Protein AF-A0A7J6RNB8-F1 (afdb_monomer)

Organism: Perkinsus olseni (NCBI:txid32597)

Nearest PDB structures (foldseek):
  8rsl-assembly2_B  TM=5.676E-01  e=7.728E-04  Staphylococcus aureus
  5cms-assembly3_B  TM=6.225E-01  e=6.157E-03  Escherichia coli
  6y4y-assembly1_A  TM=6.466E-01  e=8.033E-03  Escherichia coli K-12
  7ny6-assembly1_A  TM=5.425E-01  e=2.590E-02  Capsaspora owczarzaki ATCC 30864
  5ail-assembly1_A  TM=5.605E-01  e=7.119E-02  Homo sapiens

Radius of gyration: 29.39 Å; Cα contacts (8 Å, |Δi|>4): 1301; chains: 1; bounding box: 64×76×84 Å

Structure (mmCIF, N/CA/C/O backbone):
data_AF-A0A7J6RNB8-F1
#
_entry.id   AF-A0A7J6RNB8-F1
#
loop_
_atom_site.group_PDB
_atom_site.id
_atom_site.type_symbol
_atom_site.label_atom_id
_atom_site.label_alt_id
_atom_site.label_comp_id
_atom_site.label_asym_id
_atom_site.label_entity_id
_atom_site.label_seq_id
_atom_site.pdbx_PDB_ins_code
_atom_site.Cartn_x
_atom_site.Cartn_y
_atom_site.Cartn_z
_atom_site.occupancy
_atom_site.B_iso_or_equiv
_atom_site.auth_seq_id
_atom_site.auth_comp_id
_atom_site.auth_asym_id
_atom_site.auth_atom_id
_atom_site.pdbx_PDB_model_num
ATOM 1 N N . ASP A 1 1 ? -23.167 20.528 -35.112 1.00 52.47 1 ASP A N 1
ATOM 2 C CA . ASP A 1 1 ? -22.855 20.279 -33.685 1.00 52.47 1 ASP A CA 1
ATOM 3 C C . ASP A 1 1 ? -21.464 19.664 -33.482 1.00 52.47 1 ASP A C 1
ATOM 5 O O . ASP A 1 1 ? -20.987 19.680 -32.357 1.00 52.47 1 ASP A O 1
ATOM 9 N N . GLY A 1 2 ? -20.774 19.210 -34.540 1.00 62.97 2 GLY A N 1
ATOM 10 C CA . GLY A 1 2 ? -19.401 18.691 -34.427 1.00 62.97 2 GLY A CA 1
ATOM 11 C C . GLY A 1 2 ? -19.342 17.259 -33.890 1.00 62.97 2 GLY A C 1
ATOM 12 O O . GLY A 1 2 ? -18.297 16.827 -33.414 1.00 62.97 2 GLY A O 1
ATOM 13 N N . VAL A 1 3 ? -20.471 16.545 -33.931 1.00 71.12 3 VAL A N 1
ATOM 14 C CA . VAL A 1 3 ? -20.572 15.144 -33.524 1.00 71.12 3 VAL A CA 1
ATOM 15 C C . VAL A 1 3 ? -19.924 14.265 -34.588 1.00 71.12 3 VAL A C 1
ATOM 17 O O . VAL A 1 3 ? -20.307 14.317 -35.756 1.00 71.12 3 VAL A O 1
ATOM 20 N N . VAL A 1 4 ? -18.964 13.441 -34.170 1.00 85.50 4 VAL A N 1
ATOM 21 C CA . VAL A 1 4 ? -18.339 12.424 -35.019 1.00 85.50 4 VAL A CA 1
ATOM 22 C C . VAL A 1 4 ? -19.027 11.076 -34.784 1.00 85.50 4 VAL A C 1
ATOM 24 O O . VAL A 1 4 ? -19.326 10.702 -33.644 1.00 85.50 4 VAL A O 1
ATOM 27 N N . LEU A 1 5 ? -19.279 10.347 -35.872 1.00 89.75 5 LEU A N 1
ATOM 28 C CA . LEU A 1 5 ? -19.770 8.970 -35.864 1.00 89.75 5 LEU A CA 1
ATOM 29 C C . LEU A 1 5 ? -18.724 8.059 -36.506 1.00 89.75 5 LEU A C 1
ATOM 31 O O . LEU A 1 5 ? -18.064 8.450 -37.469 1.00 89.75 5 LEU A O 1
ATOM 35 N N 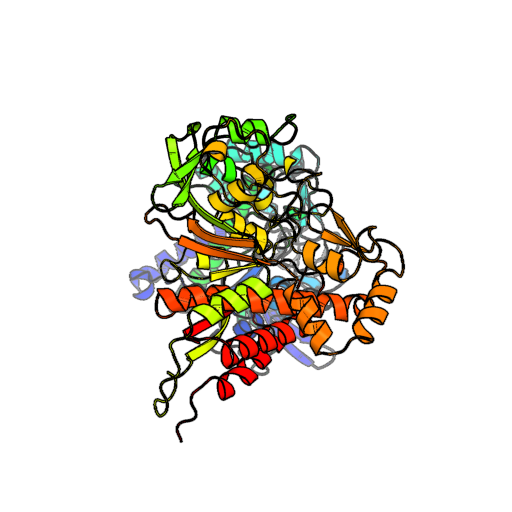. LEU A 1 6 ? -18.593 6.839 -35.993 1.00 90.56 6 LEU A N 1
ATOM 36 C CA . LEU A 1 6 ? -17.839 5.771 -36.644 1.00 90.56 6 LEU A CA 1
ATOM 37 C C . LEU A 1 6 ? -18.805 4.719 -37.162 1.00 90.56 6 LEU A C 1
ATOM 39 O O . LEU A 1 6 ? -19.579 4.168 -36.388 1.00 90.56 6 LEU A O 1
ATOM 43 N N . GLU A 1 7 ? -18.711 4.394 -38.446 1.00 92.50 7 GLU A N 1
ATOM 44 C CA . GLU A 1 7 ? -19.435 3.275 -39.043 1.00 92.50 7 GLU A CA 1
ATOM 45 C C . GLU A 1 7 ? -18.470 2.112 -39.295 1.00 92.50 7 GLU A C 1
ATOM 47 O O . GLU A 1 7 ? -17.457 2.240 -39.994 1.00 92.50 7 GLU A O 1
ATOM 52 N N . SER A 1 8 ? -18.786 0.942 -38.746 1.00 89.31 8 SER A N 1
ATOM 53 C CA . SER A 1 8 ? -18.063 -0.278 -39.082 1.00 89.31 8 SER A CA 1
ATOM 54 C C . SER A 1 8 ? -18.514 -0.797 -40.443 1.00 89.31 8 SER A C 1
ATOM 56 O O . SER A 1 8 ? -19.580 -1.390 -40.578 1.00 89.31 8 SER A O 1
ATOM 58 N N . LYS A 1 9 ? -17.644 -0.686 -41.449 1.00 93.69 9 LYS A N 1
ATOM 59 C CA . LYS A 1 9 ? -17.897 -1.199 -42.811 1.00 93.69 9 LYS A CA 1
ATOM 60 C C . LYS A 1 9 ? -18.159 -2.711 -42.880 1.00 93.69 9 LYS A C 1
ATOM 62 O O . LYS A 1 9 ? -18.635 -3.198 -43.898 1.00 93.69 9 LYS A O 1
ATOM 67 N N . VAL A 1 10 ? -17.809 -3.463 -41.832 1.00 93.44 10 VAL A N 1
ATOM 68 C CA . VAL A 1 10 ? -17.967 -4.927 -41.788 1.00 93.44 10 VAL A CA 1
ATOM 69 C C . VAL A 1 10 ? -19.387 -5.332 -41.393 1.00 93.44 10 VAL A C 1
ATOM 71 O O . VAL A 1 10 ? -19.900 -6.321 -41.909 1.00 93.44 10 VAL A O 1
ATOM 74 N N . ASN A 1 11 ? -20.020 -4.603 -40.472 1.00 90.56 11 ASN A N 1
ATOM 75 C CA . ASN A 1 11 ? -21.329 -4.974 -39.920 1.00 90.56 11 ASN A CA 1
ATOM 76 C C . ASN A 1 11 ? -22.369 -3.839 -39.942 1.00 90.56 11 ASN A C 1
ATOM 78 O O . ASN A 1 11 ? -23.477 -4.042 -39.455 1.00 90.56 11 ASN A O 1
ATOM 82 N N . GLY A 1 12 ? -22.024 -2.672 -40.491 1.00 89.88 12 GLY A N 1
ATOM 83 C CA . GLY A 1 12 ? -22.893 -1.500 -40.603 1.00 89.88 12 GLY A CA 1
ATOM 84 C C . GLY A 1 12 ? -23.256 -0.849 -39.268 1.00 89.88 12 GLY A C 1
ATOM 85 O O . GLY A 1 12 ? -24.155 -0.017 -39.232 1.00 89.88 12 GLY A O 1
ATOM 86 N N . ARG A 1 13 ? -22.624 -1.241 -38.151 1.00 88.94 13 ARG A N 1
ATOM 87 C CA . ARG A 1 13 ? -22.897 -0.620 -36.850 1.00 88.94 13 ARG A CA 1
ATOM 88 C C . ARG A 1 13 ? -22.292 0.774 -36.803 1.00 88.94 13 ARG A C 1
ATOM 90 O O . ARG A 1 13 ? -21.103 0.937 -37.083 1.00 88.94 13 ARG A O 1
ATOM 97 N N . GLU A 1 14 ? -23.105 1.729 -36.384 1.00 90.25 14 GLU A N 1
ATOM 98 C CA . GLU A 1 14 ? -22.695 3.097 -36.099 1.00 90.25 14 GLU A CA 1
ATOM 99 C C . GLU A 1 14 ? -22.419 3.266 -34.603 1.00 90.25 14 GLU A C 1
ATOM 101 O O . GLU A 1 14 ? -23.100 2.670 -33.767 1.00 90.25 14 GLU A O 1
ATOM 106 N N . PHE A 1 15 ? -21.418 4.080 -34.279 1.00 91.06 15 PHE A N 1
ATOM 107 C CA . PHE A 1 15 ? -21.005 4.381 -32.915 1.00 91.06 15 PHE A CA 1
ATOM 108 C C . PHE A 1 15 ? -20.824 5.885 -32.730 1.00 91.06 15 PHE A C 1
ATOM 110 O O . PHE A 1 15 ? -20.183 6.551 -33.553 1.00 91.06 15 PHE A O 1
ATOM 117 N N . HIS A 1 16 ? -21.322 6.421 -31.619 1.00 92.50 16 HIS A N 1
ATOM 118 C CA . HIS A 1 16 ? -21.134 7.824 -31.264 1.00 92.50 16 HIS A CA 1
ATOM 119 C C . HIS A 1 16 ? -19.749 8.054 -30.646 1.00 92.50 16 HIS A C 1
ATOM 121 O O . HIS A 1 16 ? -19.502 7.751 -29.479 1.00 92.50 16 HIS A O 1
ATOM 127 N N . VAL A 1 17 ? -18.846 8.657 -31.421 1.00 92.81 17 VAL A N 1
ATOM 128 C CA . VAL A 1 17 ? -17.523 9.090 -30.938 1.00 92.81 17 VAL A CA 1
ATOM 129 C C . VAL A 1 17 ? -17.650 10.304 -30.026 1.00 92.81 17 VAL A C 1
ATOM 131 O O . VAL A 1 17 ? -16.910 10.440 -29.052 1.00 92.81 17 VAL A O 1
ATOM 134 N N . GLY A 1 18 ? -18.580 11.202 -30.349 1.00 92.06 18 GLY A N 1
ATOM 135 C CA . GLY A 1 18 ? -18.647 12.518 -29.726 1.00 92.06 18 GLY A CA 1
ATOM 136 C C . GLY A 1 18 ? -17.626 13.485 -30.333 1.00 92.06 18 GLY A C 1
ATOM 137 O O . GLY A 1 18 ? -17.158 13.278 -31.452 1.00 92.06 18 GLY A O 1
ATOM 138 N N . ARG A 1 19 ? -17.299 14.563 -29.615 1.00 92.75 19 ARG A N 1
ATOM 139 C CA . ARG A 1 19 ? -16.305 15.565 -30.049 1.00 92.75 19 ARG A CA 1
ATOM 140 C C . ARG A 1 19 ? -15.002 15.365 -29.281 1.00 92.75 19 ARG A C 1
ATOM 142 O O . ARG A 1 19 ? -15.052 15.231 -28.064 1.00 92.75 19 ARG A O 1
ATOM 149 N N . PHE A 1 20 ? -13.851 15.413 -29.945 1.00 94.75 20 PHE A N 1
ATOM 150 C CA . PHE A 1 20 ? -12.540 15.408 -29.283 1.00 94.75 20 PHE A CA 1
ATOM 151 C C . PHE A 1 20 ? -11.869 16.781 -29.391 1.00 94.75 20 PHE A C 1
ATOM 153 O O . PHE A 1 20 ? -11.908 17.397 -30.452 1.00 94.75 20 PHE A O 1
ATOM 160 N N . THR A 1 21 ? -11.273 17.262 -28.301 1.00 95.69 21 THR A N 1
ATOM 161 C CA . THR A 1 21 ? -10.542 18.544 -28.231 1.00 95.69 21 THR A CA 1
ATOM 162 C C . THR A 1 21 ? -9.314 18.405 -27.331 1.00 95.69 21 THR A C 1
ATOM 164 O O . THR A 1 21 ? -9.344 17.583 -26.415 1.00 95.69 21 THR A O 1
ATOM 167 N N . THR A 1 22 ? -8.291 19.250 -27.499 1.00 97.19 22 THR A N 1
ATOM 168 C CA . THR A 1 22 ? -7.124 19.322 -26.590 1.00 97.19 22 THR A CA 1
ATOM 169 C C . THR A 1 22 ? -6.959 20.717 -25.966 1.00 97.19 22 THR A C 1
ATOM 171 O O . THR A 1 22 ? -5.980 21.411 -26.261 1.00 97.19 22 THR A O 1
ATOM 174 N N . PRO A 1 23 ? -7.923 21.194 -25.155 1.00 97.94 23 PRO A N 1
ATOM 175 C CA . PRO A 1 23 ? -7.873 22.542 -24.603 1.00 97.94 23 PRO A CA 1
ATOM 176 C C . PRO A 1 23 ? -6.724 22.704 -23.601 1.00 97.94 23 PRO A C 1
ATOM 178 O O . PRO A 1 23 ? -6.428 21.795 -22.821 1.00 97.94 23 PRO A O 1
ATOM 181 N N . THR A 1 24 ? -6.119 23.893 -23.575 1.00 98.56 24 THR A N 1
ATOM 182 C CA . THR A 1 24 ? -5.220 24.298 -22.486 1.00 98.56 24 THR A CA 1
ATOM 183 C C . THR A 1 24 ? -6.021 24.669 -21.242 1.00 98.56 24 THR A C 1
ATOM 185 O O . THR A 1 24 ? -7.165 25.129 -21.348 1.00 98.56 24 THR A O 1
ATOM 188 N N . LEU A 1 25 ? -5.422 24.542 -20.058 1.00 98.62 25 LEU A N 1
ATOM 189 C CA . LEU A 1 25 ? -6.047 24.974 -18.808 1.00 98.62 25 LEU A CA 1
ATOM 190 C C . LEU A 1 25 ? -6.495 26.443 -18.876 1.00 98.62 25 LEU A C 1
ATOM 192 O O . LEU A 1 25 ? -7.599 26.772 -18.445 1.00 98.62 25 LEU A O 1
ATOM 196 N N . GLU A 1 26 ? -5.682 27.321 -19.464 1.00 98.50 26 GLU A N 1
ATOM 197 C CA . GLU A 1 26 ? -6.030 28.733 -19.626 1.00 98.50 26 GLU A CA 1
ATOM 198 C C . GLU A 1 26 ? -7.245 28.924 -20.544 1.00 98.50 26 GLU A C 1
ATOM 200 O O . GLU A 1 26 ? -8.139 29.714 -20.236 1.00 98.50 26 GLU A O 1
ATOM 205 N N . SER A 1 27 ? -7.351 28.148 -21.628 1.00 98.25 27 SER A N 1
ATOM 206 C CA . SER A 1 27 ? -8.535 28.192 -22.496 1.00 98.25 27 SER A CA 1
ATOM 207 C C . SER A 1 27 ? -9.808 27.749 -21.760 1.00 98.25 27 SER A C 1
ATOM 209 O O . SER A 1 27 ? -10.844 28.406 -21.883 1.00 98.25 27 SER A O 1
ATOM 211 N N . LEU A 1 28 ? -9.720 26.717 -20.909 1.00 98.50 28 LEU A N 1
ATOM 212 C CA . LEU A 1 28 ? -10.832 26.259 -20.068 1.00 98.50 28 LEU A CA 1
ATOM 213 C C . LEU A 1 28 ? -11.228 27.312 -19.027 1.00 98.50 28 LEU A C 1
ATOM 215 O O . LEU A 1 28 ? -12.420 27.564 -18.829 1.00 98.50 28 LEU A O 1
ATOM 219 N N . ARG A 1 29 ? -10.250 27.961 -18.380 1.00 98.44 29 ARG A N 1
ATOM 220 C CA . ARG A 1 29 ? -10.484 29.066 -17.434 1.00 98.44 29 ARG A CA 1
ATOM 221 C C . ARG A 1 29 ? -11.203 30.227 -18.116 1.00 98.44 29 ARG A C 1
ATOM 223 O O . ARG A 1 29 ? -12.196 30.732 -17.582 1.00 98.44 29 ARG A O 1
ATOM 230 N N . ALA A 1 30 ? -10.740 30.625 -19.300 1.00 98.06 30 ALA A N 1
ATOM 231 C CA . ALA A 1 30 ? -11.329 31.707 -20.079 1.00 98.06 30 ALA A CA 1
ATOM 232 C C . ALA A 1 30 ? -12.766 31.383 -20.520 1.00 98.06 30 ALA A C 1
ATOM 234 O O . ALA A 1 30 ? -13.668 32.207 -20.324 1.00 98.06 30 ALA A O 1
ATOM 235 N N . GLU A 1 31 ? -13.006 30.178 -21.048 1.00 97.19 31 GLU A N 1
ATOM 236 C CA . GLU A 1 31 ? -14.344 29.730 -21.449 1.00 97.19 31 GLU A CA 1
ATOM 237 C C . GLU A 1 31 ? -15.292 29.691 -20.246 1.00 97.19 31 GLU A C 1
ATOM 239 O O . GLU A 1 31 ? -16.396 30.246 -20.297 1.00 97.19 31 GLU A O 1
ATOM 244 N N . TYR A 1 32 ? -14.851 29.106 -19.130 1.00 95.31 32 TYR A N 1
ATOM 245 C CA . TYR A 1 32 ? -15.639 29.038 -17.904 1.00 95.31 32 TYR A CA 1
ATOM 246 C C . TYR A 1 32 ? -15.990 30.435 -17.387 1.00 95.31 32 TYR A C 1
ATOM 248 O O . TYR A 1 32 ? -17.158 30.711 -17.105 1.00 95.31 32 TYR A O 1
ATOM 256 N N . ALA A 1 33 ? -15.023 31.353 -17.324 1.00 94.50 33 ALA A N 1
ATOM 257 C CA . ALA A 1 33 ? -15.260 32.727 -16.891 1.00 94.50 33 ALA A CA 1
ATOM 258 C C . ALA A 1 33 ? -16.273 33.450 -17.794 1.00 94.50 33 ALA A C 1
ATOM 260 O O . ALA A 1 33 ? -17.153 34.161 -17.292 1.00 94.50 33 ALA A O 1
ATOM 261 N N . ALA A 1 34 ? -16.189 33.259 -19.113 1.00 95.25 34 ALA A N 1
ATOM 262 C CA . ALA A 1 34 ? -17.132 33.829 -20.070 1.00 95.25 34 ALA A CA 1
ATOM 263 C C . ALA A 1 34 ? -18.550 33.264 -19.877 1.00 95.25 34 ALA A C 1
ATOM 265 O O . ALA A 1 34 ? -19.503 34.036 -19.708 1.00 95.25 34 ALA A O 1
ATOM 266 N N . LYS A 1 35 ? -18.701 31.934 -19.818 1.00 92.00 35 LYS A N 1
ATOM 267 C CA . LYS A 1 35 ? -20.007 31.280 -19.625 1.00 92.00 35 LYS A CA 1
ATOM 268 C C . LYS A 1 35 ? -20.614 31.586 -18.263 1.00 92.00 35 LYS A C 1
ATOM 270 O O . LYS A 1 35 ? -21.822 31.818 -18.173 1.00 92.00 35 LYS A O 1
ATOM 275 N N . LEU A 1 36 ? -19.800 31.652 -17.213 1.00 88.88 36 LEU A N 1
ATOM 276 C CA . LEU A 1 36 ? -20.253 32.022 -15.878 1.00 88.88 36 LEU A CA 1
ATOM 277 C C . LEU A 1 36 ? -20.809 33.448 -15.878 1.00 88.88 36 LEU A C 1
ATOM 279 O O . LEU A 1 36 ? -21.922 33.663 -15.408 1.00 88.88 36 LEU A O 1
ATOM 283 N N . ARG A 1 37 ? -20.096 34.427 -16.453 1.00 89.44 37 ARG A N 1
ATOM 284 C CA . ARG A 1 37 ? -20.582 35.819 -16.548 1.00 89.44 37 ARG A CA 1
ATOM 285 C C . ARG A 1 37 ? -21.907 35.919 -17.305 1.00 89.44 37 ARG A C 1
ATOM 287 O O . ARG A 1 37 ? -22.791 36.650 -16.859 1.00 89.44 37 ARG A O 1
ATOM 294 N N . ALA A 1 38 ? -22.055 35.172 -18.399 1.00 88.50 38 ALA A N 1
ATOM 295 C CA . ALA A 1 38 ? -23.270 35.172 -19.210 1.00 88.50 38 ALA A CA 1
ATOM 296 C C . ALA A 1 38 ? -24.484 34.564 -18.480 1.00 88.50 38 ALA A C 1
ATOM 298 O O . ALA A 1 38 ? -25.594 35.079 -18.601 1.00 88.50 38 ALA A O 1
ATOM 299 N N . ASN A 1 39 ? -24.284 33.507 -17.684 1.00 85.62 39 ASN A N 1
ATOM 300 C CA . ASN A 1 39 ? -25.385 32.708 -17.131 1.00 85.62 39 ASN A CA 1
ATOM 301 C C . ASN A 1 39 ? -25.664 32.945 -15.636 1.00 85.62 39 ASN A C 1
ATOM 303 O O . ASN A 1 39 ? -26.763 32.651 -15.161 1.00 85.62 39 ASN A O 1
ATOM 307 N N . LYS A 1 40 ? -24.719 33.515 -14.874 1.00 80.50 40 LYS A N 1
ATOM 308 C CA . LYS A 1 40 ? -24.810 33.632 -13.403 1.00 80.50 40 LYS A CA 1
ATOM 309 C C . LYS A 1 40 ? -26.037 34.401 -12.917 1.00 80.50 40 LYS A C 1
ATOM 311 O O . LYS A 1 40 ? -26.596 34.058 -11.884 1.00 80.50 40 LYS A O 1
ATOM 316 N N . LYS A 1 41 ? -26.496 35.426 -13.641 1.00 77.56 41 LYS A N 1
ATOM 317 C CA . LYS A 1 41 ? -27.702 36.179 -13.241 1.00 77.56 41 LYS A CA 1
ATOM 318 C C . LYS A 1 41 ? -28.980 35.338 -13.352 1.00 77.56 41 LYS A C 1
ATOM 320 O O . LYS A 1 41 ? -29.881 35.497 -12.533 1.00 77.56 41 LYS A O 1
ATOM 325 N N . ASN A 1 42 ? -29.017 34.406 -14.301 1.00 77.94 42 ASN A N 1
ATOM 326 C CA . ASN A 1 42 ? -30.221 33.665 -14.674 1.00 77.94 42 ASN A CA 1
ATOM 327 C C . ASN A 1 42 ? -30.282 32.254 -14.070 1.00 77.94 42 ASN A C 1
ATOM 329 O O . ASN A 1 42 ? -31.333 31.628 -14.114 1.00 77.94 42 ASN A O 1
ATOM 333 N N . SER A 1 43 ? -29.197 31.767 -13.460 1.00 77.94 43 SER A N 1
ATOM 334 C CA . SER A 1 43 ? -29.145 30.449 -12.821 1.00 77.94 43 SER A CA 1
ATOM 335 C C . SER A 1 43 ? -28.974 30.568 -11.310 1.00 77.94 43 SER A C 1
ATOM 337 O O . SER A 1 43 ? -27.979 31.100 -10.821 1.00 77.94 43 SER A O 1
ATOM 339 N N . GLU A 1 44 ? -29.952 30.071 -10.555 1.00 74.12 44 GLU A N 1
ATOM 340 C CA . GLU A 1 44 ? -29.858 29.969 -9.095 1.00 74.12 44 GLU A CA 1
ATOM 341 C C . GLU A 1 44 ? -28.759 28.993 -8.664 1.00 74.12 44 GLU A C 1
ATOM 343 O O . GLU A 1 44 ? -28.031 29.277 -7.717 1.00 74.12 44 GLU A O 1
ATOM 348 N N . LEU A 1 45 ? -28.563 27.909 -9.420 1.00 73.31 45 LEU A N 1
ATOM 349 C CA . LEU A 1 45 ? -27.496 26.934 -9.195 1.00 73.31 45 LEU A CA 1
ATOM 350 C C . LEU A 1 45 ? -26.101 27.581 -9.270 1.00 73.31 45 LEU A C 1
ATOM 352 O O . LEU A 1 45 ? -25.259 27.361 -8.403 1.00 73.31 45 LEU A O 1
ATOM 356 N N . LEU A 1 46 ? -25.868 28.436 -10.274 1.00 76.69 46 LEU A N 1
ATOM 357 C CA . LEU A 1 46 ? -24.598 29.165 -10.419 1.00 76.69 46 LEU A CA 1
ATOM 358 C C . LEU A 1 46 ? -24.433 30.291 -9.386 1.00 76.69 46 LEU A C 1
ATOM 360 O O . LEU A 1 46 ? -23.312 30.737 -9.137 1.00 76.69 46 LEU A O 1
ATOM 364 N N . ARG A 1 47 ? -25.533 30.775 -8.792 1.00 75.12 47 ARG A N 1
ATOM 365 C CA . ARG A 1 47 ? -25.500 31.742 -7.682 1.00 75.12 47 ARG A CA 1
ATOM 366 C C . ARG A 1 47 ? -25.197 31.072 -6.346 1.00 75.12 47 ARG A C 1
ATOM 368 O O . ARG A 1 47 ? -24.487 31.673 -5.547 1.00 75.12 47 ARG A O 1
ATOM 375 N N . SER A 1 48 ? -25.723 29.870 -6.115 1.00 73.19 48 SER A N 1
ATOM 376 C CA . SER A 1 48 ? -25.546 29.125 -4.865 1.00 73.19 48 SER A CA 1
ATOM 377 C C . SER A 1 48 ? -24.208 28.384 -4.782 1.00 73.19 48 SER A C 1
ATOM 379 O O . SER A 1 48 ? -23.707 28.194 -3.679 1.00 73.19 48 SER A O 1
ATOM 381 N N . GLY A 1 49 ? -23.596 28.018 -5.917 1.00 67.62 49 GLY A N 1
ATOM 382 C CA . GLY A 1 49 ? -22.196 27.571 -5.980 1.00 67.62 49 GLY A CA 1
ATOM 383 C C . GLY A 1 49 ? -21.892 26.258 -5.245 1.00 67.62 49 GLY A C 1
ATOM 384 O O . GLY A 1 49 ? -20.788 26.084 -4.739 1.00 67.62 49 GLY A O 1
ATOM 385 N N . GLY A 1 50 ? -22.860 25.343 -5.151 1.00 74.56 50 GLY A N 1
ATOM 386 C CA . GLY A 1 50 ? -22.714 24.110 -4.372 1.00 74.56 50 GLY A CA 1
ATOM 387 C C . GLY A 1 50 ? -21.697 23.117 -4.953 1.00 74.56 50 GLY A C 1
ATOM 388 O O . GLY A 1 50 ? -21.868 22.633 -6.072 1.00 74.56 50 GLY A O 1
ATOM 389 N N . PHE A 1 51 ? -20.698 22.744 -4.152 1.00 83.38 51 PHE A N 1
ATOM 390 C CA . PHE A 1 51 ? -19.731 21.677 -4.425 1.00 83.38 51 PHE A CA 1
ATOM 391 C C . PHE A 1 51 ? -19.849 20.593 -3.347 1.00 83.38 51 PHE A C 1
ATOM 393 O O . PHE A 1 51 ? -20.077 20.899 -2.178 1.00 83.38 51 PHE A O 1
ATOM 400 N N . SER A 1 52 ? -19.717 19.323 -3.724 1.00 86.50 52 SER A N 1
ATOM 401 C CA . SER A 1 52 ? -19.637 18.214 -2.769 1.00 86.50 52 SER A CA 1
ATOM 402 C C . SER A 1 52 ? -18.558 17.248 -3.215 1.00 86.50 52 SER A C 1
ATOM 404 O O . SER A 1 52 ? -18.517 16.890 -4.390 1.00 86.50 52 SER A O 1
ATOM 406 N N . LEU A 1 53 ? -17.745 16.803 -2.266 1.00 88.25 53 LEU A N 1
ATOM 407 C CA . LEU A 1 53 ? -16.682 15.833 -2.473 1.00 88.25 53 LEU A CA 1
ATOM 408 C C . LEU A 1 53 ? -16.919 14.641 -1.549 1.00 88.25 53 LEU A C 1
ATOM 410 O O . LEU A 1 53 ? -17.281 14.824 -0.388 1.00 88.25 53 LEU A O 1
ATOM 414 N N . ALA A 1 54 ? -16.722 13.437 -2.071 1.00 85.00 54 ALA A N 1
ATOM 415 C CA . ALA A 1 54 ? -16.755 12.200 -1.308 1.00 85.00 54 ALA A CA 1
ATOM 416 C C . ALA A 1 54 ? -15.738 11.223 -1.901 1.00 85.00 54 ALA A C 1
ATOM 418 O O . ALA A 1 54 ? -15.542 11.201 -3.117 1.00 85.00 54 ALA A O 1
ATOM 419 N N . ASN A 1 55 ? -15.124 10.409 -1.045 1.00 82.62 55 ASN A N 1
ATOM 420 C CA . ASN A 1 55 ? -14.268 9.314 -1.485 1.00 82.62 55 ASN A CA 1
ATOM 421 C C . ASN A 1 55 ? -15.130 8.123 -1.923 1.00 82.62 55 ASN A C 1
ATOM 423 O O . ASN A 1 55 ? -16.184 7.860 -1.340 1.00 82.62 55 ASN A O 1
ATOM 427 N N . MET A 1 56 ? -14.676 7.400 -2.944 1.00 84.44 56 MET A N 1
ATOM 428 C CA . MET A 1 56 ? -15.364 6.236 -3.497 1.00 84.44 56 MET A CA 1
ATOM 429 C C . MET A 1 56 ? -14.351 5.156 -3.866 1.00 84.44 56 MET A C 1
ATOM 431 O O . MET A 1 56 ? -13.287 5.451 -4.402 1.00 84.44 56 MET A O 1
ATOM 435 N N . VAL A 1 57 ? -14.730 3.902 -3.628 1.00 80.94 57 VAL A N 1
ATOM 436 C CA . VAL A 1 57 ? -14.059 2.719 -4.170 1.00 80.94 57 VAL A CA 1
ATOM 437 C C . VAL A 1 57 ? -15.065 2.012 -5.071 1.00 80.94 57 VAL A C 1
ATOM 439 O O . VAL A 1 57 ? -16.146 1.651 -4.611 1.00 80.94 57 VAL A O 1
ATOM 442 N N . ALA A 1 58 ? -14.740 1.867 -6.353 1.00 81.06 58 ALA A N 1
ATOM 443 C CA . ALA A 1 58 ? -15.607 1.241 -7.348 1.00 81.06 58 ALA A CA 1
ATOM 444 C C . ALA A 1 58 ? -14.800 0.786 -8.573 1.00 81.06 58 ALA A C 1
ATOM 446 O O . ALA A 1 58 ? -13.716 1.312 -8.836 1.00 81.06 58 ALA A O 1
ATOM 447 N N . ASP A 1 59 ? -15.350 -0.159 -9.340 1.00 83.62 59 ASP A N 1
ATOM 448 C CA . ASP A 1 59 ? -14.842 -0.493 -10.671 1.00 83.62 59 ASP A CA 1
ATOM 449 C C . ASP A 1 59 ? -15.278 0.593 -11.664 1.00 83.62 59 ASP A C 1
ATOM 451 O O . ASP A 1 59 ? -16.466 0.876 -11.839 1.00 83.62 59 ASP A O 1
ATOM 455 N N . VAL A 1 60 ? -14.307 1.219 -12.329 1.00 89.25 60 VAL A N 1
ATOM 456 C CA . VAL A 1 60 ? -14.571 2.304 -13.277 1.00 89.25 60 VAL A CA 1
ATOM 457 C C . VAL A 1 60 ? -15.432 1.852 -14.459 1.00 89.25 60 VAL A C 1
ATOM 459 O O . VAL A 1 60 ? -16.180 2.664 -15.004 1.00 89.25 60 VAL A O 1
ATOM 462 N N . ARG A 1 61 ? -15.381 0.570 -14.835 1.00 87.44 61 ARG A N 1
ATOM 463 C CA . ARG A 1 61 ? -16.199 0.003 -15.912 1.00 87.44 61 ARG A CA 1
ATOM 464 C C . ARG A 1 61 ? -17.666 -0.032 -15.525 1.00 87.44 61 ARG A C 1
ATOM 466 O O . ARG A 1 61 ? -18.517 0.390 -16.304 1.00 87.44 61 ARG A O 1
ATOM 473 N N . ASP A 1 62 ? -17.953 -0.443 -14.296 1.00 91.75 62 ASP A N 1
ATOM 474 C CA . ASP A 1 62 ? -19.316 -0.444 -13.767 1.00 91.75 62 ASP A CA 1
ATOM 475 C C . ASP A 1 62 ? -19.866 0.983 -13.671 1.00 91.75 62 ASP A C 1
ATOM 477 O O . ASP A 1 62 ? -21.010 1.234 -14.053 1.00 91.75 62 ASP A O 1
ATOM 481 N N . LEU A 1 63 ? -19.030 1.950 -13.273 1.00 94.62 63 LEU A N 1
ATOM 482 C CA . LEU A 1 63 ? -19.424 3.361 -13.238 1.00 94.62 63 LEU A CA 1
ATOM 483 C C . LEU A 1 63 ? -19.768 3.922 -14.626 1.00 94.62 63 LEU A C 1
ATOM 485 O O . LEU A 1 63 ? -20.710 4.709 -14.729 1.00 94.62 63 LEU A O 1
ATOM 489 N N . HIS A 1 64 ? -19.038 3.534 -15.679 1.00 95.38 64 HIS A N 1
ATOM 490 C CA . HIS A 1 64 ? -19.342 3.937 -17.059 1.00 95.38 64 HIS A CA 1
ATOM 491 C C . HIS A 1 64 ? -20.661 3.328 -17.551 1.00 95.38 64 HIS A C 1
ATOM 493 O O . HIS A 1 64 ? -21.428 3.992 -18.250 1.00 95.38 64 HIS A O 1
ATOM 499 N N . ARG A 1 65 ? -20.940 2.076 -17.180 1.00 92.19 65 ARG A N 1
ATOM 500 C CA . ARG A 1 65 ? -22.139 1.337 -17.605 1.00 92.19 65 ARG A CA 1
ATOM 501 C C . ARG A 1 65 ? -23.405 1.775 -16.883 1.00 92.19 65 ARG A C 1
ATOM 503 O O . ARG A 1 65 ? -24.489 1.645 -17.446 1.00 92.19 65 ARG A O 1
ATOM 510 N N . ASP A 1 66 ? -23.281 2.289 -15.662 1.00 93.81 66 ASP A N 1
ATOM 511 C CA . ASP A 1 66 ? -24.417 2.718 -14.850 1.00 93.81 66 ASP A CA 1
ATOM 512 C C . ASP A 1 66 ? -25.207 3.858 -15.537 1.00 93.81 66 ASP A C 1
ATOM 514 O O . ASP A 1 66 ? -24.689 4.973 -15.706 1.00 93.81 66 ASP A O 1
ATOM 518 N N . PRO A 1 67 ? -26.492 3.639 -15.887 1.00 92.12 67 PRO A N 1
ATOM 519 C CA . PRO A 1 67 ? -27.343 4.669 -16.481 1.00 92.12 67 PRO A CA 1
ATOM 520 C C . PRO A 1 67 ? -27.498 5.925 -15.612 1.00 92.12 67 PRO A C 1
ATOM 522 O O . PRO A 1 67 ? -27.776 7.007 -16.135 1.00 92.12 67 PRO A O 1
ATOM 525 N N . ALA A 1 68 ? -27.308 5.821 -14.292 1.00 93.31 68 ALA A N 1
ATOM 526 C CA . ALA A 1 68 ? -27.335 6.964 -13.383 1.00 93.31 68 ALA A CA 1
ATOM 527 C C . ALA A 1 68 ? -26.139 7.911 -13.576 1.00 93.31 68 ALA A C 1
ATOM 529 O O . ALA A 1 68 ? -26.159 9.029 -13.051 1.00 93.31 68 ALA A O 1
ATOM 530 N N . ASN A 1 69 ? -25.102 7.479 -14.295 1.00 94.75 69 ASN A N 1
ATOM 531 C CA . ASN A 1 69 ? -23.914 8.266 -14.623 1.00 94.75 69 ASN A CA 1
ATOM 532 C C . ASN A 1 69 ? -23.921 8.754 -16.077 1.00 94.75 69 ASN A C 1
ATOM 534 O O . ASN A 1 69 ? -22.898 9.231 -16.568 1.00 94.75 69 ASN A O 1
ATOM 538 N N . ARG A 1 70 ? -25.073 8.695 -16.762 1.00 93.81 70 ARG A N 1
ATOM 539 C CA . ARG A 1 70 ? -25.225 9.289 -18.092 1.00 93.81 70 ARG A CA 1
ATOM 540 C C . ARG A 1 70 ? -24.791 10.752 -18.066 1.00 93.81 70 ARG A C 1
ATOM 542 O O . ARG A 1 70 ? -25.294 11.562 -17.292 1.00 93.81 70 ARG A O 1
ATOM 549 N N . GLY A 1 71 ? -23.868 11.082 -18.955 1.00 93.62 71 GLY A N 1
ATOM 550 C CA . GLY A 1 71 ? -23.332 12.416 -19.140 1.00 93.62 71 GLY A CA 1
ATOM 551 C C . GLY A 1 71 ? -22.297 12.846 -18.105 1.00 93.62 71 GLY A C 1
ATOM 552 O O . GLY A 1 71 ? -21.856 13.990 -18.212 1.00 93.62 71 GLY A O 1
ATOM 553 N N . ALA A 1 72 ? -21.926 11.984 -17.151 1.00 97.44 72 ALA A N 1
ATOM 554 C CA . ALA A 1 72 ? -20.923 12.273 -16.131 1.00 97.44 72 ALA A CA 1
ATOM 555 C C . ALA A 1 72 ? -19.527 12.489 -16.736 1.00 97.44 72 ALA A C 1
ATOM 557 O O . ALA A 1 72 ? -19.247 12.079 -17.867 1.00 97.44 72 ALA A O 1
ATOM 558 N N . VAL A 1 73 ? -18.653 13.133 -15.963 1.00 98.62 73 VAL A N 1
ATOM 559 C CA . VAL A 1 73 ? -17.255 13.390 -16.326 1.00 98.62 73 VAL A CA 1
ATOM 560 C C . VAL A 1 73 ? -16.343 12.400 -15.613 1.00 98.62 73 VAL A C 1
ATOM 562 O O . VAL A 1 73 ? -16.398 12.279 -14.392 1.00 98.62 73 VAL A O 1
ATOM 565 N N . PHE A 1 74 ? -15.481 11.728 -16.367 1.00 98.44 74 PHE A N 1
ATOM 566 C CA . PHE A 1 74 ? -14.479 10.795 -15.867 1.00 98.44 74 PHE A CA 1
ATOM 567 C C . PHE A 1 74 ? -13.084 11.337 -16.148 1.00 98.44 74 PHE A C 1
ATOM 569 O O . PHE A 1 74 ? -12.729 11.590 -17.299 1.00 98.44 74 PHE A O 1
ATOM 576 N N . GLN A 1 75 ? -12.281 11.487 -15.100 1.00 98.06 75 GLN A N 1
ATOM 577 C CA . GLN A 1 75 ? -10.846 11.671 -15.249 1.00 98.06 75 GLN A CA 1
ATOM 578 C C . GLN A 1 75 ? -10.213 10.331 -15.625 1.00 98.06 75 GLN A C 1
ATOM 580 O O . GLN A 1 75 ? -10.389 9.330 -14.926 1.00 98.06 75 GLN A O 1
ATOM 585 N N . VAL A 1 76 ? -9.478 10.305 -16.728 1.00 97.25 76 VAL A N 1
ATOM 586 C CA . VAL A 1 76 ? -8.806 9.114 -17.248 1.00 97.25 76 VAL A CA 1
ATOM 587 C C . VAL A 1 76 ? -7.307 9.286 -17.057 1.00 97.25 76 VAL A C 1
ATOM 589 O O . VAL A 1 76 ? -6.739 10.280 -17.511 1.00 97.25 76 VAL A O 1
ATOM 592 N N . ALA A 1 77 ? -6.670 8.329 -16.381 1.00 92.12 77 ALA A N 1
ATOM 593 C CA . ALA A 1 77 ? -5.219 8.248 -16.306 1.00 92.12 77 ALA A CA 1
ATOM 594 C C . ALA A 1 77 ? -4.688 7.835 -17.683 1.00 92.12 77 ALA A C 1
ATOM 596 O O . ALA A 1 77 ? -4.870 6.699 -18.111 1.00 92.12 77 ALA A O 1
ATOM 597 N N . SER A 1 78 ? -4.074 8.784 -18.379 1.00 95.00 78 SER A N 1
ATOM 598 C CA . SER A 1 78 ? -3.664 8.669 -19.778 1.00 95.00 78 SER A CA 1
ATOM 599 C C . SER A 1 78 ? -2.185 9.015 -19.938 1.00 95.00 78 SER A C 1
ATOM 601 O O . SER A 1 78 ? -1.534 9.509 -19.018 1.00 95.00 78 SER A O 1
ATOM 603 N N . GLN A 1 79 ? -1.640 8.785 -21.125 1.00 95.25 79 GLN A N 1
ATOM 604 C CA . GLN A 1 79 ? -0.359 9.337 -21.562 1.00 95.25 79 GLN A CA 1
ATOM 605 C C . GLN A 1 79 ? -0.557 10.724 -22.191 1.00 95.25 79 GLN A C 1
ATOM 607 O O . GLN A 1 79 ? -1.684 11.119 -22.511 1.00 95.25 79 GLN A O 1
ATOM 612 N N . PHE A 1 80 ? 0.533 11.477 -22.385 1.00 97.31 80 PHE A N 1
ATOM 613 C CA . PHE A 1 80 ? 0.482 12.843 -22.934 1.00 97.31 80 PHE A CA 1
ATOM 614 C C . PHE A 1 80 ? 0.034 12.910 -24.402 1.00 97.31 80 PHE A C 1
ATOM 616 O O . PHE A 1 80 ? -0.234 13.996 -24.902 1.00 97.31 80 PHE A O 1
ATOM 623 N N . ASN A 1 81 ? -0.098 11.767 -25.073 1.00 97.19 81 ASN A N 1
ATOM 624 C CA . ASN A 1 81 ? -0.663 11.634 -26.416 1.00 97.19 81 ASN A CA 1
ATOM 625 C C . ASN A 1 81 ? -2.153 11.224 -26.416 1.00 97.19 81 ASN A C 1
ATOM 627 O O . ASN A 1 81 ? -2.710 10.903 -27.465 1.00 97.19 81 ASN A O 1
ATOM 631 N N . CYS A 1 82 ? -2.816 11.232 -25.253 1.00 97.56 82 CYS A N 1
ATOM 632 C CA . CYS A 1 82 ? -4.213 10.806 -25.084 1.00 97.56 82 CYS A CA 1
ATOM 633 C C . CYS A 1 82 ? -4.482 9.327 -25.446 1.00 97.56 82 CYS A C 1
ATOM 635 O O . CYS A 1 82 ? -5.604 8.988 -25.842 1.00 97.56 82 CYS A O 1
ATOM 637 N N . LEU A 1 83 ? -3.451 8.479 -25.342 1.00 96.00 83 LEU A N 1
ATOM 638 C CA . LEU A 1 83 ? -3.524 7.020 -25.438 1.00 96.00 83 LEU A CA 1
ATOM 639 C C . LEU A 1 83 ? -3.111 6.369 -24.104 1.00 96.00 83 LEU A C 1
ATOM 641 O O . LEU A 1 83 ? -2.612 7.014 -23.182 1.00 96.00 83 LEU A O 1
ATOM 645 N N . GLU A 1 84 ? -3.349 5.067 -23.995 1.00 92.81 84 GLU A N 1
ATOM 646 C CA . GLU A 1 84 ? -3.205 4.255 -22.786 1.00 92.81 84 GLU A CA 1
ATOM 647 C C . GLU A 1 84 ? -2.423 2.970 -23.106 1.00 92.81 84 GLU A C 1
ATOM 649 O O . GLU A 1 84 ? -2.813 1.864 -22.732 1.00 92.81 84 GLU A O 1
ATOM 654 N N . MET A 1 85 ? -1.326 3.111 -23.858 1.00 85.94 85 MET A N 1
ATOM 655 C CA . MET A 1 85 ? -0.498 1.977 -24.274 1.00 85.94 85 MET A CA 1
ATOM 656 C C . MET A 1 85 ? 0.136 1.274 -23.057 1.00 85.94 85 MET A C 1
ATOM 658 O O . MET A 1 85 ? 0.756 1.952 -22.241 1.00 85.94 85 MET A O 1
ATOM 662 N N . PRO A 1 86 ? 0.070 -0.065 -22.941 1.00 75.62 86 PRO A N 1
ATOM 663 C CA . PRO A 1 86 ? 0.615 -0.786 -21.782 1.00 75.62 86 PRO A CA 1
ATOM 664 C C . PRO A 1 86 ? 2.138 -0.673 -21.589 1.00 75.62 86 PRO A C 1
ATOM 666 O O . PRO A 1 86 ? 2.650 -0.898 -20.493 1.00 75.62 86 PRO A O 1
ATOM 669 N N . ASP A 1 87 ? 2.882 -0.379 -22.658 1.00 80.75 87 ASP A N 1
ATOM 670 C CA . ASP A 1 87 ? 4.346 -0.356 -22.664 1.00 80.75 87 ASP A CA 1
ATOM 671 C C . ASP A 1 87 ? 4.866 0.834 -23.480 1.00 80.75 87 ASP A C 1
ATOM 673 O O . ASP A 1 87 ? 4.347 1.161 -24.547 1.00 80.75 87 ASP A O 1
ATOM 677 N N . ILE A 1 88 ? 5.940 1.453 -22.988 1.00 82.75 88 ILE A N 1
ATOM 678 C CA . ILE A 1 88 ? 6.602 2.618 -23.593 1.00 82.75 88 ILE A CA 1
ATOM 679 C C . ILE A 1 88 ? 7.159 2.367 -25.001 1.00 82.75 88 ILE A C 1
ATOM 681 O O . ILE A 1 88 ? 7.466 3.307 -25.735 1.00 82.75 88 ILE A O 1
ATOM 685 N N . ASN A 1 89 ? 7.351 1.113 -25.390 1.00 86.62 89 ASN A N 1
ATOM 686 C CA . ASN A 1 89 ? 7.841 0.730 -26.709 1.00 86.62 89 ASN A CA 1
ATOM 687 C C . ASN A 1 89 ? 6.714 0.469 -27.709 1.00 86.62 89 ASN A C 1
ATOM 689 O O . ASN A 1 89 ? 7.018 0.297 -28.886 1.00 86.62 89 ASN A O 1
ATOM 693 N N . LEU A 1 90 ? 5.454 0.465 -27.266 1.00 87.38 90 LEU A N 1
ATOM 694 C CA . LEU A 1 90 ? 4.305 0.320 -28.150 1.00 87.38 90 LEU A CA 1
ATOM 695 C C . LEU A 1 90 ? 3.947 1.662 -28.779 1.00 87.38 90 LEU A C 1
ATOM 697 O O . LEU A 1 90 ? 3.975 2.712 -28.137 1.00 87.38 90 LEU A O 1
ATOM 701 N N . THR A 1 91 ? 3.622 1.600 -30.056 1.00 94.44 91 THR A N 1
ATOM 702 C CA . THR A 1 91 ? 3.284 2.718 -30.930 1.00 94.44 91 THR A CA 1
ATOM 703 C C . THR A 1 91 ? 1.790 2.687 -31.265 1.00 94.44 91 THR A C 1
ATOM 705 O O . THR A 1 91 ? 1.150 1.643 -31.105 1.00 94.44 91 THR A O 1
ATOM 708 N N . PRO A 1 92 ? 1.198 3.796 -31.745 1.00 94.69 92 PRO A N 1
ATOM 709 C CA . PRO A 1 92 ? -0.187 3.806 -32.229 1.00 94.69 92 PRO A CA 1
ATOM 710 C C . PRO A 1 92 ? -0.515 2.684 -33.233 1.00 94.69 92 PRO A C 1
ATOM 712 O O . PRO A 1 92 ? -1.636 2.168 -33.261 1.00 94.69 92 PRO A O 1
ATOM 715 N N . GLU A 1 93 ? 0.465 2.272 -34.037 1.00 94.81 93 GLU A N 1
ATOM 716 C CA . GLU A 1 93 ? 0.359 1.219 -35.047 1.00 94.81 93 GLU A CA 1
ATOM 717 C C . GLU A 1 93 ? 0.254 -0.197 -34.467 1.00 94.81 93 GLU A C 1
ATOM 719 O O . GLU A 1 93 ? -0.314 -1.073 -35.121 1.00 94.81 93 GLU A O 1
ATOM 724 N N . ASP A 1 94 ? 0.727 -0.426 -33.239 1.00 91.94 94 ASP A N 1
ATOM 725 C CA . ASP A 1 94 ? 0.532 -1.699 -32.525 1.00 91.94 94 ASP A CA 1
ATOM 726 C C . ASP A 1 94 ? -0.940 -1.914 -32.121 1.00 91.94 94 ASP A C 1
ATOM 728 O O . ASP A 1 94 ? -1.359 -3.019 -31.761 1.00 91.94 94 ASP A O 1
ATOM 732 N N . GLY A 1 95 ? -1.743 -0.856 -32.243 1.00 91.69 95 GLY A N 1
ATOM 733 C CA . GLY A 1 95 ? -3.183 -0.867 -32.089 1.00 91.69 95 GLY A CA 1
ATOM 734 C C . GLY A 1 95 ? -3.649 -0.888 -30.638 1.00 91.69 95 GLY A C 1
ATOM 735 O O . GLY A 1 95 ? -2.873 -0.956 -29.693 1.00 91.69 95 GLY A O 1
ATOM 736 N N . ILE A 1 96 ? -4.970 -0.825 -30.474 1.00 92.25 96 ILE A N 1
ATOM 737 C CA . ILE A 1 96 ? -5.638 -0.607 -29.178 1.00 92.25 96 ILE A CA 1
ATOM 738 C C . ILE A 1 96 ? -6.158 -1.899 -28.524 1.00 92.25 96 ILE A C 1
ATOM 740 O O . ILE A 1 96 ? -6.765 -1.868 -27.458 1.00 92.25 96 ILE A O 1
ATOM 744 N N . THR A 1 97 ? -5.974 -3.062 -29.160 1.00 87.00 97 THR A N 1
ATOM 745 C CA . THR A 1 97 ? -6.433 -4.355 -28.611 1.00 87.00 97 THR A CA 1
ATOM 746 C C . THR A 1 97 ? -5.598 -4.798 -27.410 1.00 87.00 97 THR A C 1
ATOM 748 O O . THR A 1 97 ? -6.098 -5.486 -26.524 1.00 87.00 97 THR A O 1
ATOM 751 N N . ASN A 1 98 ? -4.333 -4.387 -27.362 1.00 79.31 98 ASN A N 1
ATOM 752 C CA . ASN A 1 98 ? -3.399 -4.667 -26.270 1.00 79.31 98 ASN A CA 1
ATOM 753 C C . ASN A 1 98 ? -3.845 -4.075 -24.917 1.00 79.31 98 ASN A C 1
ATOM 755 O O . ASN A 1 98 ? -3.431 -4.598 -23.884 1.00 79.31 98 ASN A O 1
ATOM 759 N N . TYR A 1 99 ? -4.741 -3.082 -24.890 1.00 83.62 99 TYR A N 1
ATOM 760 C CA . TYR A 1 99 ? -5.283 -2.488 -23.658 1.00 83.62 99 TYR A CA 1
ATOM 761 C C . TYR A 1 99 ? -5.926 -3.526 -22.729 1.00 83.62 99 TYR A C 1
ATOM 763 O O . TYR A 1 99 ? -5.925 -3.355 -21.516 1.00 83.62 99 TYR A O 1
ATOM 771 N N . ILE A 1 100 ? -6.426 -4.645 -23.269 1.00 77.81 100 ILE A N 1
ATOM 772 C CA . ILE A 1 100 ? -6.989 -5.743 -22.467 1.00 77.81 100 ILE A CA 1
ATOM 773 C C . ILE A 1 100 ? -5.962 -6.397 -21.532 1.00 77.81 100 ILE A C 1
ATOM 775 O O . ILE A 1 100 ? -6.337 -7.033 -20.547 1.00 77.81 100 ILE A O 1
ATOM 779 N N . THR A 1 101 ? -4.674 -6.276 -21.857 1.00 74.50 101 THR A N 1
ATOM 780 C CA . THR A 1 101 ? -3.578 -6.876 -21.086 1.00 74.50 101 THR A CA 1
ATOM 781 C C . THR A 1 101 ? -3.155 -6.018 -19.900 1.00 74.50 101 THR A C 1
ATOM 783 O O . THR A 1 101 ? -2.464 -6.516 -19.012 1.00 74.50 101 THR A O 1
ATOM 786 N N . ASP A 1 102 ? -3.605 -4.763 -19.854 1.00 73.31 102 ASP A N 1
ATOM 787 C CA . ASP A 1 102 ? -3.294 -3.819 -18.795 1.00 73.31 102 ASP A CA 1
ATOM 788 C C . ASP A 1 102 ? -4.515 -3.632 -17.869 1.00 73.31 102 ASP A C 1
ATOM 790 O O . ASP A 1 102 ? -5.561 -3.127 -18.290 1.00 73.31 102 ASP A O 1
ATOM 794 N N . PRO A 1 103 ? -4.424 -4.056 -16.594 1.00 74.75 103 PRO A N 1
ATOM 795 C CA . PRO A 1 103 ? -5.518 -3.939 -15.638 1.00 74.75 103 PRO A CA 1
ATOM 796 C C . PRO A 1 103 ? -5.654 -2.531 -15.025 1.00 74.75 103 PRO A C 1
ATOM 798 O O . PRO A 1 103 ? -6.422 -2.362 -14.076 1.00 74.75 103 PRO A O 1
ATOM 801 N N . THR A 1 104 ? -4.903 -1.529 -15.491 1.00 79.19 104 THR A N 1
ATOM 802 C CA . THR A 1 104 ? -4.960 -0.161 -14.960 1.00 79.19 104 THR A CA 1
ATOM 803 C C . THR A 1 104 ? -6.214 0.603 -15.409 1.00 79.19 104 THR A C 1
ATOM 805 O O . THR A 1 104 ? -6.978 0.194 -16.289 1.00 79.19 104 THR A O 1
ATOM 808 N N . GLN A 1 105 ? -6.469 1.735 -14.746 1.00 86.62 105 GLN A N 1
ATOM 809 C CA . GLN A 1 105 ? -7.697 2.514 -14.918 1.00 86.62 105 GLN A CA 1
ATOM 810 C C . GLN A 1 105 ? -7.830 3.145 -16.313 1.00 86.62 105 GLN A C 1
ATOM 812 O O . GLN A 1 105 ? -8.944 3.184 -16.838 1.00 86.62 105 GLN A O 1
ATOM 817 N N . GLY A 1 106 ? -6.729 3.599 -16.918 1.00 90.38 106 GLY A N 1
ATOM 818 C CA . GLY A 1 106 ? -6.725 4.199 -18.255 1.00 90.38 106 GLY A CA 1
ATOM 819 C C . GLY A 1 106 ? -7.269 3.248 -19.326 1.00 90.38 106 GLY A C 1
ATOM 820 O O . GLY A 1 106 ? -8.330 3.522 -19.892 1.00 90.38 106 GLY A O 1
ATOM 821 N N . PRO A 1 107 ? -6.625 2.085 -19.536 1.00 89.38 107 PRO A N 1
ATOM 822 C CA . PRO A 1 107 ? -7.085 1.043 -20.453 1.00 89.38 107 PRO A CA 1
ATOM 823 C C . PRO A 1 107 ? -8.523 0.591 -20.181 1.00 89.38 107 PRO A C 1
ATOM 825 O O . PRO A 1 107 ? -9.294 0.381 -21.118 1.00 89.38 107 PRO A O 1
ATOM 828 N N . ALA A 1 108 ? -8.932 0.491 -18.909 1.00 90.19 108 ALA A N 1
ATOM 829 C CA . ALA A 1 108 ? -10.317 0.190 -18.554 1.00 90.19 108 ALA A CA 1
ATOM 830 C C . ALA A 1 108 ? -11.300 1.257 -19.071 1.00 90.19 108 ALA A C 1
ATOM 832 O O . ALA A 1 108 ? -12.285 0.903 -19.716 1.00 90.19 108 ALA A O 1
ATOM 833 N N . CYS A 1 109 ? -11.026 2.546 -18.851 1.00 94.81 109 CYS A N 1
ATOM 834 C CA . CYS A 1 109 ? -11.853 3.644 -19.368 1.00 94.81 109 CYS A CA 1
ATOM 835 C C . CYS A 1 109 ? -11.879 3.675 -20.898 1.00 94.81 109 CYS A C 1
ATOM 837 O O . CYS A 1 109 ? -12.932 3.891 -21.505 1.00 94.81 109 CYS A O 1
ATOM 839 N N . ALA A 1 110 ? -10.728 3.444 -21.523 1.00 94.00 110 ALA A N 1
ATOM 840 C CA . ALA A 1 110 ? -10.589 3.459 -22.967 1.00 94.00 110 ALA A CA 1
ATOM 841 C C . ALA A 1 110 ? -11.352 2.310 -23.645 1.00 94.00 110 ALA A C 1
ATOM 843 O O . ALA A 1 110 ? -11.943 2.517 -24.706 1.00 94.00 110 ALA A O 1
ATOM 844 N N . MET A 1 111 ? -11.400 1.125 -23.026 1.00 92.81 111 MET A N 1
ATOM 845 C CA . MET A 1 111 ? -12.196 -0.006 -23.517 1.00 92.81 111 MET A CA 1
ATOM 846 C C . MET A 1 111 ? -13.703 0.221 -23.362 1.00 92.81 111 MET A C 1
ATOM 848 O O . MET A 1 111 ? -14.468 -0.174 -24.241 1.00 92.81 111 MET A O 1
ATOM 852 N N . GLU A 1 112 ? -14.150 0.879 -22.288 1.00 94.69 112 GLU A N 1
ATOM 853 C CA . GLU A 1 112 ? -15.572 1.217 -22.144 1.00 94.69 112 GLU A CA 1
ATOM 854 C C . GLU A 1 112 ? -16.016 2.236 -23.198 1.00 94.69 112 GLU A C 1
ATOM 856 O O . GLU A 1 112 ? -17.105 2.102 -23.749 1.00 94.69 112 GLU A O 1
ATOM 861 N N . CYS A 1 113 ? -15.158 3.190 -23.562 1.00 95.25 113 CYS A N 1
ATOM 862 C CA . CYS A 1 113 ? -15.421 4.185 -24.608 1.00 95.25 113 CYS A CA 1
ATOM 863 C C . CYS A 1 113 ? -14.623 3.904 -25.894 1.00 95.25 113 CYS A C 1
ATOM 865 O O . CYS A 1 113 ? -13.944 4.785 -26.430 1.00 95.25 113 CYS A O 1
ATOM 867 N N . ALA A 1 114 ? -14.704 2.669 -26.398 1.00 93.62 114 ALA A N 1
ATOM 868 C CA . ALA A 1 114 ? -13.958 2.207 -27.566 1.00 93.62 114 ALA A CA 1
ATOM 869 C C . ALA A 1 114 ? -14.111 3.087 -28.826 1.00 93.62 114 ALA A C 1
ATOM 871 O O . ALA A 1 114 ? -13.098 3.276 -29.497 1.00 93.62 114 ALA A O 1
ATOM 872 N N . PRO A 1 115 ? -15.281 3.679 -29.162 1.00 93.19 115 PRO A N 1
ATOM 873 C CA . PRO A 1 115 ? -15.397 4.602 -30.295 1.00 93.19 115 PRO A CA 1
ATOM 874 C C . PRO A 1 115 ? -14.476 5.819 -30.172 1.00 93.19 115 PRO A C 1
ATOM 876 O O . PRO A 1 115 ? -13.764 6.151 -31.120 1.00 93.19 115 PRO A O 1
ATOM 879 N N . GLY A 1 116 ? -14.436 6.447 -28.992 1.00 94.62 116 GLY A N 1
ATOM 880 C CA . GLY A 1 116 ? -13.515 7.545 -28.702 1.00 94.62 116 GLY A CA 1
ATOM 881 C C . GLY A 1 116 ? -12.057 7.105 -28.813 1.00 94.62 116 GLY A C 1
ATOM 882 O O . GLY A 1 116 ? -11.254 7.777 -29.455 1.00 94.62 116 GLY A O 1
ATOM 883 N N . THR A 1 117 ? -11.717 5.952 -28.237 1.00 95.69 117 THR A N 1
ATOM 884 C CA . THR A 1 117 ? -10.353 5.396 -28.266 1.00 95.69 117 THR A CA 1
ATOM 885 C C . THR A 1 117 ? -9.888 5.082 -29.687 1.00 95.69 117 THR A C 1
ATOM 887 O O . THR A 1 117 ? -8.779 5.443 -30.076 1.00 95.69 117 THR A O 1
ATOM 890 N N . LEU A 1 118 ? -10.755 4.475 -30.499 1.00 95.38 118 LEU A N 1
ATOM 891 C CA . LEU A 1 118 ? -10.487 4.185 -31.904 1.00 95.38 118 LEU A CA 1
ATOM 892 C C . LEU A 1 118 ? -10.271 5.483 -32.687 1.00 95.38 118 LEU A C 1
ATOM 894 O O . LEU A 1 118 ? -9.299 5.591 -33.432 1.00 95.38 118 LEU A O 1
ATOM 898 N N . TYR A 1 119 ? -11.121 6.488 -32.472 1.00 95.12 119 TYR A N 1
ATOM 899 C CA . TYR A 1 119 ? -10.957 7.798 -33.096 1.00 95.12 119 TYR A CA 1
ATOM 900 C C . TYR A 1 119 ? -9.606 8.442 -32.746 1.00 95.12 119 TYR A C 1
ATOM 902 O O . TYR A 1 119 ? -8.857 8.813 -33.650 1.00 95.12 119 TYR A O 1
ATOM 910 N N . ARG A 1 120 ? -9.251 8.516 -31.455 1.00 95.06 120 ARG A N 1
ATOM 911 C CA . ARG A 1 120 ? -7.983 9.120 -31.003 1.00 95.06 120 ARG A CA 1
ATOM 912 C C . ARG A 1 120 ? -6.744 8.394 -31.513 1.00 95.06 120 ARG A C 1
ATOM 914 O O . ARG A 1 120 ? -5.703 9.029 -31.631 1.00 95.06 120 ARG A O 1
ATOM 921 N N . ASN A 1 121 ? -6.825 7.097 -31.800 1.00 96.56 121 ASN A N 1
ATOM 922 C CA . ASN A 1 121 ? -5.695 6.362 -32.364 1.00 96.56 121 ASN A CA 1
ATOM 923 C C . ASN A 1 121 ? -5.614 6.516 -33.890 1.00 96.56 121 ASN A C 1
ATOM 925 O O . ASN A 1 121 ? -4.559 6.846 -34.416 1.00 96.56 121 ASN A O 1
ATOM 929 N N . TYR A 1 122 ? -6.723 6.308 -34.608 1.00 95.06 122 TYR A N 1
ATOM 930 C CA . TYR A 1 122 ? -6.700 6.093 -36.064 1.00 95.06 122 TYR A CA 1
ATOM 931 C C . TYR A 1 122 ? -7.253 7.243 -36.913 1.00 95.06 122 TYR A C 1
ATOM 933 O O . TYR A 1 122 ? -7.037 7.244 -38.121 1.00 95.06 122 TYR A O 1
ATOM 941 N N . PHE A 1 123 ? -7.985 8.191 -36.323 1.00 92.69 123 PHE A N 1
ATOM 942 C CA . PHE A 1 123 ? -8.711 9.225 -37.074 1.00 92.69 123 PHE A CA 1
ATOM 943 C C . PHE A 1 123 ? -8.416 10.658 -36.635 1.00 92.69 123 PHE A C 1
ATOM 945 O O . PHE A 1 123 ? -8.832 11.583 -37.321 1.00 92.69 123 PHE A O 1
ATOM 952 N N . VAL A 1 124 ? -7.735 10.861 -35.507 1.00 91.81 124 VAL A N 1
ATOM 953 C CA . VAL A 1 124 ? -7.399 12.210 -35.047 1.00 91.81 124 VAL A CA 1
ATOM 954 C C . VAL A 1 124 ? -6.368 12.865 -35.965 1.00 91.81 124 VAL A C 1
ATOM 956 O O . VAL A 1 124 ? -5.374 12.240 -36.335 1.00 91.81 124 VAL A O 1
ATOM 959 N N . ASP A 1 125 ? -6.582 14.135 -36.293 1.00 90.06 125 ASP A N 1
ATOM 960 C CA . ASP A 1 125 ? -5.634 14.913 -37.083 1.00 90.06 125 ASP A CA 1
ATOM 961 C C . ASP A 1 125 ? -4.616 15.599 -36.167 1.00 90.06 125 ASP A C 1
ATOM 963 O O . ASP A 1 125 ? -4.965 16.381 -35.279 1.00 90.06 125 ASP A O 1
ATOM 967 N N . VAL A 1 126 ? -3.337 15.294 -36.385 1.00 91.81 126 VAL A N 1
ATOM 968 C CA . VAL A 1 126 ? -2.223 15.765 -35.554 1.00 91.81 126 VAL A CA 1
ATOM 969 C C . VAL A 1 126 ? -1.326 16.671 -36.385 1.00 91.81 126 VAL A C 1
ATOM 971 O O . VAL A 1 126 ? -0.831 16.261 -37.436 1.00 91.81 126 VAL A O 1
ATOM 974 N N . ASN A 1 127 ? -1.094 17.894 -35.911 1.00 91.00 127 ASN A N 1
ATOM 975 C CA . ASN A 1 127 ? -0.146 18.821 -36.523 1.00 91.00 127 ASN A CA 1
ATOM 976 C C . ASN A 1 127 ? 1.298 18.323 -36.361 1.00 91.00 127 ASN A C 1
ATOM 978 O O . ASN A 1 127 ? 1.614 17.521 -35.483 1.00 91.00 127 ASN A O 1
ATOM 982 N N . ALA A 1 128 ? 2.215 18.861 -37.167 1.00 88.75 128 ALA A N 1
ATOM 983 C CA . ALA A 1 128 ? 3.637 18.517 -37.085 1.00 88.75 128 ALA A CA 1
ATOM 984 C C . ALA A 1 128 ? 4.282 18.832 -35.717 1.00 88.75 128 ALA A C 1
ATOM 986 O O . ALA A 1 128 ? 5.299 18.239 -35.372 1.00 88.75 128 ALA A O 1
ATOM 987 N N . ASP A 1 129 ? 3.707 19.755 -34.941 1.00 89.81 129 ASP A N 1
ATOM 988 C CA . ASP A 1 129 ? 4.168 20.119 -33.596 1.00 89.81 129 ASP A CA 1
ATOM 989 C C . ASP A 1 129 ? 3.496 19.312 -32.468 1.00 89.81 129 ASP A C 1
ATOM 991 O O . ASP A 1 129 ? 3.699 19.618 -31.295 1.00 89.81 129 ASP A O 1
ATOM 995 N N . GLY A 1 130 ? 2.693 18.299 -32.812 1.00 92.69 130 GLY A N 1
ATOM 996 C CA . GLY A 1 130 ? 1.976 17.451 -31.859 1.00 92.69 130 GLY A CA 1
ATOM 997 C C . GLY A 1 130 ? 0.676 18.054 -31.320 1.00 92.69 130 GLY A C 1
ATOM 998 O O . GLY A 1 130 ? 0.007 17.429 -30.499 1.00 92.69 130 GLY A O 1
ATOM 999 N N . THR A 1 131 ? 0.264 19.244 -31.763 1.00 94.50 131 THR A N 1
ATOM 1000 C CA . THR A 1 131 ? -1.040 19.812 -31.380 1.00 94.50 131 THR A CA 1
ATOM 1001 C C . THR A 1 131 ? -2.187 19.221 -32.209 1.00 94.50 131 THR A C 1
ATOM 1003 O O . THR A 1 131 ? -1.985 18.728 -33.321 1.00 94.50 131 THR A O 1
ATOM 1006 N N . LEU A 1 132 ? -3.413 19.264 -31.679 1.00 92.50 132 LEU A N 1
ATOM 1007 C CA . LEU A 1 132 ? -4.609 18.845 -32.413 1.00 92.50 132 LEU A CA 1
ATOM 1008 C C . LEU A 1 132 ? -4.891 19.797 -33.587 1.00 92.50 132 LEU A C 1
ATOM 1010 O O . LEU A 1 132 ? -4.921 21.017 -33.414 1.00 92.50 132 LEU A O 1
ATOM 1014 N N . ASN A 1 133 ? -5.167 19.246 -34.768 1.00 86.81 133 ASN A N 1
ATOM 1015 C CA . ASN A 1 133 ? -5.620 20.023 -35.917 1.00 86.81 133 ASN A CA 1
ATOM 1016 C C . ASN A 1 133 ? -7.153 20.160 -35.911 1.00 86.81 133 ASN A C 1
ATOM 1018 O O . ASN A 1 133 ? -7.870 19.365 -36.509 1.00 86.81 133 ASN A O 1
ATOM 1022 N N . GLU A 1 134 ? -7.673 21.188 -35.237 1.00 71.75 134 GLU A N 1
ATOM 1023 C CA . GLU A 1 134 ? -9.124 21.443 -35.158 1.00 71.75 134 GLU A CA 1
ATOM 1024 C C . GLU A 1 134 ? -9.741 21.945 -36.481 1.00 71.75 134 GLU A C 1
ATOM 1026 O O . GLU A 1 134 ? -10.964 21.996 -36.617 1.00 71.75 134 GLU A O 1
ATOM 1031 N N . GLY A 1 135 ? -8.909 22.345 -37.450 1.00 63.09 135 GLY A N 1
ATOM 1032 C CA . GLY A 1 135 ? -9.330 23.021 -38.677 1.00 63.09 135 GLY A CA 1
ATOM 1033 C C . GLY A 1 135 ? -9.612 22.113 -39.871 1.00 63.09 135 GLY A C 1
ATOM 1034 O O . GLY A 1 135 ? -10.110 22.637 -40.864 1.00 63.09 135 GLY A O 1
ATOM 1035 N N . GLY A 1 136 ? -9.296 20.811 -39.788 1.00 56.62 136 GLY A N 1
ATOM 1036 C CA . GLY A 1 136 ? -9.523 19.816 -40.846 1.00 56.62 136 GLY A CA 1
ATOM 1037 C C . GLY A 1 136 ? -9.154 20.337 -42.238 1.00 56.62 136 GLY A C 1
ATOM 1038 O O . GLY A 1 136 ? -10.039 20.691 -43.014 1.00 56.62 136 GLY A O 1
ATOM 1039 N N . GLY A 1 137 ? -7.860 20.473 -42.541 1.00 48.38 137 GLY A N 1
ATOM 1040 C CA . GLY A 1 137 ? -7.465 21.119 -43.799 1.00 48.38 137 GLY A CA 1
ATOM 1041 C C . GLY A 1 137 ? -5.993 21.084 -44.191 1.00 48.38 137 GLY A C 1
ATOM 1042 O O . GLY A 1 137 ? -5.616 21.815 -45.104 1.00 48.38 137 GLY A O 1
ATOM 1043 N N . ASP A 1 138 ? -5.161 20.269 -43.542 1.00 53.03 138 ASP A N 1
ATOM 1044 C CA . ASP A 1 138 ? -3.841 19.953 -44.091 1.00 53.03 138 ASP A CA 1
ATOM 1045 C C . ASP A 1 138 ? -3.832 18.494 -44.556 1.00 53.03 138 ASP A C 1
ATOM 1047 O O . ASP A 1 138 ? -3.433 17.592 -43.824 1.00 53.03 138 ASP A O 1
ATOM 1051 N N . ASP A 1 139 ? -4.297 18.272 -45.790 1.00 56.38 139 ASP A N 1
ATOM 1052 C CA . ASP A 1 139 ? -4.317 16.959 -46.456 1.00 56.38 139 ASP A CA 1
ATOM 1053 C C . ASP A 1 139 ? -2.901 16.373 -46.670 1.00 56.38 139 ASP A C 1
ATOM 1055 O O . ASP A 1 139 ? -2.751 15.305 -47.269 1.00 56.38 139 ASP A O 1
ATOM 1059 N N . SER A 1 140 ? -1.833 17.055 -46.230 1.00 61.03 140 SER A N 1
ATOM 1060 C CA . SER A 1 140 ? -0.460 16.549 -46.333 1.00 61.03 140 SER A CA 1
ATOM 1061 C C . SER A 1 140 ? -0.166 15.369 -45.403 1.00 61.03 140 SER A C 1
ATOM 1063 O O . SER A 1 140 ? 0.851 14.691 -45.579 1.00 61.03 140 SER A O 1
ATOM 1065 N N . PHE A 1 141 ? -1.054 15.080 -44.450 1.00 62.16 141 PHE A N 1
ATOM 1066 C CA . PHE A 1 141 ? -0.852 14.070 -43.422 1.00 62.16 141 PHE A CA 1
ATOM 1067 C C . PHE A 1 141 ? -1.979 13.030 -43.404 1.00 62.16 141 PHE A C 1
ATOM 1069 O O . PHE A 1 141 ? -3.155 13.368 -43.358 1.00 62.16 141 PHE A O 1
ATOM 1076 N N . GLU A 1 142 ? -1.621 11.739 -43.408 1.00 77.31 142 GLU A N 1
ATOM 1077 C CA . GLU A 1 142 ? -2.605 10.661 -43.216 1.00 77.31 142 GLU A CA 1
ATOM 1078 C C . GLU A 1 142 ? -3.249 10.764 -41.822 1.00 77.31 142 GLU A C 1
ATOM 1080 O O . GLU A 1 142 ? -2.508 11.003 -40.874 1.00 77.31 142 GLU A O 1
ATOM 1085 N N . PRO A 1 143 ? -4.560 10.535 -41.643 1.00 84.81 143 PRO A N 1
ATOM 1086 C CA . PRO A 1 143 ? -5.216 10.659 -40.340 1.00 84.81 143 PRO A CA 1
ATOM 1087 C C . PRO A 1 143 ? -4.676 9.657 -39.307 1.00 84.81 143 PRO A C 1
ATOM 1089 O O . PRO A 1 143 ? -4.121 8.607 -39.657 1.00 84.81 143 PRO A O 1
ATOM 1092 N N . GLY A 1 144 ? -4.862 9.990 -38.028 1.00 91.69 144 GLY A N 1
ATOM 1093 C CA . GLY A 1 144 ? -4.443 9.187 -36.883 1.00 91.69 144 GLY A CA 1
ATOM 1094 C C . GLY A 1 144 ? -3.069 9.551 -36.319 1.00 91.69 144 GLY A C 1
ATOM 1095 O O . GLY A 1 144 ? -2.256 10.260 -36.930 1.00 91.69 144 GLY A O 1
ATOM 1096 N N . GLN A 1 145 ? -2.817 9.022 -35.122 1.00 95.25 145 GLN A N 1
ATOM 1097 C CA . GLN A 1 145 ? -1.505 9.051 -34.485 1.00 95.25 145 GLN A CA 1
ATOM 1098 C C . GLN A 1 145 ? -0.617 7.955 -35.075 1.00 95.25 145 GLN A C 1
ATOM 1100 O O . GLN A 1 145 ? -1.095 6.886 -35.452 1.00 95.25 145 GLN A O 1
ATOM 1105 N N . ARG A 1 146 ? 0.682 8.234 -35.152 1.00 93.50 146 ARG A N 1
ATOM 1106 C CA . ARG A 1 146 ? 1.716 7.361 -35.722 1.00 93.50 146 ARG A CA 1
ATOM 1107 C C . ARG A 1 146 ? 2.973 7.390 -34.872 1.00 93.50 146 ARG A C 1
ATOM 1109 O O . ARG A 1 146 ? 3.166 8.315 -34.085 1.00 93.50 146 ARG A O 1
ATOM 1116 N N . ALA A 1 147 ? 3.859 6.420 -35.042 1.00 92.44 147 ALA A N 1
ATOM 1117 C CA . ALA A 1 147 ? 5.130 6.345 -34.326 1.00 92.44 147 ALA A CA 1
ATOM 1118 C C . ALA A 1 147 ? 5.965 7.633 -34.464 1.00 92.44 147 ALA A C 1
ATOM 1120 O O . ALA A 1 147 ? 6.657 8.020 -33.525 1.00 92.44 147 ALA A O 1
ATOM 1121 N N . ASP A 1 148 ? 5.869 8.316 -35.606 1.00 91.25 148 ASP A N 1
ATOM 1122 C CA . ASP A 1 148 ? 6.579 9.557 -35.927 1.00 91.25 148 ASP A CA 1
ATOM 1123 C C . ASP A 1 148 ? 5.747 10.839 -35.736 1.00 91.25 148 ASP A C 1
ATOM 1125 O O . ASP A 1 148 ? 6.291 11.938 -35.866 1.00 91.25 148 ASP A O 1
ATOM 1129 N N . ARG A 1 149 ? 4.453 10.730 -35.405 1.00 93.31 149 ARG A N 1
ATOM 1130 C CA . ARG A 1 149 ? 3.556 11.880 -35.223 1.00 93.31 149 ARG A CA 1
ATOM 1131 C C . ARG A 1 149 ? 2.425 11.566 -34.243 1.00 93.31 149 ARG A C 1
ATOM 1133 O O . ARG A 1 149 ? 1.453 10.895 -34.586 1.00 93.31 149 ARG A O 1
ATOM 1140 N N . GLN A 1 150 ? 2.534 12.089 -33.026 1.00 95.56 150 GLN A N 1
ATOM 1141 C CA . GLN A 1 150 ? 1.586 11.847 -31.933 1.00 95.56 150 GLN A CA 1
ATOM 1142 C C . GLN A 1 150 ? 1.131 13.159 -31.315 1.00 95.56 150 GLN A C 1
ATOM 1144 O O . GLN A 1 150 ? 1.816 14.175 -31.438 1.00 95.56 150 GLN A O 1
ATOM 1149 N N . LEU A 1 151 ? -0.015 13.123 -30.638 1.00 97.44 151 LEU A N 1
ATOM 1150 C CA . LEU A 1 151 ? -0.445 14.249 -29.823 1.00 97.44 151 LEU A CA 1
ATOM 1151 C C . LEU A 1 151 ? 0.565 14.503 -28.692 1.00 97.44 151 LEU A C 1
ATOM 1153 O O . LEU A 1 151 ? 1.140 13.571 -28.128 1.00 97.44 151 LEU A O 1
ATOM 1157 N N . ASP A 1 152 ? 0.747 15.771 -28.344 1.00 97.44 152 ASP A N 1
ATOM 1158 C CA . ASP A 1 152 ? 1.587 16.217 -27.238 1.00 97.44 152 ASP A CA 1
ATOM 1159 C C . ASP A 1 152 ? 0.836 17.250 -26.384 1.00 97.44 152 ASP A C 1
ATOM 1161 O O . ASP A 1 152 ? 0.823 18.453 -26.655 1.00 97.44 152 ASP A O 1
ATOM 1165 N N . CYS A 1 153 ? 0.234 16.782 -25.292 1.00 98.1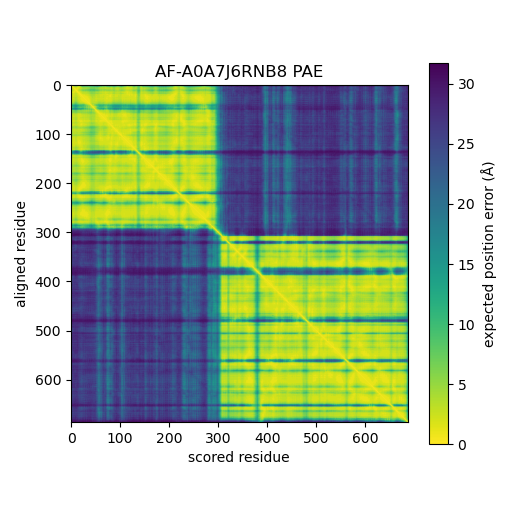2 153 CYS A N 1
ATOM 1166 C CA . CYS A 1 153 ? -0.433 17.627 -24.302 1.00 98.12 153 CYS A CA 1
ATOM 1167 C C . CYS A 1 153 ? 0.520 18.561 -23.520 1.00 98.12 153 CYS A C 1
ATOM 1169 O O . CYS A 1 153 ? 0.058 19.444 -22.791 1.00 98.12 153 CYS A O 1
ATOM 1171 N N . LEU A 1 154 ? 1.838 18.413 -23.672 1.00 98.12 154 LEU A N 1
ATOM 1172 C CA . LEU A 1 154 ? 2.856 19.332 -23.161 1.00 98.12 154 LEU A CA 1
ATOM 1173 C C . LEU A 1 154 ? 3.394 20.291 -24.221 1.00 98.12 154 LEU A C 1
ATOM 1175 O O . LEU A 1 154 ? 4.215 21.127 -23.851 1.00 98.12 154 LEU A O 1
ATOM 1179 N N . ALA A 1 155 ? 2.944 20.256 -25.479 1.00 97.19 155 ALA A N 1
ATOM 1180 C CA . ALA A 1 155 ? 3.512 21.081 -26.552 1.00 97.19 155 ALA A CA 1
ATOM 1181 C C . ALA A 1 155 ? 3.608 22.573 -26.167 1.00 97.19 155 ALA A C 1
ATOM 1183 O O . ALA A 1 155 ? 4.659 23.209 -26.300 1.00 97.19 155 ALA A O 1
ATOM 1184 N N . TYR A 1 156 ? 2.539 23.132 -25.589 1.00 98.00 156 TYR A N 1
ATOM 1185 C CA . TYR A 1 156 ? 2.507 24.529 -25.141 1.00 98.00 156 TYR A CA 1
ATOM 1186 C C . TYR A 1 156 ? 3.383 24.789 -23.903 1.00 98.00 156 TYR A C 1
ATOM 1188 O O . TYR A 1 156 ? 4.061 25.817 -23.840 1.00 98.00 156 TYR A O 1
ATOM 1196 N N . VAL A 1 157 ? 3.442 23.850 -22.950 1.00 98.06 157 VAL A N 1
ATOM 1197 C CA . VAL A 1 157 ? 4.347 23.920 -21.783 1.00 98.06 157 VAL A CA 1
ATOM 1198 C C . VAL A 1 157 ? 5.809 23.867 -22.237 1.00 98.06 157 VAL A C 1
ATOM 1200 O O . VAL A 1 157 ? 6.632 24.666 -21.791 1.00 98.06 157 VAL A O 1
ATOM 1203 N N . GLY A 1 158 ? 6.130 22.976 -23.175 1.00 97.56 158 GLY A N 1
ATOM 1204 C CA . GLY A 1 158 ? 7.440 22.846 -23.802 1.00 97.56 158 GLY A CA 1
ATOM 1205 C C . GLY A 1 158 ? 7.856 24.127 -24.509 1.00 97.56 158 GLY A C 1
ATOM 1206 O O . GLY A 1 158 ? 8.971 24.602 -24.301 1.00 97.56 158 GLY A O 1
ATOM 1207 N N . LYS A 1 159 ? 6.947 24.752 -25.264 1.00 97.56 159 LYS A N 1
ATOM 1208 C CA . LYS A 1 159 ? 7.187 26.055 -25.899 1.00 97.56 159 LYS A CA 1
ATOM 1209 C C . LYS A 1 159 ? 7.457 27.159 -24.874 1.00 97.56 159 LYS A C 1
ATOM 1211 O O . LYS A 1 159 ? 8.413 27.916 -25.046 1.00 97.56 159 LYS A O 1
ATOM 1216 N N . ALA A 1 160 ? 6.660 27.234 -23.808 1.00 97.56 160 ALA A N 1
ATOM 1217 C CA . ALA A 1 160 ? 6.823 28.229 -22.745 1.00 97.56 160 ALA A CA 1
ATOM 1218 C C . ALA A 1 160 ? 8.129 28.038 -21.949 1.00 97.56 160 ALA A C 1
ATOM 1220 O O . ALA A 1 160 ? 8.757 29.006 -21.521 1.00 97.56 160 ALA A O 1
ATOM 1221 N N . LEU A 1 161 ? 8.586 26.793 -21.807 1.00 97.31 161 LEU A N 1
ATOM 1222 C CA . LEU A 1 161 ? 9.864 26.456 -21.185 1.00 97.31 161 LEU A CA 1
ATOM 1223 C C . LEU A 1 161 ? 11.042 26.430 -22.168 1.00 97.31 161 LEU A C 1
ATOM 1225 O O . LEU A 1 161 ? 12.170 26.205 -21.735 1.00 97.31 161 LEU A O 1
ATOM 1229 N N . HIS A 1 162 ? 10.836 26.711 -23.456 1.00 97.00 162 HIS A N 1
ATOM 1230 C CA . HIS A 1 162 ? 11.867 26.594 -24.497 1.00 97.00 162 HIS A CA 1
ATOM 1231 C C . HIS A 1 162 ? 12.549 25.214 -24.512 1.00 97.00 162 HIS A C 1
ATOM 1233 O O . HIS A 1 162 ? 13.771 25.110 -24.630 1.00 97.00 162 HIS A O 1
ATOM 1239 N N . ASN A 1 163 ? 11.766 24.145 -24.341 1.00 96.94 163 ASN A N 1
ATOM 1240 C CA . ASN A 1 163 ? 12.268 22.772 -24.271 1.00 96.94 163 ASN A CA 1
ATOM 1241 C C . ASN A 1 163 ? 12.981 22.331 -25.564 1.00 96.94 163 ASN A C 1
ATOM 1243 O O . ASN A 1 163 ? 13.892 21.514 -25.504 1.00 96.94 163 ASN A O 1
ATOM 1247 N N . ASP A 1 164 ? 12.636 22.923 -26.710 1.00 93.31 164 ASP A N 1
ATOM 1248 C CA . ASP A 1 164 ? 13.327 22.745 -27.995 1.00 93.31 164 ASP A CA 1
ATOM 1249 C C . ASP A 1 164 ? 14.819 23.120 -27.934 1.00 93.31 164 ASP A C 1
ATOM 1251 O O . ASP A 1 164 ? 15.649 22.504 -28.601 1.00 93.31 164 ASP A O 1
ATOM 1255 N N . LYS A 1 165 ? 15.169 24.114 -27.111 1.00 95.31 165 LYS A N 1
ATOM 1256 C CA . LYS A 1 165 ? 16.549 24.585 -26.912 1.00 95.31 165 LYS A CA 1
ATOM 1257 C C . LYS A 1 165 ? 17.177 24.009 -25.655 1.00 95.31 165 LYS A C 1
ATOM 1259 O O . LYS A 1 165 ? 18.342 23.621 -25.653 1.00 95.31 165 LYS A O 1
ATOM 1264 N N . GLU A 1 166 ? 16.406 23.985 -24.577 1.00 96.56 166 GLU A N 1
ATOM 1265 C CA . GLU A 1 166 ? 16.873 23.589 -23.253 1.00 96.56 166 GLU A CA 1
ATOM 1266 C C . GLU A 1 166 ? 16.983 22.074 -23.089 1.00 96.56 166 GLU A C 1
ATOM 1268 O O . GLU A 1 166 ? 17.738 21.607 -22.229 1.00 96.56 166 GLU A O 1
ATOM 1273 N N . ASN A 1 167 ? 16.246 21.317 -23.906 1.00 95.88 167 ASN A N 1
ATOM 1274 C CA . ASN A 1 167 ? 16.239 19.863 -23.951 1.00 95.88 167 ASN A CA 1
ATOM 1275 C C . ASN A 1 167 ? 16.109 19.251 -22.545 1.00 95.88 167 ASN A C 1
ATOM 1277 O O . ASN A 1 167 ? 17.003 18.548 -22.060 1.00 95.88 167 ASN A O 1
ATOM 1281 N N . TYR A 1 168 ? 15.039 19.616 -21.836 1.00 97.19 168 TYR A N 1
ATOM 1282 C CA . TYR A 1 168 ? 14.729 19.070 -20.516 1.00 97.19 168 TYR A CA 1
ATOM 1283 C C . TYR A 1 168 ? 14.139 17.662 -20.640 1.00 97.19 168 TYR A C 1
ATOM 1285 O O . TYR A 1 168 ? 14.562 16.748 -19.935 1.00 97.19 168 TYR A O 1
ATOM 1293 N N . TRP A 1 169 ? 13.195 17.472 -21.559 1.00 96.94 169 TRP A N 1
ATOM 1294 C CA . TRP A 1 169 ? 12.575 16.173 -21.810 1.00 96.94 169 TRP A CA 1
ATOM 1295 C C . TRP A 1 169 ? 12.315 15.939 -23.296 1.00 96.94 169 TRP A C 1
ATOM 1297 O O . TRP A 1 169 ? 12.281 16.875 -24.097 1.00 96.94 169 TRP A O 1
ATOM 1307 N N . HIS A 1 170 ? 12.068 14.683 -23.641 1.00 94.44 170 HIS A N 1
ATOM 1308 C CA . HIS A 1 170 ? 11.487 14.266 -24.911 1.00 94.44 170 HIS A CA 1
ATOM 1309 C C . HIS A 1 170 ? 10.306 13.332 -24.642 1.00 94.44 170 HIS A C 1
ATOM 1311 O O . HIS A 1 170 ? 10.213 12.720 -23.576 1.00 94.44 170 HIS A O 1
ATOM 1317 N N . LEU A 1 171 ? 9.393 13.235 -25.603 1.00 93.44 171 LEU A N 1
ATOM 1318 C CA . LEU A 1 171 ? 8.306 12.266 -25.561 1.00 93.44 171 LEU A CA 1
ATOM 1319 C C . LEU A 1 171 ? 8.702 11.001 -26.309 1.00 93.44 171 LEU A C 1
ATOM 1321 O O . LEU A 1 171 ? 9.265 11.059 -27.401 1.00 93.44 171 LEU A O 1
ATOM 1325 N N . LYS A 1 172 ? 8.368 9.855 -25.727 1.00 92.94 172 LYS A N 1
ATOM 1326 C CA . LYS A 1 172 ? 8.416 8.553 -26.385 1.00 92.94 172 LYS A CA 1
ATOM 1327 C C . LYS A 1 172 ? 7.076 7.871 -26.164 1.00 92.94 172 LYS A C 1
ATOM 1329 O O . LYS A 1 172 ? 6.776 7.492 -25.038 1.00 92.94 172 LYS A O 1
ATOM 1334 N N . ASN A 1 173 ? 6.275 7.745 -27.221 1.00 92.38 173 ASN A N 1
ATOM 1335 C CA . ASN A 1 173 ? 4.957 7.102 -27.173 1.00 92.38 173 ASN A CA 1
ATOM 1336 C C . ASN A 1 173 ? 4.054 7.638 -26.045 1.00 92.38 173 ASN A C 1
ATOM 1338 O O . ASN A 1 173 ? 3.469 6.877 -25.284 1.00 92.38 173 ASN A O 1
ATOM 1342 N N . GLY A 1 174 ? 4.016 8.965 -25.878 1.00 92.38 174 GLY A N 1
ATOM 1343 C CA . GLY A 1 174 ? 3.234 9.626 -24.828 1.00 92.38 174 GLY A CA 1
ATOM 1344 C C . GLY A 1 174 ? 3.868 9.640 -23.427 1.00 92.38 174 GLY A C 1
ATOM 1345 O O . GLY A 1 174 ? 3.322 10.285 -22.529 1.00 92.38 174 GLY A O 1
ATOM 1346 N N . TYR A 1 175 ? 5.029 9.002 -23.227 1.00 93.00 175 TYR A N 1
ATOM 1347 C CA . TYR A 1 175 ? 5.807 9.066 -21.985 1.00 93.00 175 TYR A CA 1
ATOM 1348 C C . TYR A 1 175 ? 6.836 10.190 -22.036 1.00 93.00 175 TYR A C 1
ATOM 1350 O O . TYR A 1 175 ? 7.621 10.287 -22.979 1.00 93.00 175 TYR A O 1
ATOM 1358 N N . VAL A 1 176 ? 6.875 11.007 -20.987 1.00 94.56 176 VAL A N 1
ATOM 1359 C CA . VAL A 1 176 ? 7.858 12.085 -20.836 1.00 94.56 176 VAL A CA 1
ATOM 1360 C C . VAL A 1 176 ? 9.129 11.539 -20.209 1.00 94.56 176 VAL A C 1
ATOM 1362 O O . VAL A 1 176 ? 9.123 11.132 -19.049 1.00 94.56 176 VAL A O 1
ATOM 1365 N N . LEU A 1 177 ? 10.224 11.551 -20.961 1.00 93.75 177 LEU A N 1
ATOM 1366 C CA . LEU A 1 177 ? 11.514 11.033 -20.524 1.00 93.75 177 LEU A CA 1
ATOM 1367 C C . LEU A 1 177 ? 12.562 12.149 -20.429 1.00 93.75 177 LEU A C 1
ATOM 1369 O O . LEU A 1 177 ? 12.629 13.007 -21.314 1.00 93.75 177 LEU A O 1
ATOM 1373 N N . PRO A 1 178 ? 13.433 12.131 -19.405 1.00 94.12 178 PRO A N 1
ATOM 1374 C CA . PRO A 1 178 ? 14.547 13.067 -19.310 1.00 94.12 178 PRO A CA 1
ATOM 1375 C C . PRO A 1 178 ? 15.478 12.941 -20.513 1.00 94.12 178 PRO A C 1
ATOM 1377 O O . PRO A 1 178 ? 15.882 11.838 -20.884 1.00 94.12 178 PRO A O 1
ATOM 1380 N N . SER A 1 179 ? 15.879 14.065 -21.103 1.00 94.06 179 SER A N 1
ATOM 1381 C CA . SER A 1 179 ? 16.788 14.049 -22.260 1.00 94.06 179 SER A CA 1
ATOM 1382 C C . SER A 1 179 ? 18.254 13.803 -21.889 1.00 94.06 179 SER A C 1
ATOM 1384 O O . SER A 1 179 ? 19.090 13.576 -22.760 1.00 94.06 179 SER A O 1
ATOM 1386 N N . GLY A 1 180 ? 18.596 13.850 -20.600 1.00 89.56 180 GLY A N 1
ATOM 1387 C CA . GLY A 1 180 ? 19.937 13.528 -20.115 1.00 89.56 180 GLY A CA 1
ATOM 1388 C C . GLY A 1 180 ? 20.075 13.586 -18.589 1.00 89.56 180 GLY A C 1
ATOM 1389 O O . GLY A 1 180 ? 19.148 14.033 -17.911 1.00 89.56 180 GLY A O 1
ATOM 1390 N N . PRO A 1 181 ? 21.241 13.208 -18.031 1.00 85.81 181 PRO A N 1
ATOM 1391 C CA . PRO A 1 181 ? 21.420 13.001 -16.586 1.00 85.81 181 PRO A CA 1
ATOM 1392 C C . PRO A 1 181 ? 21.182 14.236 -15.703 1.00 85.81 181 PRO A C 1
ATOM 1394 O O . PRO A 1 181 ? 20.880 14.109 -14.525 1.00 85.81 181 PRO A O 1
ATOM 1397 N N . THR A 1 182 ? 21.338 15.443 -16.253 1.00 89.50 182 THR A N 1
ATOM 1398 C CA . THR A 1 182 ? 21.153 16.710 -15.519 1.00 89.50 182 THR A CA 1
ATOM 1399 C C . THR A 1 182 ? 19.900 17.470 -15.943 1.00 89.50 182 THR A C 1
ATOM 1401 O O . THR A 1 182 ? 19.638 18.563 -15.443 1.00 89.50 182 THR A O 1
ATOM 1404 N N . SER A 1 183 ? 19.137 16.931 -16.895 1.00 93.38 183 SER A N 1
ATOM 1405 C CA . SER A 1 183 ? 18.022 17.634 -17.533 1.00 93.38 183 SER A CA 1
ATOM 1406 C C . SER A 1 183 ? 16.905 17.981 -16.544 1.00 93.38 183 SER A C 1
ATOM 1408 O O . SER A 1 183 ? 16.506 19.144 -16.475 1.00 93.38 183 SER A O 1
ATOM 1410 N N . LEU A 1 184 ? 16.501 17.035 -15.692 1.00 93.50 184 LEU A N 1
ATOM 1411 C CA . LEU A 1 184 ? 15.509 17.285 -14.646 1.00 93.50 184 LEU A CA 1
ATOM 1412 C C . LEU A 1 184 ? 16.019 18.192 -13.532 1.00 93.50 184 LEU A C 1
ATOM 1414 O O . LEU A 1 184 ? 15.268 19.044 -13.081 1.00 93.50 184 LEU A O 1
ATOM 1418 N N . SER A 1 185 ? 17.288 18.085 -13.119 1.00 91.38 185 SER A N 1
ATOM 1419 C CA . SER A 1 185 ? 17.850 19.026 -12.136 1.00 91.38 185 SER A CA 1
ATOM 1420 C C . SER A 1 185 ? 17.752 20.469 -12.627 1.00 91.38 185 SER A C 1
ATOM 1422 O O . SER A 1 185 ? 17.369 21.353 -11.866 1.00 91.38 185 SER A O 1
ATOM 1424 N N . ARG A 1 186 ? 18.067 20.711 -13.909 1.00 95.88 186 ARG A N 1
ATOM 1425 C CA . ARG A 1 186 ? 17.949 22.045 -14.517 1.00 95.88 186 ARG A CA 1
ATOM 1426 C C . ARG A 1 186 ? 16.495 22.504 -14.595 1.00 95.88 186 ARG A C 1
ATOM 1428 O O . ARG A 1 186 ? 16.218 23.656 -14.275 1.00 95.88 186 ARG A O 1
ATOM 1435 N N . LEU A 1 187 ? 15.580 21.618 -14.995 1.00 96.62 187 LEU A N 1
ATOM 1436 C CA . LEU A 1 187 ? 14.148 21.921 -15.037 1.00 96.62 187 LEU A CA 1
ATOM 1437 C C . LEU A 1 187 ? 13.614 22.262 -13.640 1.00 96.62 187 LEU A C 1
ATOM 1439 O O . LEU A 1 187 ? 12.976 23.295 -13.467 1.00 96.62 187 LEU A O 1
ATOM 1443 N N . SER A 1 188 ? 13.928 21.434 -12.646 1.00 95.19 188 SER A N 1
ATOM 1444 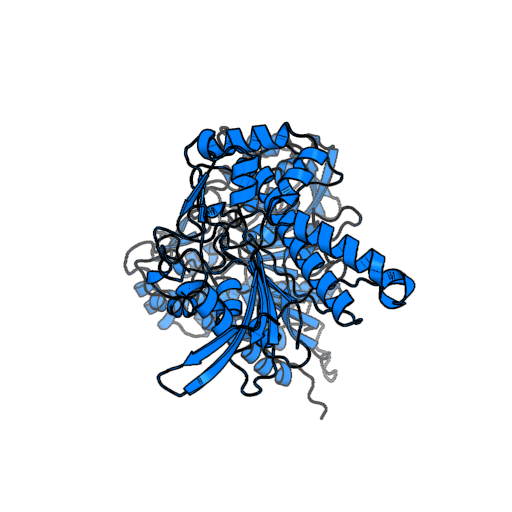C CA . SER A 1 188 ? 13.544 21.616 -11.245 1.00 95.19 188 SER A CA 1
ATOM 1445 C C . SER A 1 188 ? 14.056 22.950 -10.701 1.00 95.19 188 SER A C 1
ATOM 1447 O O . SER A 1 188 ? 13.259 23.766 -10.239 1.00 95.19 188 SER A O 1
ATOM 1449 N N . GLN A 1 189 ? 15.349 23.247 -10.881 1.00 93.88 189 GLN A N 1
ATOM 1450 C CA . GLN A 1 189 ? 15.941 24.523 -10.473 1.00 93.88 189 GLN A CA 1
ATOM 1451 C C . GLN A 1 189 ? 15.262 25.717 -11.154 1.00 93.88 189 GLN A C 1
ATOM 1453 O O . GLN A 1 189 ? 15.001 26.734 -10.510 1.00 93.88 189 GLN A O 1
ATOM 1458 N N . ARG A 1 190 ? 14.957 25.606 -12.453 1.00 96.50 190 ARG A N 1
ATOM 1459 C CA . ARG A 1 190 ? 14.255 26.660 -13.187 1.00 96.50 190 ARG A CA 1
ATOM 1460 C C . ARG A 1 190 ? 12.858 26.881 -12.623 1.00 96.50 190 ARG A C 1
ATOM 1462 O O . ARG A 1 190 ? 12.536 28.021 -12.313 1.00 96.50 190 ARG A O 1
ATOM 1469 N N . LEU A 1 191 ? 12.061 25.829 -12.451 1.00 95.12 191 LEU A N 1
ATOM 1470 C CA . LEU A 1 191 ? 10.705 25.937 -11.905 1.00 95.12 191 LEU A CA 1
ATOM 1471 C C . LEU A 1 191 ? 10.714 26.517 -10.484 1.00 95.12 191 LEU A C 1
ATOM 1473 O O . LEU A 1 191 ? 9.935 27.413 -10.190 1.00 95.12 191 LEU A O 1
ATOM 1477 N N . GLN A 1 192 ? 11.649 26.097 -9.632 1.00 92.56 192 GLN A N 1
ATOM 1478 C CA . GLN A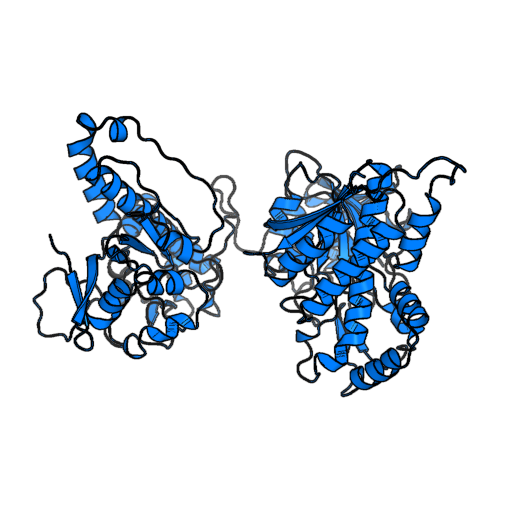 1 192 ? 11.795 26.626 -8.271 1.00 92.56 192 GLN A CA 1
ATOM 1479 C C . GLN A 1 192 ? 12.229 28.100 -8.223 1.00 92.56 192 GLN A C 1
ATOM 1481 O O . GLN A 1 192 ? 12.005 28.770 -7.219 1.00 92.56 192 GLN A O 1
ATOM 1486 N N . SER A 1 193 ? 12.861 28.612 -9.283 1.00 93.31 193 SER A N 1
ATOM 1487 C CA . SER A 1 193 ? 13.264 30.023 -9.372 1.00 93.31 193 SER A CA 1
ATOM 1488 C C . SER A 1 193 ? 12.142 30.965 -9.823 1.00 93.31 193 SER A C 1
ATOM 1490 O O . SER A 1 193 ? 12.296 32.183 -9.729 1.00 93.31 193 SER A O 1
ATOM 1492 N N . LEU A 1 194 ? 11.032 30.420 -10.331 1.00 92.81 194 LEU A N 1
ATOM 1493 C CA . LEU A 1 194 ? 9.888 31.199 -10.798 1.00 92.81 194 LEU A CA 1
ATOM 1494 C C . LEU A 1 194 ? 8.983 31.611 -9.633 1.00 92.81 194 LEU A C 1
ATOM 1496 O O . LEU A 1 194 ? 8.911 30.941 -8.605 1.00 92.81 194 LEU A O 1
ATOM 1500 N N . SER A 1 195 ? 8.267 32.722 -9.805 1.00 94.12 195 SER A N 1
ATOM 1501 C CA . SER A 1 195 ? 7.206 33.116 -8.878 1.00 94.12 195 SER A CA 1
ATOM 1502 C C . SER A 1 195 ? 5.992 32.189 -9.012 1.00 94.12 195 SER A C 1
ATOM 1504 O O . SER A 1 195 ? 5.783 31.567 -10.053 1.00 94.12 195 SER A O 1
ATOM 1506 N N . GLU A 1 196 ? 5.140 32.146 -7.984 1.00 91.00 196 GLU A N 1
ATOM 1507 C CA . GLU A 1 196 ? 3.869 31.404 -8.039 1.00 91.00 196 GLU A CA 1
ATOM 1508 C C . GLU A 1 196 ? 2.963 31.866 -9.193 1.00 91.00 196 GLU A C 1
ATOM 1510 O O . GLU A 1 196 ? 2.287 31.045 -9.803 1.00 91.00 196 GLU A O 1
ATOM 1515 N N . GLU A 1 197 ? 2.984 33.159 -9.537 1.00 93.12 197 GLU A N 1
ATOM 1516 C CA . GLU A 1 197 ? 2.249 33.701 -10.689 1.00 93.12 197 GLU A CA 1
ATOM 1517 C C . GLU A 1 197 ? 2.774 33.119 -12.007 1.00 93.12 197 GLU A C 1
ATOM 1519 O O . GLU A 1 197 ? 1.998 32.573 -12.785 1.00 93.12 197 GLU A O 1
ATOM 1524 N N . SER A 1 198 ? 4.093 33.116 -12.221 1.00 94.88 198 SER A N 1
ATOM 1525 C CA . SER A 1 198 ? 4.686 32.503 -13.416 1.00 94.88 198 SER A CA 1
ATOM 1526 C C . SER A 1 198 ? 4.494 30.983 -13.461 1.00 94.88 198 SER A C 1
ATOM 1528 O O . SER A 1 198 ? 4.361 30.407 -14.540 1.00 94.88 198 SER A O 1
ATOM 1530 N N . ILE A 1 199 ? 4.457 30.308 -12.308 1.00 96.19 199 ILE A N 1
ATOM 1531 C CA . ILE A 1 199 ? 4.114 28.880 -12.233 1.00 96.19 199 ILE A CA 1
ATOM 1532 C C . ILE A 1 199 ? 2.646 28.647 -12.602 1.00 96.19 199 ILE A C 1
ATOM 1534 O O . ILE A 1 199 ? 2.349 27.673 -13.296 1.00 96.19 199 ILE A O 1
ATOM 1538 N N . ASP A 1 200 ? 1.727 29.517 -12.181 1.00 95.31 200 ASP A N 1
ATOM 1539 C CA . ASP A 1 200 ? 0.318 29.441 -12.577 1.00 95.31 200 ASP A CA 1
ATOM 1540 C C . ASP A 1 200 ? 0.129 29.708 -14.078 1.00 95.31 200 ASP A C 1
ATOM 1542 O O . ASP A 1 200 ? -0.588 28.956 -14.735 1.00 95.31 200 ASP A O 1
ATOM 1546 N N . GLU A 1 201 ? 0.842 30.685 -14.648 1.00 96.94 201 GLU A N 1
ATOM 1547 C CA . GLU A 1 201 ? 0.858 30.956 -16.093 1.00 96.94 201 GLU A CA 1
ATOM 1548 C C . GLU A 1 201 ? 1.363 29.751 -16.899 1.00 96.94 201 GLU A C 1
ATOM 1550 O O . GLU A 1 201 ? 0.746 29.361 -17.896 1.00 96.94 201 GLU A O 1
ATOM 1555 N N . LEU A 1 202 ? 2.457 29.119 -16.452 1.00 97.94 202 LEU A N 1
ATOM 1556 C CA . LEU A 1 202 ? 2.973 27.887 -17.057 1.00 97.94 202 LEU A CA 1
ATOM 1557 C C . LEU A 1 202 ? 1.978 26.735 -16.929 1.00 97.94 202 LEU A C 1
ATOM 1559 O O . LEU A 1 202 ? 1.776 25.991 -17.888 1.00 97.94 202 LEU A O 1
ATOM 1563 N N . ARG A 1 203 ? 1.325 26.595 -15.770 1.00 98.00 203 ARG A N 1
ATOM 1564 C CA . ARG A 1 203 ? 0.268 25.598 -15.566 1.00 98.00 203 ARG A CA 1
ATOM 1565 C C . ARG A 1 203 ? -0.909 25.834 -16.511 1.00 98.00 203 ARG A C 1
ATOM 1567 O O . ARG A 1 203 ? -1.456 24.868 -17.035 1.00 98.00 203 ARG A O 1
ATOM 1574 N N . GLY A 1 204 ? -1.245 27.094 -16.785 1.00 98.12 204 GLY A N 1
ATOM 1575 C CA . GLY A 1 204 ? -2.238 27.503 -17.779 1.00 98.12 204 GLY A CA 1
ATOM 1576 C C . GLY A 1 204 ? -1.960 26.978 -19.193 1.00 98.12 204 GLY A C 1
ATOM 1577 O O . GLY A 1 204 ? -2.899 26.784 -19.963 1.00 98.12 204 GLY A O 1
ATOM 1578 N N . GLN A 1 205 ? -0.698 26.689 -19.533 1.00 98.50 205 GLN A N 1
ATOM 1579 C CA . GLN A 1 205 ? -0.315 26.126 -20.834 1.00 98.50 205 GLN A CA 1
ATOM 1580 C C . GLN A 1 205 ? -0.520 24.610 -20.933 1.00 98.50 205 GLN A C 1
ATOM 1582 O O . GLN A 1 205 ? -0.480 24.074 -22.036 1.00 98.50 205 GLN A O 1
ATOM 1587 N N . LEU A 1 206 ? -0.728 23.896 -19.822 1.00 98.50 206 LEU A N 1
ATOM 1588 C CA . 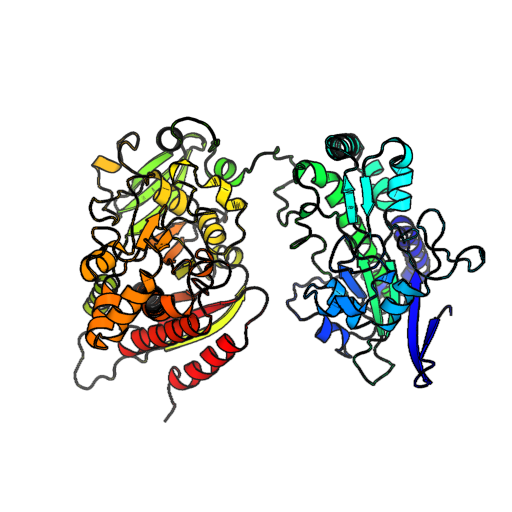LEU A 1 206 ? -0.956 22.453 -19.867 1.00 98.50 206 LEU A CA 1
ATOM 1589 C C . LEU A 1 206 ? -2.236 22.153 -20.651 1.00 98.50 206 LEU A C 1
ATOM 1591 O O . LEU A 1 206 ? -3.298 22.675 -20.307 1.00 98.50 206 LEU A O 1
ATOM 1595 N N . ALA A 1 207 ? -2.140 21.301 -21.670 1.00 98.44 207 ALA A N 1
ATOM 1596 C CA . ALA A 1 207 ? -3.303 20.780 -22.372 1.00 98.44 207 ALA A CA 1
ATOM 1597 C C . ALA A 1 207 ? -3.732 19.426 -21.797 1.00 98.44 207 ALA A C 1
ATOM 1599 O O . ALA A 1 207 ? -2.925 18.677 -21.248 1.00 98.44 207 ALA A O 1
ATOM 1600 N N . VAL A 1 208 ? -5.015 19.107 -21.940 1.00 98.50 208 VAL A N 1
ATOM 1601 C CA . VAL A 1 208 ? -5.576 17.777 -21.660 1.00 98.50 208 VAL A CA 1
ATOM 1602 C C . VAL A 1 208 ? -6.438 17.348 -22.836 1.00 98.50 208 VAL A C 1
ATOM 1604 O O . VAL A 1 208 ? -7.041 18.194 -23.494 1.00 98.50 208 VAL A O 1
ATOM 1607 N N . GLY A 1 209 ? -6.536 16.050 -23.104 1.00 98.00 209 GLY A N 1
ATOM 1608 C CA . GLY A 1 209 ? -7.521 15.549 -24.060 1.00 98.00 209 GLY A CA 1
ATOM 1609 C C . GLY A 1 209 ? -8.916 15.559 -23.442 1.00 98.00 209 GLY A C 1
ATOM 1610 O O . GLY A 1 209 ? -9.082 15.171 -22.288 1.00 98.00 209 GLY A O 1
ATOM 1611 N N . VAL A 1 210 ? -9.938 15.947 -24.200 1.00 98.25 210 VAL A N 1
ATOM 1612 C CA . VAL A 1 210 ? -11.337 15.854 -23.762 1.00 98.25 210 VAL A CA 1
ATOM 1613 C C . VAL A 1 210 ? -12.173 15.203 -24.853 1.00 98.25 210 VAL A C 1
ATOM 1615 O O . VAL A 1 210 ? -12.325 15.765 -25.937 1.00 98.25 210 VAL A O 1
ATOM 1618 N N . GLN A 1 211 ? -12.733 14.031 -24.550 1.00 96.88 211 GLN A N 1
ATOM 1619 C CA . GLN A 1 211 ? -13.750 13.375 -25.369 1.00 96.88 211 GLN A CA 1
ATOM 1620 C C . GLN A 1 211 ? -15.134 13.704 -24.806 1.00 96.88 211 GLN A C 1
ATOM 1622 O O . GLN A 1 211 ? -15.540 13.198 -23.757 1.00 96.88 211 GLN A O 1
ATOM 1627 N N . TRP A 1 212 ? -15.861 14.564 -25.507 1.00 95.44 212 TRP A N 1
ATOM 1628 C CA . TRP A 1 212 ? -17.194 15.025 -25.145 1.00 95.44 212 TRP A CA 1
ATOM 1629 C C . TRP A 1 212 ? -18.260 14.046 -25.637 1.00 95.44 212 TRP A C 1
ATOM 1631 O O . TRP A 1 212 ? -18.388 13.840 -26.841 1.00 95.44 212 TRP A O 1
ATOM 1641 N N . ASP A 1 213 ? -19.055 13.509 -24.707 1.00 92.56 213 ASP A N 1
ATOM 1642 C CA . ASP A 1 213 ? -20.258 12.705 -24.973 1.00 92.56 213 ASP A CA 1
ATOM 1643 C C . ASP A 1 213 ? -20.005 11.461 -25.856 1.00 92.56 213 ASP A C 1
ATOM 1645 O O . ASP A 1 213 ? -20.790 11.143 -26.750 1.00 92.56 213 ASP A O 1
ATOM 1649 N N . THR A 1 214 ? -18.913 10.740 -25.573 1.00 94.44 214 THR A N 1
ATOM 1650 C CA . THR A 1 214 ? -18.582 9.451 -26.205 1.00 94.44 214 THR A CA 1
ATOM 1651 C C . THR A 1 214 ? -19.489 8.334 -25.703 1.00 94.44 214 THR A C 1
ATOM 1653 O O . THR A 1 214 ? -19.840 8.285 -24.522 1.00 94.44 214 THR A O 1
ATOM 1656 N N . GLU A 1 215 ? -19.851 7.421 -26.598 1.00 95.06 215 GLU A N 1
ATOM 1657 C CA . GLU A 1 215 ? -20.647 6.232 -26.295 1.00 95.06 215 GLU A CA 1
ATOM 1658 C C . GLU A 1 215 ? -19.891 5.230 -25.422 1.00 95.06 215 GLU A C 1
ATOM 1660 O O . GLU A 1 215 ? -18.695 4.992 -25.617 1.00 95.06 215 GLU A O 1
ATOM 1665 N N . VAL A 1 216 ? -20.622 4.611 -24.491 1.00 95.69 216 VAL A N 1
ATOM 1666 C CA . VAL A 1 216 ? -20.162 3.459 -23.713 1.00 95.69 216 VAL A CA 1
ATOM 1667 C C . VAL A 1 216 ? -20.521 2.173 -24.459 1.00 95.69 216 VAL A C 1
ATOM 1669 O O . VAL A 1 216 ? -21.672 1.746 -24.502 1.00 95.69 216 VAL A O 1
ATOM 1672 N N . SER A 1 217 ? -19.501 1.545 -25.030 1.00 86.56 217 SER A N 1
ATOM 1673 C CA . SER A 1 217 ? -19.572 0.451 -26.016 1.00 86.56 217 SER A CA 1
ATOM 1674 C C . SER A 1 217 ? -20.138 -0.865 -25.479 1.00 86.56 217 SER A C 1
ATOM 1676 O O . SER A 1 217 ? -20.506 -1.748 -26.252 1.00 86.56 217 SER A O 1
ATOM 1678 N N . SER A 1 218 ? -20.132 -1.037 -24.159 1.00 77.56 218 SER A N 1
ATOM 1679 C CA . SER A 1 218 ? -20.516 -2.267 -23.460 1.00 77.56 218 SER A CA 1
ATOM 1680 C C . SER A 1 218 ? -22.010 -2.329 -23.111 1.00 77.56 218 SER A C 1
ATOM 1682 O O . SER A 1 218 ? -22.451 -3.311 -22.512 1.00 77.56 218 SER A O 1
ATOM 1684 N N . VAL A 1 219 ? -22.791 -1.302 -23.475 1.00 80.88 219 VAL A N 1
ATOM 1685 C CA . VAL A 1 219 ? -24.228 -1.195 -23.185 1.00 80.88 219 VAL A CA 1
ATOM 1686 C C . VAL A 1 219 ? -25.020 -1.049 -24.486 1.00 80.88 219 VAL A C 1
ATOM 1688 O O . VAL A 1 219 ? -24.806 -0.113 -25.247 1.00 80.88 219 VAL A O 1
ATOM 1691 N N . ASP A 1 220 ? -26.023 -1.904 -24.698 1.00 69.00 220 ASP A N 1
ATOM 1692 C CA . ASP A 1 220 ? -26.823 -1.952 -25.938 1.00 69.00 220 ASP A CA 1
ATOM 1693 C C . ASP A 1 220 ? -27.794 -0.764 -26.144 1.00 69.00 220 ASP A C 1
ATOM 1695 O O . ASP A 1 220 ? -28.627 -0.792 -27.047 1.00 69.00 220 ASP A O 1
ATOM 1699 N N . SER A 1 221 ? -27.737 0.286 -25.313 1.00 63.97 221 SER A N 1
ATOM 1700 C CA . SER A 1 221 ? -28.754 1.352 -25.324 1.00 63.97 221 SER A CA 1
ATOM 1701 C C . SER A 1 221 ? -28.464 2.544 -26.242 1.00 63.97 221 SER A C 1
ATOM 1703 O O . SER A 1 221 ? -29.379 3.333 -26.436 1.00 63.97 221 SER A O 1
ATOM 1705 N N . GLY A 1 222 ? -27.247 2.725 -26.782 1.00 68.00 222 GLY A N 1
ATOM 1706 C CA . GLY A 1 222 ? -26.851 3.866 -27.652 1.00 68.00 222 GLY A CA 1
ATOM 1707 C C . GLY A 1 222 ? -26.934 5.279 -27.019 1.00 68.00 222 GLY A C 1
ATOM 1708 O O . GLY A 1 222 ? -26.286 6.236 -27.460 1.00 68.00 222 GLY A O 1
ATOM 1709 N N . ASP A 1 223 ? -27.694 5.400 -25.932 1.00 82.81 223 ASP A N 1
ATOM 1710 C CA . ASP A 1 223 ? -27.982 6.608 -25.165 1.00 82.81 223 ASP A CA 1
ATOM 1711 C C . ASP A 1 223 ? -27.062 6.761 -23.947 1.00 82.81 223 ASP A C 1
ATOM 1713 O O . ASP A 1 223 ? -27.088 7.791 -23.265 1.00 82.81 223 ASP A O 1
ATOM 1717 N N . GLN A 1 224 ? -26.266 5.736 -23.623 1.00 93.69 224 GLN A N 1
ATOM 1718 C CA . GLN A 1 224 ? -25.281 5.820 -22.550 1.00 93.69 224 GLN A CA 1
ATOM 1719 C C . GLN A 1 224 ? -24.006 6.479 -23.069 1.00 93.69 224 GLN A C 1
ATOM 1721 O O . GLN A 1 224 ? -23.202 5.865 -23.769 1.00 93.69 224 GLN A O 1
ATOM 1726 N N . ARG A 1 225 ? -23.837 7.753 -22.711 1.00 94.31 225 ARG A N 1
ATOM 1727 C CA . ARG A 1 225 ? -22.706 8.585 -23.130 1.00 94.31 225 ARG A CA 1
ATOM 1728 C C . ARG A 1 225 ? -22.076 9.262 -21.935 1.00 94.31 225 ARG A C 1
ATOM 1730 O O . ARG A 1 225 ? -22.793 9.675 -21.025 1.00 94.31 225 ARG A O 1
ATOM 1737 N N . VAL A 1 226 ? -20.761 9.414 -21.953 1.00 96.88 226 VAL A N 1
ATOM 1738 C CA . VAL A 1 226 ? -19.993 10.055 -20.879 1.00 96.88 226 VAL A CA 1
ATOM 1739 C C . VAL A 1 226 ? -18.976 11.036 -21.456 1.00 96.88 226 VAL A C 1
ATOM 1741 O O . VAL A 1 226 ? -18.727 11.067 -22.659 1.00 96.88 226 VAL A O 1
ATOM 1744 N N . CYS A 1 227 ? -18.393 11.869 -20.601 1.00 98.19 227 CYS A N 1
ATOM 1745 C CA . CYS A 1 227 ? -17.270 12.728 -20.954 1.00 98.19 227 CYS A CA 1
ATOM 1746 C C . CYS A 1 227 ? -15.993 12.161 -20.330 1.00 98.19 227 CYS A C 1
ATOM 1748 O O . CYS A 1 227 ? -15.968 11.931 -19.123 1.00 98.19 227 CYS A O 1
ATOM 1750 N N . GLN A 1 228 ? -14.935 11.978 -21.116 1.00 98.44 228 GLN A N 1
ATOM 1751 C CA . GLN A 1 228 ? -13.625 11.549 -20.615 1.00 98.44 228 GLN A CA 1
ATOM 1752 C C . GLN A 1 228 ? -12.617 12.695 -20.732 1.00 98.44 228 GLN A C 1
ATOM 1754 O O . GLN A 1 228 ? -12.519 13.330 -21.782 1.00 98.44 228 GLN A O 1
ATOM 1759 N N . VAL A 1 229 ? -11.889 12.968 -19.650 1.00 98.69 229 VAL A N 1
ATOM 1760 C CA . VAL A 1 229 ? -10.789 13.941 -19.599 1.00 98.69 229 VAL A CA 1
ATOM 1761 C C . VAL A 1 229 ? -9.489 13.166 -19.410 1.00 98.69 229 VAL A C 1
ATOM 1763 O O . VAL A 1 229 ? -9.265 12.593 -18.346 1.00 98.69 229 VAL A O 1
ATOM 1766 N N . TYR A 1 230 ? -8.654 13.124 -20.443 1.00 98.31 230 TYR A N 1
ATOM 1767 C CA . TYR A 1 230 ? -7.389 12.392 -20.465 1.00 98.31 230 TYR A CA 1
ATOM 1768 C C . TYR A 1 230 ? -6.303 13.232 -19.808 1.00 98.31 230 TYR A C 1
ATOM 1770 O O . TYR A 1 230 ? -5.824 14.223 -20.364 1.00 98.31 230 TYR A O 1
ATOM 1778 N N . CYS A 1 231 ? -5.939 12.834 -18.596 1.00 96.88 231 CYS A N 1
ATOM 1779 C CA . CYS A 1 231 ? -4.937 13.489 -17.777 1.00 96.88 231 CYS A CA 1
ATOM 1780 C C . CYS A 1 231 ? -3.695 12.610 -17.693 1.00 96.88 231 CYS A C 1
ATOM 1782 O O . CYS A 1 231 ? -3.776 11.454 -17.274 1.00 96.88 231 CYS A O 1
ATOM 1784 N N . ALA A 1 232 ? -2.547 13.178 -18.047 1.00 94.62 232 ALA A N 1
ATOM 1785 C CA . ALA A 1 232 ? -1.266 12.502 -17.956 1.00 94.62 232 ALA A CA 1
ATOM 1786 C C . ALA A 1 232 ? -0.463 13.000 -16.760 1.00 94.62 232 ALA A C 1
ATOM 1788 O O . ALA A 1 232 ? -0.461 14.188 -16.447 1.00 94.62 232 ALA A O 1
ATOM 1789 N N . ALA A 1 233 ? 0.237 12.081 -16.103 1.00 91.75 233 ALA A N 1
ATOM 1790 C CA . ALA A 1 233 ? 1.253 12.406 -15.113 1.00 91.75 233 ALA A CA 1
ATOM 1791 C C . ALA A 1 233 ? 2.647 12.154 -15.686 1.00 91.75 233 ALA A C 1
ATOM 1793 O O . ALA A 1 233 ? 2.824 11.385 -16.632 1.00 91.75 233 ALA A O 1
ATOM 1794 N N . VAL A 1 234 ? 3.657 12.780 -15.086 1.00 92.88 234 VAL A N 1
ATOM 1795 C CA . VAL A 1 234 ? 5.049 12.483 -15.430 1.00 92.88 234 VAL A CA 1
ATOM 1796 C C . VAL A 1 234 ? 5.435 11.083 -14.917 1.00 92.88 234 VAL A C 1
ATOM 1798 O O . VAL A 1 234 ? 5.051 10.721 -13.800 1.00 92.88 234 VAL A O 1
ATOM 1801 N N . PRO A 1 235 ? 6.157 10.265 -15.705 1.00 86.00 235 PRO A N 1
ATOM 1802 C CA . PRO A 1 235 ? 6.420 8.867 -15.372 1.00 86.00 235 PRO A CA 1
ATOM 1803 C C . PRO A 1 235 ? 7.710 8.718 -14.543 1.00 86.00 235 PRO A C 1
ATOM 1805 O O . PRO A 1 235 ? 8.729 8.237 -15.038 1.00 86.00 235 PRO A O 1
ATOM 1808 N N . VAL A 1 236 ? 7.670 9.126 -13.271 1.00 84.38 236 VAL A N 1
ATOM 1809 C CA . VAL A 1 236 ? 8.817 9.126 -12.335 1.00 84.38 236 VAL A CA 1
ATOM 1810 C C . VAL A 1 236 ? 9.549 7.775 -12.305 1.00 84.38 236 VAL A C 1
ATOM 1812 O O . VAL A 1 236 ? 10.775 7.733 -12.416 1.00 84.38 236 VAL A O 1
ATOM 1815 N N . ALA A 1 237 ? 8.810 6.665 -12.244 1.00 76.88 237 ALA A N 1
ATOM 1816 C CA . ALA A 1 237 ? 9.366 5.307 -12.199 1.00 76.88 237 ALA A CA 1
ATOM 1817 C C . ALA A 1 237 ? 10.089 4.862 -13.491 1.00 76.88 237 ALA A C 1
ATOM 1819 O O . ALA A 1 237 ? 10.869 3.912 -13.465 1.00 76.88 237 ALA A O 1
ATOM 1820 N N . TYR A 1 238 ? 9.864 5.543 -14.620 1.00 73.50 238 TYR A N 1
ATOM 1821 C CA . TYR A 1 238 ? 10.421 5.180 -15.932 1.00 73.50 238 TYR A CA 1
ATOM 1822 C C . TYR A 1 238 ? 11.743 5.891 -16.249 1.00 73.50 238 TYR A C 1
ATOM 1824 O O . TYR A 1 238 ? 12.294 5.728 -17.338 1.00 73.50 238 TYR A O 1
ATOM 1832 N N . ALA A 1 239 ? 12.275 6.671 -15.307 1.00 78.06 239 ALA A N 1
ATOM 1833 C CA . ALA A 1 239 ? 13.485 7.463 -15.488 1.00 78.06 239 ALA A CA 1
ATOM 1834 C C . ALA A 1 239 ? 14.582 7.088 -14.474 1.00 78.06 239 ALA A C 1
ATOM 1836 O O . ALA A 1 239 ? 14.908 7.893 -13.592 1.00 78.06 239 ALA A O 1
ATOM 1837 N N . PRO A 1 240 ? 15.181 5.885 -14.595 1.00 64.50 240 PRO A N 1
ATOM 1838 C CA . PRO A 1 240 ? 16.184 5.403 -13.652 1.00 64.50 240 PRO A CA 1
ATOM 1839 C C . PRO A 1 240 ? 17.376 6.363 -13.567 1.00 64.50 240 PRO A C 1
ATOM 1841 O O . PRO A 1 240 ? 17.862 6.872 -14.577 1.00 64.50 240 PRO A O 1
ATOM 1844 N N . GLY A 1 241 ? 17.849 6.603 -12.343 1.00 69.00 241 GLY A N 1
ATOM 1845 C CA . GLY A 1 241 ? 18.944 7.537 -12.063 1.00 69.00 241 GLY A CA 1
ATOM 1846 C C . GLY A 1 241 ? 18.509 8.970 -11.741 1.00 69.00 241 GLY A C 1
ATOM 1847 O O . GLY A 1 241 ? 19.379 9.804 -11.501 1.00 69.00 241 GLY A O 1
ATOM 1848 N N . ASN A 1 242 ? 17.202 9.249 -11.695 1.00 76.19 242 ASN A N 1
ATOM 1849 C CA . ASN A 1 242 ? 16.650 10.508 -11.189 1.00 76.19 242 ASN A CA 1
ATOM 1850 C C . ASN A 1 242 ? 15.881 10.275 -9.880 1.00 76.19 242 ASN A C 1
ATOM 1852 O O . ASN A 1 242 ? 15.363 9.184 -9.648 1.00 76.19 242 ASN A O 1
ATOM 1856 N N . THR A 1 243 ? 15.805 11.294 -9.028 1.00 77.94 243 THR A N 1
ATOM 1857 C CA . THR A 1 243 ? 15.083 11.265 -7.751 1.00 77.94 243 THR A CA 1
ATOM 1858 C C . THR A 1 243 ? 13.679 11.847 -7.893 1.00 77.94 243 THR A C 1
ATOM 1860 O O . THR A 1 243 ? 13.413 12.663 -8.779 1.00 77.94 243 THR A O 1
ATOM 1863 N N . THR A 1 244 ? 12.775 11.466 -6.991 1.00 77.94 244 THR A N 1
ATOM 1864 C CA . THR A 1 244 ? 11.436 12.066 -6.863 1.00 77.94 244 THR A CA 1
ATOM 1865 C C . THR A 1 244 ? 11.512 13.588 -6.703 1.00 77.94 244 THR A C 1
ATOM 1867 O O . THR A 1 244 ? 10.759 14.305 -7.358 1.00 77.94 244 THR A O 1
ATOM 1870 N N . ASP A 1 245 ? 12.492 14.100 -5.952 1.00 79.94 245 ASP A N 1
ATOM 1871 C CA . ASP A 1 245 ? 12.715 15.544 -5.762 1.00 79.94 245 ASP A CA 1
ATOM 1872 C C . ASP A 1 245 ? 13.018 16.299 -7.064 1.00 79.94 245 ASP A C 1
ATOM 1874 O O . ASP A 1 245 ? 12.634 17.458 -7.236 1.00 79.94 245 ASP A O 1
ATOM 1878 N N . GLN A 1 246 ? 13.716 15.659 -8.006 1.00 85.88 246 GLN A N 1
ATOM 1879 C CA . GLN A 1 246 ? 14.000 16.264 -9.309 1.00 85.88 246 GLN A CA 1
ATOM 1880 C C . GLN A 1 246 ? 12.738 16.368 -10.172 1.00 85.88 246 GLN A C 1
ATOM 1882 O O . GLN A 1 246 ? 12.628 17.281 -10.989 1.00 85.88 246 GLN A O 1
ATOM 1887 N N . TRP A 1 247 ? 11.786 15.455 -9.986 1.00 90.31 247 TRP A N 1
ATOM 1888 C CA . TRP A 1 247 ? 10.505 15.457 -10.687 1.00 90.31 247 TRP A CA 1
ATOM 1889 C C . TRP A 1 247 ? 9.468 16.369 -10.043 1.00 90.31 247 TRP A C 1
ATOM 1891 O O . TRP A 1 247 ? 8.642 16.930 -10.762 1.00 90.31 247 TRP A O 1
ATOM 1901 N N . GLU A 1 248 ? 9.515 16.524 -8.719 1.00 91.00 248 GLU A N 1
ATOM 1902 C CA . GLU A 1 248 ? 8.466 17.126 -7.894 1.00 91.00 248 GLU A CA 1
ATOM 1903 C C . GLU A 1 248 ? 7.896 18.427 -8.489 1.00 91.00 248 GLU A C 1
ATOM 1905 O O . GLU A 1 248 ? 6.699 18.438 -8.794 1.00 91.00 248 GLU A O 1
ATOM 1910 N N . PRO A 1 249 ? 8.686 19.489 -8.776 1.00 92.62 249 PRO A N 1
ATOM 1911 C CA . PRO A 1 249 ? 8.104 20.751 -9.238 1.00 92.62 249 PRO A CA 1
ATOM 1912 C C . PRO A 1 249 ? 7.338 20.612 -10.557 1.00 92.62 249 PRO A C 1
ATOM 1914 O O . PRO A 1 249 ? 6.304 21.254 -10.755 1.00 92.62 249 PRO A O 1
ATOM 1917 N N . PHE A 1 250 ? 7.826 19.753 -11.455 1.00 96.31 250 PHE A N 1
ATOM 1918 C CA . PHE A 1 250 ? 7.180 19.511 -12.738 1.00 96.31 250 PHE A CA 1
ATOM 1919 C C . PHE A 1 250 ? 5.954 18.604 -12.589 1.00 96.31 250 PHE A C 1
ATOM 1921 O O . PHE A 1 250 ? 4.896 18.910 -13.140 1.00 96.31 250 PHE A O 1
ATOM 1928 N N . ALA A 1 251 ? 6.056 17.551 -11.774 1.00 93.75 251 ALA A N 1
ATOM 1929 C CA . ALA A 1 251 ? 4.946 16.668 -11.432 1.00 93.75 251 ALA A CA 1
ATOM 1930 C C . ALA A 1 251 ? 3.781 17.450 -10.814 1.00 93.75 251 ALA A C 1
ATOM 1932 O O . ALA A 1 251 ? 2.644 17.332 -11.273 1.00 93.75 251 ALA A O 1
ATOM 1933 N N . ARG A 1 252 ? 4.051 18.319 -9.831 1.00 91.06 252 ARG A N 1
ATOM 1934 C CA . ARG A 1 252 ? 3.021 19.145 -9.188 1.00 91.06 252 ARG A CA 1
ATOM 1935 C C . ARG A 1 252 ? 2.350 20.094 -10.173 1.00 91.06 252 ARG A C 1
ATOM 1937 O O . ARG A 1 252 ? 1.128 20.245 -10.115 1.00 91.06 252 ARG A O 1
ATOM 1944 N N . LEU A 1 253 ? 3.119 20.737 -11.054 1.00 95.69 253 LEU A N 1
ATOM 1945 C CA . LEU A 1 253 ? 2.576 21.620 -12.090 1.00 95.69 253 LEU A CA 1
ATOM 1946 C C . LEU A 1 253 ? 1.578 20.860 -12.972 1.00 95.69 253 LEU A C 1
ATOM 1948 O O . LEU A 1 253 ? 0.440 21.306 -13.133 1.00 95.69 253 LEU A O 1
ATOM 1952 N N . VAL A 1 254 ? 1.983 19.690 -13.472 1.00 97.25 254 VAL A N 1
ATOM 1953 C CA . VAL A 1 254 ? 1.157 18.833 -14.334 1.00 97.25 254 VAL A CA 1
ATOM 1954 C C . VAL A 1 254 ? -0.089 18.330 -13.599 1.00 97.25 254 VAL A C 1
ATOM 1956 O O . VAL A 1 254 ? -1.204 18.494 -14.096 1.00 97.25 254 VAL A O 1
ATOM 1959 N N . LEU A 1 255 ? 0.066 17.767 -12.398 1.00 94.81 255 LEU A N 1
ATOM 1960 C CA . LEU A 1 255 ? -1.042 17.190 -11.630 1.00 94.81 255 LEU A CA 1
ATOM 1961 C C . LEU A 1 255 ? -2.087 18.245 -11.265 1.00 94.81 255 LEU A C 1
ATOM 1963 O O . LEU A 1 255 ? -3.278 18.035 -11.499 1.00 94.81 255 LEU A O 1
ATOM 1967 N N . ARG A 1 256 ? -1.662 19.414 -10.763 1.00 94.38 256 ARG A N 1
ATOM 1968 C CA . ARG A 1 256 ? -2.586 20.521 -10.464 1.00 94.38 256 ARG A CA 1
ATOM 1969 C C . ARG A 1 256 ? -3.367 20.938 -11.708 1.00 94.38 256 ARG A C 1
ATOM 1971 O O . ARG A 1 256 ? -4.575 21.136 -11.617 1.00 94.38 256 ARG A O 1
ATOM 1978 N N . GLY A 1 257 ? -2.703 21.023 -12.863 1.00 96.62 257 GLY A N 1
ATOM 1979 C CA . GLY A 1 257 ? -3.359 21.399 -14.112 1.00 96.62 257 GLY A CA 1
ATOM 1980 C C . GLY A 1 257 ? -4.366 20.351 -14.591 1.00 96.62 257 GLY A C 1
ATOM 1981 O O . GLY A 1 257 ? -5.452 20.712 -15.040 1.00 96.62 257 GLY A O 1
ATOM 1982 N N . CYS A 1 258 ? -4.062 19.063 -14.423 1.00 97.56 258 CYS A N 1
ATOM 1983 C CA . CYS A 1 258 ? -4.956 17.956 -14.770 1.00 97.56 258 CYS A CA 1
ATOM 1984 C C . CYS A 1 258 ? -6.259 17.960 -13.953 1.00 97.56 258 CYS A C 1
ATOM 1986 O O . CYS A 1 258 ? -7.356 17.886 -14.520 1.00 97.56 258 CYS A O 1
ATOM 1988 N N . TYR A 1 259 ? -6.159 18.067 -12.623 1.00 96.75 259 TYR A N 1
ATOM 1989 C CA . TYR A 1 259 ? -7.344 18.110 -11.757 1.00 96.75 259 TYR A CA 1
ATOM 1990 C C . TYR A 1 259 ? -8.170 19.376 -11.994 1.00 96.75 259 TYR A C 1
ATOM 1992 O O . TYR A 1 259 ? -9.393 19.296 -12.116 1.00 96.75 259 TYR A O 1
ATOM 2000 N N . GLU A 1 260 ? -7.516 20.533 -12.125 1.00 97.62 260 GLU A N 1
ATOM 2001 C CA . GLU A 1 260 ? -8.197 21.800 -12.400 1.00 97.62 260 GLU A CA 1
ATOM 2002 C C . GLU A 1 260 ? -8.942 21.757 -13.744 1.00 97.62 260 GLU A C 1
ATOM 2004 O O . GLU A 1 260 ? -10.123 22.103 -13.806 1.00 97.62 260 GLU A O 1
ATOM 2009 N N . SER A 1 261 ? -8.305 21.236 -14.798 1.00 98.50 261 SER A N 1
ATOM 2010 C CA . SER A 1 261 ? -8.922 21.083 -16.123 1.00 98.50 261 SER A CA 1
ATOM 2011 C C . SER A 1 261 ? -10.146 20.169 -16.086 1.00 98.50 261 SER A C 1
ATOM 2013 O O . SER A 1 261 ? -11.185 20.501 -16.657 1.00 98.50 261 SER A O 1
ATOM 2015 N N . THR A 1 262 ? -10.070 19.050 -15.360 1.00 98.50 262 THR A N 1
ATOM 2016 C CA . THR A 1 262 ? -11.199 18.114 -15.216 1.00 98.50 262 THR A CA 1
ATOM 2017 C C . THR A 1 262 ? -12.402 18.783 -14.549 1.00 98.50 262 THR A C 1
ATOM 2019 O O . THR A 1 262 ? -13.539 18.649 -15.010 1.00 98.50 262 THR A O 1
ATOM 2022 N N . LEU A 1 263 ? -12.160 19.544 -13.480 1.00 97.06 263 LEU A N 1
ATOM 2023 C CA . LEU A 1 263 ? -13.210 20.272 -12.770 1.00 97.06 263 LEU A CA 1
ATOM 2024 C C . LEU A 1 263 ? -13.804 21.402 -13.620 1.00 97.06 263 LEU A C 1
ATOM 2026 O O . LEU A 1 263 ? -15.015 21.615 -13.576 1.00 97.06 263 LEU A O 1
ATOM 2030 N N . LEU A 1 264 ? -12.994 22.092 -14.428 1.00 97.56 264 LEU A N 1
ATOM 2031 C CA . LEU A 1 264 ? -13.475 23.117 -15.359 1.00 97.56 264 LEU A CA 1
ATOM 2032 C C . LEU A 1 264 ? -14.331 22.523 -16.482 1.00 97.56 264 LEU A C 1
ATOM 2034 O O . LEU A 1 264 ? -15.390 23.073 -16.781 1.00 97.56 264 LEU A O 1
ATOM 2038 N N . VAL A 1 265 ? -13.943 21.375 -17.047 1.00 98.31 265 VAL A N 1
ATOM 2039 C CA . VAL A 1 265 ? -14.765 20.631 -18.020 1.00 98.31 265 VAL A CA 1
ATOM 2040 C C . VAL A 1 265 ? -16.129 20.286 -17.418 1.00 98.31 265 VAL A C 1
ATOM 2042 O O . VAL A 1 265 ? -17.167 20.551 -18.030 1.00 98.31 265 VAL A O 1
ATOM 2045 N N . ALA A 1 266 ? -16.155 19.768 -16.189 1.00 96.25 266 ALA A N 1
ATOM 2046 C CA . ALA A 1 266 ? -17.406 19.482 -15.492 1.00 96.25 266 ALA A CA 1
ATOM 2047 C C . ALA A 1 266 ? -18.235 20.741 -15.210 1.00 96.25 266 ALA A C 1
ATOM 2049 O O . ALA A 1 266 ? -19.454 20.728 -15.382 1.00 96.25 266 ALA A O 1
ATOM 2050 N N . ALA A 1 267 ? -17.592 21.844 -14.825 1.00 93.75 267 ALA A N 1
ATOM 2051 C CA . ALA A 1 267 ? -18.268 23.114 -14.589 1.00 93.75 267 ALA A CA 1
ATOM 2052 C C . ALA A 1 267 ? -18.887 23.686 -15.876 1.00 93.75 267 ALA A C 1
ATOM 2054 O O . ALA A 1 267 ? -20.005 24.204 -15.846 1.00 93.75 267 ALA A O 1
ATOM 2055 N N . LEU A 1 268 ? -18.206 23.552 -17.017 1.00 94.81 268 LEU A N 1
ATOM 2056 C CA . LEU A 1 268 ? -18.733 23.934 -18.327 1.00 94.81 268 LEU A CA 1
ATOM 2057 C C . LEU A 1 268 ? -19.971 23.108 -18.699 1.00 94.81 268 LEU A C 1
ATOM 2059 O O . LEU A 1 268 ? -20.985 23.699 -19.080 1.00 94.81 268 LEU A O 1
ATOM 2063 N N . LYS A 1 269 ? -19.936 21.780 -18.505 1.00 94.00 269 LYS A N 1
ATOM 2064 C CA . LYS A 1 269 ? -21.112 20.909 -18.711 1.00 94.00 269 LYS A CA 1
ATOM 2065 C C . LYS A 1 269 ? -22.264 21.274 -17.775 1.00 94.00 269 LYS A C 1
ATOM 2067 O O . LYS A 1 269 ? -23.409 21.342 -18.216 1.00 94.00 269 LYS A O 1
ATOM 2072 N N . ALA A 1 270 ? -21.968 21.573 -16.510 1.00 91.31 270 ALA A N 1
ATOM 2073 C CA . ALA A 1 270 ? -22.972 21.973 -15.527 1.00 91.31 270 ALA A CA 1
ATOM 2074 C C . ALA A 1 270 ? -23.675 23.284 -15.915 1.00 91.31 270 ALA A C 1
ATOM 2076 O O . ALA A 1 270 ? -24.895 23.403 -15.778 1.00 91.31 270 ALA A O 1
ATOM 2077 N N . ILE A 1 271 ? -22.924 24.265 -16.437 1.00 90.69 271 ILE A N 1
ATOM 2078 C CA . ILE A 1 271 ? -23.498 25.512 -16.963 1.00 90.69 271 ILE A CA 1
ATOM 2079 C C . ILE A 1 271 ? -24.387 25.223 -18.174 1.00 90.69 271 ILE A C 1
ATOM 2081 O O . ILE A 1 271 ? -25.495 25.748 -18.245 1.00 90.69 271 ILE A O 1
ATOM 2085 N N . GLU A 1 272 ? -23.915 24.402 -19.110 1.00 89.50 272 GLU A N 1
ATOM 2086 C CA . GLU A 1 272 ? -24.636 24.080 -20.344 1.00 89.50 272 GLU A CA 1
ATOM 2087 C C . GLU A 1 272 ? -25.957 23.347 -20.084 1.00 89.50 272 GLU A C 1
ATOM 2089 O O . GLU A 1 272 ? -26.981 23.694 -20.669 1.00 89.50 272 GLU A O 1
ATOM 2094 N N . ARG A 1 273 ? -25.962 22.376 -19.167 1.00 88.12 273 ARG A N 1
ATOM 2095 C CA . ARG A 1 273 ? -27.162 21.603 -18.808 1.00 88.12 273 ARG A CA 1
ATOM 2096 C C . ARG A 1 273 ? -28.047 22.287 -17.771 1.00 88.12 273 ARG A C 1
ATOM 2098 O O . ARG A 1 273 ? -29.178 21.858 -17.558 1.00 88.12 273 ARG A O 1
ATOM 2105 N N . GLY A 1 274 ? -27.542 23.319 -17.095 1.00 87.50 274 GLY A N 1
ATOM 2106 C CA . GLY A 1 274 ? -28.234 23.966 -15.980 1.00 87.50 274 GLY A CA 1
ATOM 2107 C C . GLY A 1 274 ? -28.434 23.046 -14.767 1.00 87.50 274 GLY A C 1
ATOM 2108 O O . GLY A 1 274 ? -29.337 23.284 -13.967 1.00 87.50 274 GLY A O 1
ATOM 2109 N N . ALA A 1 275 ? -27.614 22.002 -14.626 1.00 87.94 275 ALA A N 1
ATOM 2110 C CA . ALA A 1 275 ? -27.727 20.974 -13.595 1.00 87.94 275 ALA A CA 1
ATOM 2111 C C . ALA A 1 275 ? -26.355 20.643 -12.990 1.00 87.94 275 ALA A C 1
ATOM 2113 O O . ALA A 1 275 ? -25.315 20.981 -13.547 1.00 87.94 275 ALA A O 1
ATOM 2114 N N . ARG A 1 276 ? -26.345 19.994 -11.819 1.00 89.12 276 ARG A N 1
ATOM 2115 C CA . ARG A 1 276 ? -25.097 19.512 -11.209 1.00 89.12 276 ARG A CA 1
ATOM 2116 C C . ARG A 1 276 ? -24.556 18.326 -12.001 1.00 89.12 276 ARG A C 1
ATOM 2118 O O . ARG A 1 276 ? -25.315 17.420 -12.328 1.00 89.12 276 ARG A O 1
ATOM 2125 N N . GLU A 1 277 ? -23.245 18.307 -12.209 1.00 92.31 277 GLU A N 1
ATOM 2126 C CA . GLU A 1 277 ? -22.552 17.206 -12.877 1.00 92.31 277 GLU A CA 1
A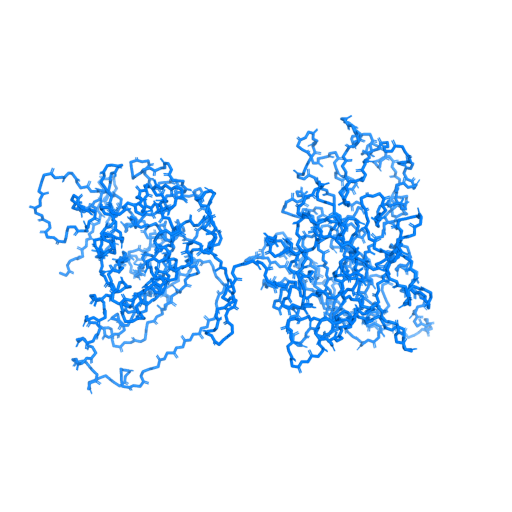TOM 2127 C C . GLU A 1 277 ? -21.878 16.274 -11.874 1.00 92.31 277 GLU A C 1
ATOM 2129 O O . GLU A 1 277 ? -21.300 16.718 -10.876 1.00 92.31 277 GLU A O 1
ATOM 2134 N N . LYS A 1 278 ? -21.948 14.969 -12.153 1.00 95.88 278 LYS A N 1
ATOM 2135 C CA . LYS A 1 278 ? -21.135 13.965 -11.463 1.00 95.88 278 LYS A CA 1
ATOM 2136 C C . LYS A 1 278 ? -19.740 13.963 -12.075 1.00 95.88 278 LYS A C 1
ATOM 2138 O O . LYS A 1 278 ? -19.602 13.908 -13.297 1.00 95.88 278 LYS A O 1
ATOM 2143 N N . VAL A 1 279 ? -18.728 13.994 -11.216 1.00 97.44 279 VAL A N 1
ATOM 2144 C CA . VAL A 1 279 ? -17.321 13.968 -11.616 1.00 97.44 279 VAL A CA 1
ATOM 2145 C C . VAL A 1 279 ? -16.633 12.839 -10.871 1.00 97.44 279 VAL A C 1
ATOM 2147 O O . VAL A 1 279 ? -16.654 12.811 -9.642 1.00 97.44 279 VAL A O 1
ATOM 2150 N N . PHE A 1 280 ? -16.028 11.924 -11.616 1.00 97.38 280 PHE A N 1
ATOM 2151 C CA . PHE A 1 280 ? -15.203 10.852 -11.085 1.00 97.38 280 PHE A CA 1
ATOM 2152 C C . PHE A 1 280 ? -13.742 11.231 -11.289 1.00 97.38 280 PHE A C 1
ATOM 2154 O O . PHE A 1 280 ? -13.248 11.248 -12.417 1.00 97.38 280 PHE A O 1
ATOM 2161 N N . LEU A 1 281 ? -13.073 11.582 -10.193 1.00 94.19 281 LEU A N 1
ATOM 2162 C CA . LEU A 1 281 ? -11.640 11.848 -10.178 1.00 94.19 281 LEU A CA 1
ATOM 2163 C C . LEU A 1 281 ? -10.894 10.550 -9.884 1.00 94.19 281 LEU A C 1
ATOM 2165 O O . LEU A 1 281 ? -11.324 9.761 -9.044 1.00 94.19 281 LEU A O 1
ATOM 2169 N N . THR A 1 282 ? -9.776 10.348 -10.570 1.00 88.94 282 THR A N 1
ATOM 2170 C CA . THR A 1 282 ? -8.867 9.231 -10.315 1.00 88.94 282 THR A CA 1
ATOM 2171 C C . THR A 1 282 ? -7.551 9.787 -9.801 1.00 88.94 282 THR A C 1
ATOM 2173 O O . THR A 1 282 ? -7.168 10.900 -10.153 1.00 88.94 282 THR A O 1
ATOM 2176 N N . LEU A 1 283 ? -6.834 9.020 -8.986 1.00 86.12 283 LEU A N 1
ATOM 2177 C CA . LEU A 1 283 ? -5.486 9.397 -8.576 1.00 86.12 283 LEU A CA 1
ATOM 2178 C C . LEU A 1 283 ? -4.538 9.197 -9.766 1.00 86.12 283 LEU A C 1
ATOM 2180 O O . LEU A 1 283 ? -4.082 8.087 -10.037 1.00 86.12 283 LEU A O 1
ATOM 2184 N N . VAL A 1 284 ? -4.294 10.264 -10.530 1.00 83.69 284 VAL A N 1
ATOM 2185 C CA . VAL A 1 284 ? -3.404 10.235 -11.701 1.00 83.69 284 VAL A CA 1
ATOM 2186 C C . VAL A 1 284 ? -1.945 10.270 -11.234 1.00 83.69 284 VAL A C 1
ATOM 2188 O O . VAL A 1 284 ? -1.582 11.091 -10.398 1.00 83.69 284 VAL A O 1
ATOM 2191 N N . GLY A 1 285 ? -1.097 9.396 -11.784 1.00 71.06 285 GLY A N 1
ATOM 2192 C CA . GLY A 1 285 ? 0.356 9.398 -11.560 1.00 71.06 285 GLY A CA 1
ATOM 2193 C C . GLY A 1 285 ? 0.875 8.536 -10.407 1.00 71.06 285 GLY A C 1
ATOM 2194 O O . GLY A 1 285 ? 2.064 8.206 -10.412 1.00 71.06 285 GLY A O 1
ATOM 2195 N N . GLY A 1 286 ? 0.017 8.126 -9.469 1.00 66.94 286 GLY A N 1
ATOM 2196 C CA . GLY A 1 286 ? 0.356 7.113 -8.462 1.00 66.94 286 GLY A CA 1
ATOM 2197 C C . GLY A 1 286 ? 0.555 5.715 -9.072 1.00 66.94 286 GLY A C 1
ATOM 2198 O O . GLY A 1 286 ? 0.341 5.492 -10.270 1.00 66.94 286 GLY A O 1
ATOM 2199 N N . GLY A 1 287 ? 0.970 4.740 -8.261 1.00 71.12 287 GLY A N 1
ATOM 2200 C CA . GLY A 1 287 ? 1.183 3.359 -8.715 1.00 71.12 287 GLY A CA 1
ATOM 2201 C C . GLY A 1 287 ? 2.319 3.215 -9.738 1.00 71.12 287 GLY A C 1
ATOM 2202 O O . GLY A 1 287 ? 3.476 3.454 -9.412 1.00 71.12 287 GLY A O 1
ATOM 2203 N N . VAL A 1 288 ? 2.003 2.804 -10.976 1.00 62.62 288 VAL A N 1
ATOM 2204 C CA . VAL A 1 288 ? 2.993 2.441 -12.019 1.00 62.62 288 VAL A CA 1
ATOM 2205 C C . VAL A 1 288 ? 3.898 3.616 -12.411 1.00 62.62 288 VAL A C 1
ATOM 2207 O O . VAL A 1 288 ? 5.064 3.411 -12.734 1.00 62.62 288 VAL A O 1
ATOM 2210 N N . PHE A 1 289 ? 3.389 4.851 -12.367 1.00 65.12 289 PHE A N 1
ATOM 2211 C CA . PHE A 1 289 ? 4.176 6.044 -12.703 1.00 65.12 289 PHE A CA 1
ATOM 2212 C C . PHE A 1 289 ? 5.029 6.536 -11.527 1.00 65.12 289 PHE A C 1
ATOM 2214 O O . PHE A 1 289 ? 5.954 7.311 -11.756 1.00 65.12 289 PHE A O 1
ATOM 2221 N N . GLY A 1 290 ? 4.776 6.061 -10.302 1.00 61.03 290 GLY A N 1
ATOM 2222 C CA . GLY A 1 290 ? 5.618 6.310 -9.130 1.00 61.03 290 GLY A CA 1
ATOM 2223 C C . GLY A 1 290 ? 5.657 7.761 -8.647 1.00 61.03 290 GLY A C 1
ATOM 2224 O O . GLY A 1 290 ? 6.658 8.159 -8.057 1.00 61.03 290 GLY A O 1
ATOM 2225 N N . ASN A 1 291 ? 4.623 8.569 -8.921 1.00 72.12 291 ASN A N 1
ATOM 2226 C CA . ASN A 1 291 ? 4.498 9.869 -8.254 1.00 72.12 291 ASN A CA 1
ATOM 2227 C C . ASN A 1 291 ? 4.178 9.627 -6.777 1.00 72.12 291 ASN A C 1
ATOM 2229 O O . ASN A 1 291 ? 3.362 8.759 -6.465 1.00 72.12 291 ASN A O 1
ATOM 2233 N N . ASP A 1 292 ? 4.827 10.389 -5.898 1.00 65.69 292 ASP A N 1
ATOM 2234 C CA . ASP A 1 292 ? 4.659 10.240 -4.456 1.00 65.69 292 ASP A CA 1
ATOM 2235 C C . ASP A 1 292 ? 3.208 10.537 -4.042 1.00 65.69 292 ASP A C 1
ATOM 2237 O O . ASP A 1 292 ? 2.614 11.532 -4.468 1.00 65.69 292 ASP A O 1
ATOM 2241 N N . GLU A 1 293 ? 2.631 9.648 -3.235 1.00 54.38 293 GLU A N 1
ATOM 2242 C CA . GLU A 1 293 ? 1.271 9.770 -2.701 1.00 54.38 293 GLU A CA 1
ATOM 2243 C C . GLU A 1 293 ? 1.238 10.640 -1.429 1.00 54.38 293 GLU A C 1
ATOM 2245 O O . GLU A 1 293 ? 0.158 10.985 -0.939 1.00 54.38 293 GLU A O 1
ATOM 2250 N N . HIS A 1 294 ? 2.404 11.028 -0.901 1.00 45.03 294 HIS A N 1
ATOM 2251 C CA . HIS A 1 294 ? 2.545 11.875 0.277 1.00 45.03 294 HIS A CA 1
ATOM 2252 C C . HIS A 1 294 ? 2.969 13.307 -0.096 1.00 45.03 294 HIS A C 1
ATOM 2254 O O . HIS A 1 294 ? 4.006 13.542 -0.711 1.00 45.03 294 HIS A O 1
ATOM 2260 N N . ASP A 1 295 ? 2.158 14.297 0.297 1.00 41.56 295 ASP A N 1
ATOM 2261 C CA . ASP A 1 295 ? 2.638 15.672 0.458 1.00 41.56 295 ASP A CA 1
ATOM 2262 C C . ASP A 1 295 ? 3.149 15.792 1.896 1.00 41.56 295 ASP A C 1
ATOM 2264 O O . ASP A 1 295 ? 2.365 16.002 2.820 1.00 41.56 295 ASP A O 1
ATOM 2268 N N . ASP A 1 296 ? 4.458 15.645 2.103 1.00 37.97 296 ASP A N 1
ATOM 2269 C CA . ASP A 1 296 ? 5.094 15.763 3.427 1.00 37.97 296 ASP A CA 1
ATOM 2270 C C . ASP A 1 296 ? 5.032 17.199 4.007 1.00 37.97 296 ASP A C 1
ATOM 2272 O O . ASP A 1 296 ? 5.681 17.529 5.000 1.00 37.97 296 ASP A O 1
ATOM 2276 N N . ARG A 1 297 ? 4.253 18.107 3.402 1.00 40.03 297 ARG A N 1
ATOM 2277 C CA . ARG A 1 297 ? 4.129 19.508 3.816 1.00 40.03 297 ARG A CA 1
ATOM 2278 C C . ARG A 1 297 ? 2.931 19.715 4.731 1.00 40.03 297 ARG A C 1
ATOM 2280 O O . ARG A 1 297 ? 1.793 19.839 4.287 1.00 40.03 297 ARG A O 1
ATOM 2287 N N . VAL A 1 298 ? 3.218 19.933 6.009 1.00 34.59 298 VAL A N 1
ATOM 2288 C CA . VAL A 1 298 ? 2.336 20.696 6.901 1.00 34.59 298 VAL A CA 1
ATOM 2289 C C . VAL A 1 298 ? 2.714 22.182 6.774 1.00 34.59 298 VAL A C 1
ATOM 2291 O O . VAL A 1 298 ? 3.869 22.559 6.969 1.00 34.59 298 VAL A O 1
ATOM 2294 N N . ASP A 1 299 ? 1.757 23.040 6.414 1.00 33.50 299 ASP A N 1
ATOM 2295 C CA . ASP A 1 299 ? 1.872 24.512 6.420 1.00 33.50 299 ASP A CA 1
ATOM 2296 C C . ASP A 1 299 ? 2.949 25.157 5.516 1.00 33.50 299 ASP A C 1
ATOM 2298 O O . ASP A 1 299 ? 3.598 26.135 5.901 1.00 33.50 299 ASP A O 1
ATOM 2302 N N . GLY A 1 300 ? 3.137 24.666 4.285 1.00 32.16 300 GLY A N 1
ATOM 2303 C CA . GLY A 1 300 ? 3.864 25.412 3.241 1.00 32.16 300 GLY A CA 1
ATOM 2304 C C . GLY A 1 300 ? 5.351 25.681 3.520 1.00 32.16 300 GLY A C 1
ATOM 2305 O O . GLY A 1 300 ? 5.952 26.532 2.863 1.00 32.16 300 GLY A O 1
ATOM 2306 N N . ARG A 1 301 ? 5.966 24.967 4.470 1.00 26.89 301 ARG A N 1
ATOM 2307 C CA . ARG A 1 301 ? 7.411 25.011 4.725 1.00 26.89 301 ARG A CA 1
ATOM 2308 C C . ARG A 1 301 ? 8.106 23.810 4.085 1.00 26.89 301 ARG A C 1
ATOM 2310 O O . ARG A 1 301 ? 7.614 22.691 4.125 1.00 26.89 301 ARG A O 1
ATOM 2317 N N . HIS A 1 302 ? 9.244 24.085 3.453 1.00 28.52 302 HIS A N 1
ATOM 2318 C CA . HIS A 1 302 ? 10.077 23.113 2.751 1.00 28.52 302 HIS A CA 1
ATOM 2319 C C . HIS A 1 302 ? 10.758 22.184 3.774 1.00 28.52 302 HIS A C 1
ATOM 2321 O O . HIS A 1 302 ? 11.587 22.653 4.554 1.00 28.52 302 HIS A O 1
ATOM 2327 N N . LEU A 1 303 ? 10.413 20.893 3.782 1.00 34.84 303 LEU A N 1
ATOM 2328 C CA . LEU A 1 303 ? 11.257 19.848 4.365 1.00 34.84 303 LEU A CA 1
ATOM 2329 C C . LEU A 1 303 ? 12.210 19.386 3.257 1.00 34.84 303 LEU A C 1
ATOM 2331 O O . LEU A 1 303 ? 11.778 19.056 2.155 1.00 34.84 303 LEU A O 1
ATOM 2335 N N . GLY A 1 304 ? 13.514 19.516 3.500 1.00 29.39 304 GLY A N 1
ATOM 2336 C CA . GLY A 1 304 ? 14.551 19.222 2.515 1.00 29.39 304 GLY A CA 1
ATOM 2337 C C . GLY A 1 304 ? 14.691 17.725 2.231 1.00 29.39 304 GLY A C 1
ATOM 2338 O O . GLY A 1 304 ? 14.465 16.895 3.104 1.00 29.39 304 GLY A O 1
ATOM 2339 N N . ALA A 1 305 ? 15.113 17.421 1.004 1.00 37.19 305 ALA A N 1
ATOM 2340 C CA . ALA A 1 305 ? 15.393 16.096 0.461 1.00 37.19 305 ALA A CA 1
ATOM 2341 C C . ALA A 1 305 ? 16.228 15.190 1.391 1.00 37.19 305 ALA A C 1
ATOM 2343 O O . ALA A 1 305 ? 17.401 15.467 1.667 1.00 37.19 305 ALA A O 1
ATOM 2344 N N . GLY A 1 306 ? 15.624 14.075 1.808 1.00 39.62 306 GLY A N 1
ATOM 2345 C CA . GLY A 1 306 ? 16.257 12.975 2.536 1.00 39.62 306 GLY A CA 1
ATOM 2346 C C . GLY A 1 306 ? 15.270 12.302 3.487 1.00 39.62 306 GLY A C 1
ATOM 2347 O O . GLY A 1 306 ? 15.156 12.752 4.615 1.00 39.62 306 GLY A O 1
ATOM 2348 N N . SER A 1 307 ? 14.561 11.264 3.017 1.00 49.25 307 SER A N 1
ATOM 2349 C CA . SER A 1 307 ? 13.654 10.361 3.768 1.00 49.25 307 SER A CA 1
ATOM 2350 C C . SER A 1 307 ? 13.513 10.677 5.270 1.00 49.25 307 SER A C 1
ATOM 2352 O O . SER A 1 307 ? 14.290 10.183 6.094 1.00 49.25 307 SER A O 1
ATOM 2354 N N . THR A 1 308 ? 12.539 11.519 5.623 1.00 66.69 308 THR A N 1
ATOM 2355 C CA . THR A 1 308 ? 12.524 12.226 6.910 1.00 66.69 308 THR A CA 1
ATOM 2356 C C . THR A 1 308 ? 11.790 11.489 8.025 1.00 66.69 308 THR A C 1
ATOM 2358 O O . THR A 1 308 ? 11.997 11.841 9.174 1.00 66.69 308 THR A O 1
ATOM 2361 N N . TRP A 1 309 ? 11.002 10.432 7.766 1.00 82.06 309 TRP A N 1
ATOM 2362 C CA . TRP A 1 309 ? 10.095 9.878 8.791 1.00 82.06 309 TRP A CA 1
ATOM 2363 C C . TRP A 1 309 ? 10.790 9.511 10.117 1.00 82.06 309 TRP A C 1
ATOM 2365 O O . TRP A 1 309 ? 10.254 9.784 11.194 1.00 82.06 309 TRP A O 1
ATOM 2375 N N . PHE A 1 310 ? 11.983 8.903 10.060 1.00 87.44 310 PHE A N 1
ATOM 2376 C CA . PHE A 1 310 ? 12.734 8.509 11.253 1.00 87.44 310 PHE A CA 1
ATOM 2377 C C . PHE A 1 310 ? 13.250 9.747 11.991 1.00 87.44 310 PHE A C 1
ATOM 2379 O O . PHE A 1 310 ? 13.111 9.854 13.210 1.00 87.44 310 PHE A O 1
ATOM 2386 N N . GLU A 1 311 ? 13.816 10.698 11.251 1.00 87.88 311 GLU A N 1
ATOM 2387 C CA . GLU A 1 311 ? 14.350 11.944 11.797 1.00 87.88 311 GLU A CA 1
ATOM 2388 C C . GLU A 1 311 ? 13.238 12.860 12.326 1.00 87.88 311 GLU A C 1
ATOM 2390 O O . GLU A 1 311 ? 13.387 13.429 13.401 1.00 87.88 311 GLU A O 1
ATOM 2395 N N . ASP A 1 312 ? 12.083 12.912 11.673 1.00 84.25 312 ASP A N 1
ATOM 2396 C CA . ASP A 1 312 ? 10.889 13.633 12.117 1.00 84.25 312 ASP A CA 1
ATOM 2397 C C . ASP A 1 312 ? 10.310 13.013 13.392 1.00 84.25 312 ASP A C 1
ATOM 2399 O O . ASP A 1 312 ? 9.878 13.715 14.310 1.00 84.25 312 ASP A O 1
ATOM 2403 N N . THR A 1 313 ? 10.326 11.680 13.479 1.00 87.19 313 THR A N 1
ATOM 2404 C CA . THR A 1 313 ? 9.801 10.961 14.644 1.00 87.19 313 THR A CA 1
ATOM 2405 C C . THR A 1 313 ? 10.747 11.066 15.837 1.00 87.19 313 THR A C 1
ATOM 2407 O O . THR A 1 313 ? 10.295 11.309 16.957 1.00 87.19 313 THR A O 1
ATOM 2410 N N . PHE A 1 314 ? 12.053 10.878 15.631 1.00 89.62 314 PHE A N 1
ATOM 2411 C CA . PHE A 1 314 ? 13.028 10.708 16.713 1.00 89.62 314 PHE A CA 1
ATOM 2412 C C . PHE A 1 314 ? 14.033 11.857 16.860 1.00 89.62 314 PHE A C 1
ATOM 2414 O O . PHE A 1 314 ? 14.743 11.895 17.864 1.00 89.62 314 PHE A O 1
ATOM 2421 N N . GLY A 1 315 ? 14.086 12.813 15.936 1.00 89.00 315 GLY A N 1
ATOM 2422 C CA . GLY A 1 315 ? 14.920 14.022 15.990 1.00 89.00 315 GLY A CA 1
ATOM 2423 C C . GLY A 1 315 ? 16.392 13.824 15.646 1.00 89.00 315 GLY A C 1
ATOM 2424 O O . GLY A 1 315 ? 17.213 14.668 16.000 1.00 89.00 315 GLY A O 1
ATOM 2425 N N . PHE A 1 316 ? 16.755 12.701 15.028 1.00 88.19 316 PHE A N 1
ATOM 2426 C CA . PHE A 1 316 ? 18.104 12.459 14.520 1.00 88.19 316 PHE A CA 1
ATOM 2427 C C . PHE A 1 316 ? 18.075 11.519 13.317 1.00 88.19 316 PHE A C 1
ATOM 2429 O O . PHE A 1 316 ? 17.184 10.686 13.192 1.00 88.19 316 PHE A O 1
ATOM 2436 N N . SER A 1 317 ? 19.085 11.631 12.460 1.00 84.62 317 SER A N 1
ATOM 2437 C CA . SER A 1 317 ? 19.182 10.844 11.233 1.00 84.62 317 SER A CA 1
ATOM 2438 C C . SER A 1 317 ? 19.761 9.446 11.473 1.00 84.62 317 SER A C 1
ATOM 2440 O O . SER A 1 317 ? 20.814 9.289 12.104 1.00 84.62 317 SER A O 1
ATOM 2442 N N . GLU A 1 318 ? 19.131 8.434 10.886 1.00 80.25 318 GLU A N 1
ATOM 2443 C CA . GLU A 1 318 ? 19.674 7.082 10.744 1.00 80.25 318 GLU A CA 1
ATOM 2444 C C . GLU A 1 318 ? 20.428 6.989 9.399 1.00 80.25 318 GLU A C 1
ATOM 2446 O O . GLU A 1 318 ? 19.945 6.441 8.413 1.00 80.25 318 GLU A O 1
ATOM 2451 N N . ARG A 1 319 ? 21.616 7.608 9.297 1.00 63.69 319 ARG A N 1
ATOM 2452 C CA . ARG A 1 319 ? 22.357 7.638 8.019 1.00 63.69 319 ARG A CA 1
ATOM 2453 C C . ARG A 1 319 ? 22.973 6.283 7.661 1.00 63.69 319 ARG A C 1
ATOM 2455 O O . ARG A 1 319 ? 23.858 5.789 8.365 1.00 63.69 319 ARG A O 1
ATOM 2462 N N . ALA A 1 320 ? 22.591 5.761 6.496 1.00 44.47 320 ALA A N 1
ATOM 2463 C CA . ALA A 1 320 ? 23.239 4.636 5.828 1.00 44.47 320 ALA A CA 1
ATOM 2464 C C . ALA A 1 320 ? 24.728 4.927 5.536 1.00 44.47 320 ALA A C 1
ATOM 2466 O O . ALA A 1 320 ? 25.079 5.992 5.027 1.00 44.47 320 ALA A O 1
ATOM 2467 N N . GLY A 1 321 ? 25.613 3.979 5.869 1.00 46.16 321 GLY A N 1
ATOM 2468 C CA . GLY A 1 321 ? 27.054 4.041 5.567 1.00 46.16 321 GLY A CA 1
ATOM 2469 C C . GLY A 1 321 ? 27.982 4.439 6.725 1.00 46.16 321 GLY A C 1
ATOM 2470 O O . GLY A 1 321 ? 29.201 4.430 6.556 1.00 46.16 321 GLY A O 1
ATOM 2471 N N . GLY A 1 322 ? 27.449 4.751 7.911 1.00 46.59 322 GLY A N 1
ATOM 2472 C CA . GLY A 1 322 ? 28.245 4.906 9.132 1.00 46.59 322 GLY A CA 1
ATOM 2473 C C . GLY A 1 322 ? 28.526 3.556 9.797 1.00 46.59 322 GLY A C 1
ATOM 2474 O O . GLY A 1 322 ? 27.618 2.754 9.995 1.00 46.59 322 GLY A O 1
ATOM 2475 N N . SER A 1 323 ? 29.772 3.290 10.189 1.00 50.72 323 SER A N 1
ATOM 2476 C CA . SER A 1 323 ? 30.103 2.106 10.985 1.00 50.72 323 SER A CA 1
ATOM 2477 C C . SER A 1 323 ? 29.415 2.189 12.359 1.00 50.72 323 SER A C 1
ATOM 2479 O O . SER A 1 323 ? 29.878 2.939 13.220 1.00 50.72 323 SER A O 1
ATOM 2481 N N . ASN A 1 324 ? 28.353 1.387 12.539 1.00 72.94 324 ASN A N 1
ATOM 2482 C CA . ASN A 1 324 ? 27.584 1.110 13.767 1.00 72.94 324 ASN A CA 1
ATOM 2483 C C . ASN A 1 324 ? 26.318 1.974 14.021 1.00 72.94 324 ASN A C 1
ATOM 2485 O O . ASN A 1 324 ? 26.306 2.827 14.910 1.00 72.94 324 ASN A O 1
ATOM 2489 N N . MET A 1 325 ? 25.219 1.693 13.296 1.00 81.50 325 MET A N 1
ATOM 2490 C CA . MET A 1 325 ? 23.893 2.307 13.522 1.00 81.50 325 MET A CA 1
ATOM 2491 C C . MET A 1 325 ? 23.341 2.086 14.936 1.00 81.50 325 MET A C 1
ATOM 2493 O O . MET A 1 325 ? 22.795 3.018 15.525 1.00 81.50 325 MET A O 1
ATOM 2497 N N . HIS A 1 326 ? 23.548 0.901 15.518 1.00 86.75 326 HIS A N 1
ATOM 2498 C CA . HIS A 1 326 ? 23.155 0.615 16.901 1.00 86.75 326 HIS A CA 1
ATOM 2499 C C . HIS A 1 326 ? 23.760 1.636 17.870 1.00 86.75 326 HIS A C 1
ATOM 2501 O O . HIS A 1 326 ? 23.042 2.228 18.669 1.00 86.75 326 HIS A O 1
ATOM 2507 N N . ALA A 1 327 ? 25.055 1.941 17.738 1.00 84.75 327 ALA A N 1
ATOM 2508 C CA . ALA A 1 327 ? 25.708 2.947 18.574 1.00 84.75 327 ALA A CA 1
ATOM 2509 C C . ALA A 1 327 ? 25.146 4.366 18.374 1.00 84.75 327 ALA A C 1
ATOM 2511 O O . ALA A 1 327 ? 25.162 5.164 19.313 1.00 84.75 327 ALA A O 1
ATOM 2512 N N . THR A 1 328 ? 24.667 4.706 17.174 1.00 86.50 328 THR A N 1
ATOM 2513 C CA . THR A 1 328 ? 23.983 5.985 16.924 1.00 86.50 328 THR A CA 1
ATOM 2514 C C . THR A 1 328 ? 22.632 6.022 17.629 1.00 86.50 328 THR A C 1
ATOM 2516 O O . THR A 1 328 ? 22.344 6.989 18.334 1.00 86.50 328 THR A O 1
ATOM 2519 N N . VAL A 1 329 ? 21.827 4.967 17.500 1.00 90.44 329 VAL A N 1
ATOM 2520 C CA . VAL A 1 329 ? 20.508 4.887 18.140 1.00 90.44 329 VAL A CA 1
ATOM 2521 C C . VAL A 1 329 ? 20.640 4.850 19.661 1.00 90.44 329 VAL A C 1
ATOM 2523 O O . VAL A 1 329 ? 20.042 5.680 20.337 1.00 90.44 329 VAL A O 1
ATOM 2526 N N . HIS A 1 330 ? 21.496 3.991 20.216 1.00 88.81 330 HIS A N 1
ATOM 2527 C CA . HIS A 1 330 ? 21.720 3.876 21.665 1.00 88.81 330 HIS A CA 1
ATOM 2528 C C . HIS A 1 330 ? 22.303 5.143 22.301 1.00 88.81 330 HIS A C 1
ATOM 2530 O O . HIS A 1 330 ? 22.127 5.391 23.492 1.00 88.81 330 HIS A O 1
ATOM 2536 N N . ARG A 1 331 ? 22.996 5.982 21.521 1.00 87.94 331 ARG A N 1
ATOM 2537 C CA . ARG A 1 331 ? 23.471 7.290 21.993 1.00 87.94 331 ARG A CA 1
ATOM 2538 C C . ARG A 1 331 ? 22.341 8.309 22.100 1.00 87.94 331 ARG A C 1
ATOM 2540 O O . ARG A 1 331 ? 22.364 9.127 23.018 1.00 87.94 331 ARG A O 1
ATOM 2547 N N . ASN A 1 332 ? 21.391 8.274 21.169 1.00 90.56 332 ASN A N 1
ATOM 2548 C CA . ASN A 1 332 ? 20.331 9.274 21.035 1.00 90.56 332 ASN A CA 1
ATOM 2549 C C . ASN A 1 332 ? 18.996 8.850 21.660 1.00 90.56 332 ASN A C 1
ATOM 2551 O O . ASN A 1 332 ? 18.124 9.697 21.834 1.00 90.56 332 ASN A O 1
ATOM 2555 N N . VAL A 1 333 ? 18.832 7.577 22.020 1.00 91.56 333 VAL A N 1
ATOM 2556 C CA . VAL A 1 333 ? 17.598 7.030 22.588 1.00 91.56 333 VAL A CA 1
ATOM 2557 C C . VAL A 1 333 ? 17.903 6.279 23.879 1.00 91.56 333 VAL A C 1
ATOM 2559 O O . VAL A 1 333 ? 18.807 5.449 23.924 1.00 91.56 333 VAL A O 1
ATOM 2562 N N . GLU A 1 334 ? 17.145 6.578 24.928 1.00 90.69 334 GLU A N 1
ATOM 2563 C CA . GLU A 1 334 ? 17.147 5.851 26.201 1.00 90.69 334 GLU A CA 1
ATOM 2564 C C . GLU A 1 334 ? 15.914 4.951 26.290 1.00 90.69 334 GLU A C 1
ATOM 2566 O O . GLU A 1 334 ? 14.810 5.378 25.953 1.00 90.69 334 GLU A O 1
ATOM 2571 N N . LEU A 1 335 ? 16.090 3.712 26.748 1.00 90.56 335 LEU A N 1
ATOM 2572 C CA . LEU A 1 335 ? 14.988 2.806 27.058 1.00 90.56 335 LEU A CA 1
ATOM 2573 C C . LEU A 1 335 ? 14.709 2.887 28.554 1.00 90.56 335 LEU A C 1
ATOM 2575 O O . LEU A 1 335 ? 15.624 2.711 29.342 1.00 90.56 335 LEU A O 1
ATOM 2579 N N . HIS A 1 336 ? 13.458 3.102 28.946 1.00 88.06 336 HIS A N 1
ATOM 2580 C CA . HIS A 1 336 ? 12.997 3.124 30.331 1.00 88.06 336 HIS A CA 1
ATOM 2581 C C . HIS A 1 336 ? 11.939 2.041 30.568 1.00 88.06 336 HIS A C 1
ATOM 2583 O O . HIS A 1 336 ? 11.108 1.777 29.701 1.00 88.06 336 HIS A O 1
ATOM 2589 N N . LYS A 1 337 ? 11.922 1.442 31.764 1.00 87.62 337 LYS A N 1
ATOM 2590 C CA . LYS A 1 337 ? 10.836 0.565 32.230 1.00 87.62 337 LYS A CA 1
ATOM 2591 C C . LYS A 1 337 ? 10.093 1.269 33.358 1.00 87.62 337 LYS A C 1
ATOM 2593 O O . LYS A 1 337 ? 10.682 1.602 34.385 1.00 87.62 337 LYS A O 1
ATOM 2598 N N . ARG A 1 338 ? 8.802 1.518 33.160 1.00 85.69 338 ARG A N 1
ATOM 2599 C CA . ARG A 1 338 ? 7.924 2.121 34.169 1.00 85.69 338 ARG A CA 1
ATOM 2600 C C . ARG A 1 338 ? 7.621 1.148 35.305 1.00 85.69 338 ARG A C 1
ATOM 2602 O O . ARG A 1 338 ? 7.801 -0.061 35.180 1.00 85.69 338 ARG A O 1
ATOM 2609 N N . SER A 1 339 ? 7.107 1.680 36.414 1.00 84.44 339 SER A N 1
ATOM 2610 C CA . SER A 1 339 ? 6.705 0.890 37.587 1.00 84.44 339 SER A CA 1
ATOM 2611 C C . SER A 1 339 ? 5.565 -0.098 37.310 1.00 84.44 339 SER A C 1
ATOM 2613 O O . SER A 1 339 ? 5.470 -1.115 37.990 1.00 84.44 339 SER A O 1
ATOM 2615 N N . ASP A 1 340 ? 4.727 0.171 36.306 1.00 82.00 340 ASP A N 1
ATOM 2616 C CA . ASP A 1 340 ? 3.687 -0.734 35.796 1.00 82.00 340 ASP A CA 1
ATOM 2617 C C . ASP A 1 340 ? 4.218 -1.767 34.780 1.00 82.00 340 ASP A C 1
ATOM 2619 O O . ASP A 1 340 ? 3.461 -2.606 34.292 1.00 82.00 340 ASP A O 1
ATOM 2623 N N . GLY A 1 341 ? 5.520 -1.737 34.482 1.00 81.00 341 GLY A N 1
ATOM 2624 C CA . GLY A 1 341 ? 6.198 -2.665 33.581 1.00 81.00 341 GLY A CA 1
ATOM 2625 C C . GLY A 1 341 ? 6.174 -2.270 32.103 1.00 81.00 341 GLY A C 1
ATOM 2626 O O . GLY A 1 341 ? 6.751 -2.999 31.296 1.00 81.00 341 GLY A O 1
ATOM 2627 N N . VAL A 1 342 ? 5.551 -1.145 31.738 1.00 86.50 342 VAL A N 1
ATOM 2628 C CA . VAL A 1 342 ? 5.532 -0.636 30.357 1.00 86.50 342 VAL A CA 1
ATOM 2629 C C . VAL A 1 342 ? 6.915 -0.117 29.962 1.00 86.50 342 VAL A C 1
ATOM 2631 O O . VAL A 1 342 ? 7.569 0.580 30.742 1.00 86.50 342 VAL A O 1
ATOM 2634 N N . LEU A 1 343 ? 7.362 -0.448 28.747 1.00 90.75 343 LEU A N 1
ATOM 2635 C CA . LEU A 1 343 ? 8.591 0.097 28.177 1.00 90.75 343 LEU A CA 1
ATOM 2636 C C . LEU A 1 343 ? 8.318 1.437 27.486 1.00 90.75 343 LEU A C 1
ATOM 2638 O O . LEU A 1 343 ? 7.344 1.581 26.743 1.00 90.75 343 LEU A O 1
ATOM 2642 N N . GLU A 1 344 ? 9.205 2.402 27.699 1.00 91.56 344 GLU A N 1
ATOM 2643 C CA . GLU A 1 344 ? 9.188 3.716 27.060 1.00 91.56 344 GLU A CA 1
ATOM 2644 C C . GLU A 1 344 ? 10.542 4.015 26.421 1.00 91.56 344 GLU A C 1
ATOM 2646 O O . GLU A 1 344 ? 11.581 3.755 27.020 1.00 91.56 344 GLU A O 1
ATOM 2651 N N . LEU A 1 345 ? 10.540 4.612 25.232 1.00 92.12 345 LEU A N 1
ATOM 2652 C CA . LEU A 1 345 ? 11.740 5.191 24.629 1.00 92.12 345 LEU A CA 1
ATOM 2653 C C . LEU A 1 345 ? 11.736 6.697 24.856 1.00 92.12 345 LEU A C 1
ATOM 2655 O O . LEU A 1 345 ? 10.724 7.356 24.624 1.00 92.12 345 LEU A O 1
ATOM 2659 N N . MET A 1 346 ? 12.869 7.257 25.258 1.00 91.88 346 MET A N 1
ATOM 2660 C CA . MET A 1 346 ? 13.097 8.695 25.313 1.00 91.88 346 MET A CA 1
ATOM 2661 C C . MET A 1 346 ? 14.072 9.093 24.206 1.00 91.88 346 MET A C 1
ATOM 2663 O O . MET A 1 346 ? 15.247 8.735 24.251 1.00 91.88 346 MET A O 1
ATOM 2667 N N . SER A 1 347 ? 13.593 9.859 23.223 1.00 91.75 347 SER A N 1
ATOM 2668 C CA . SER A 1 347 ? 14.471 10.552 22.278 1.00 91.75 347 SER A CA 1
ATOM 2669 C C . SER A 1 347 ? 15.163 11.699 23.012 1.00 91.75 347 SER A C 1
ATOM 2671 O O . SER A 1 347 ? 14.504 12.639 23.466 1.00 91.75 347 SER A O 1
ATOM 2673 N N . LYS A 1 348 ? 16.493 11.637 23.130 1.00 91.19 348 LYS A N 1
ATOM 2674 C CA . LYS A 1 348 ? 17.301 12.704 23.741 1.00 91.19 348 LYS A CA 1
ATOM 2675 C C . LYS A 1 348 ? 17.293 13.987 22.903 1.00 91.19 348 LYS A C 1
ATOM 2677 O O . LYS A 1 348 ? 17.127 15.042 23.509 1.00 91.19 348 LYS A O 1
ATOM 2682 N N . PRO A 1 349 ? 17.411 13.941 21.555 1.00 91.00 349 PRO A N 1
ATOM 2683 C CA . PRO A 1 349 ? 17.354 15.150 20.731 1.00 91.00 349 PRO A CA 1
ATOM 2684 C C . PRO A 1 349 ? 16.038 15.926 20.854 1.00 91.00 349 PRO A C 1
ATOM 2686 O O . PRO A 1 349 ? 16.060 17.153 20.874 1.00 91.00 349 PRO A O 1
ATOM 2689 N N . LEU A 1 350 ? 14.902 15.227 20.972 1.00 87.56 350 LEU A N 1
ATOM 2690 C CA . LEU A 1 350 ? 13.584 15.867 21.081 1.00 87.56 350 LEU A CA 1
ATOM 2691 C C . LEU A 1 350 ? 13.117 16.082 22.525 1.00 87.56 350 LEU A C 1
ATOM 2693 O O . LEU A 1 350 ? 12.143 16.795 22.752 1.00 87.56 350 LEU A O 1
ATOM 2697 N N . GLY A 1 351 ? 13.729 15.405 23.501 1.00 88.81 351 GLY A N 1
ATOM 2698 C CA . GLY A 1 351 ? 13.190 15.305 24.860 1.00 88.81 351 GLY A CA 1
ATOM 2699 C C . GLY A 1 351 ? 11.811 14.626 24.925 1.00 88.81 351 GLY A C 1
ATOM 2700 O O . GLY A 1 351 ? 11.087 14.800 25.905 1.00 88.81 351 GLY A O 1
ATOM 2701 N N . LYS A 1 352 ? 11.423 13.876 23.883 1.00 89.19 352 LYS A N 1
ATOM 2702 C CA . LYS A 1 352 ? 10.095 13.263 23.728 1.00 89.19 352 LYS A CA 1
ATOM 2703 C C . LYS A 1 352 ? 10.117 11.799 24.161 1.00 89.19 352 LYS A C 1
ATOM 2705 O O . LYS A 1 352 ? 11.065 11.074 23.860 1.00 89.19 352 LYS A O 1
ATOM 2710 N N . ARG A 1 353 ? 9.059 11.367 24.853 1.00 90.50 353 ARG A N 1
ATOM 2711 C CA . ARG A 1 353 ? 8.846 9.976 25.273 1.00 90.50 353 ARG A CA 1
ATOM 2712 C C . ARG A 1 353 ? 7.809 9.291 24.395 1.00 90.50 353 ARG A C 1
ATOM 2714 O O . ARG A 1 353 ? 6.828 9.919 24.002 1.00 90.50 353 ARG A O 1
ATOM 2721 N N . PHE A 1 354 ? 8.028 8.011 24.138 1.00 91.75 354 PHE A N 1
ATOM 2722 C CA . PHE A 1 354 ? 7.151 7.157 23.351 1.00 91.75 354 PHE A CA 1
ATOM 2723 C C . PHE A 1 354 ? 6.881 5.860 24.100 1.00 91.75 354 PHE A C 1
ATOM 2725 O O . PHE A 1 354 ? 7.819 5.222 24.580 1.00 91.75 354 PHE A O 1
ATOM 2732 N N . GLU A 1 355 ? 5.622 5.441 24.167 1.00 92.88 355 GLU A N 1
ATOM 2733 C CA . GLU A 1 355 ? 5.271 4.157 24.767 1.00 92.88 355 GLU A CA 1
ATOM 2734 C C . GLU A 1 355 ? 5.510 3.016 23.769 1.00 92.88 355 GLU A C 1
ATOM 2736 O O . GLU A 1 355 ? 4.815 2.868 22.763 1.00 92.88 355 GLU A O 1
ATOM 2741 N N . VAL A 1 356 ? 6.502 2.177 24.062 1.00 93.50 356 VAL A N 1
ATOM 2742 C CA . VAL A 1 356 ? 6.797 0.964 23.288 1.00 93.50 356 VAL A CA 1
ATOM 2743 C C . VAL A 1 356 ? 5.749 -0.107 23.563 1.00 93.50 356 VAL A C 1
ATOM 2745 O O . VAL A 1 356 ? 5.385 -0.853 22.654 1.00 93.50 356 VAL A O 1
ATOM 2748 N N . GLY A 1 357 ? 5.259 -0.180 24.802 1.00 93.56 357 GLY A N 1
ATOM 2749 C CA . GLY A 1 357 ? 4.377 -1.248 25.265 1.00 93.56 357 GLY A CA 1
ATOM 2750 C C . GLY A 1 357 ? 5.172 -2.448 25.784 1.00 93.56 357 GLY A C 1
ATOM 2751 O O . GLY A 1 357 ? 6.223 -2.284 26.409 1.00 93.56 357 GLY A O 1
ATOM 2752 N N . ARG A 1 358 ? 4.678 -3.667 25.546 1.00 93.00 358 ARG A N 1
ATOM 2753 C CA . ARG A 1 358 ? 5.361 -4.923 25.906 1.00 93.00 358 ARG A CA 1
ATOM 2754 C C . ARG A 1 358 ? 5.612 -5.765 24.662 1.00 93.00 358 ARG A C 1
ATOM 2756 O O . ARG A 1 358 ? 4.683 -5.997 23.900 1.00 93.00 358 ARG A O 1
ATOM 2763 N N . PHE A 1 359 ? 6.826 -6.284 24.512 1.00 95.44 359 PHE A N 1
ATOM 2764 C CA . PHE A 1 359 ? 7.176 -7.222 23.446 1.00 95.44 359 PHE A CA 1
ATOM 2765 C C . PHE A 1 359 ? 7.493 -8.609 24.005 1.00 95.44 359 PHE A C 1
ATOM 2767 O O . PHE A 1 359 ? 8.126 -8.721 25.055 1.00 95.44 359 PHE A O 1
ATOM 2774 N N . ASP A 1 360 ? 7.059 -9.650 23.304 1.00 95.50 360 ASP A N 1
ATOM 2775 C CA . ASP A 1 360 ? 7.379 -11.048 23.597 1.00 95.50 360 ASP A CA 1
ATOM 2776 C C . ASP A 1 360 ? 7.325 -11.870 22.295 1.00 95.50 360 ASP A C 1
ATOM 2778 O O . ASP A 1 360 ? 6.731 -11.425 21.309 1.00 95.50 360 ASP A O 1
ATOM 2782 N N . THR A 1 361 ? 7.903 -13.072 22.283 1.00 97.56 361 THR A N 1
ATOM 2783 C CA . THR A 1 361 ? 7.856 -13.998 21.134 1.00 97.56 361 THR A CA 1
ATOM 2784 C C . THR A 1 361 ? 7.228 -15.342 21.517 1.00 97.56 361 THR A C 1
ATOM 2786 O O . THR A 1 361 ? 7.923 -16.363 21.511 1.00 97.56 361 THR A O 1
ATOM 2789 N N . PRO A 1 362 ? 5.943 -15.376 21.916 1.00 97.75 362 PRO A N 1
ATOM 2790 C CA . PRO A 1 362 ? 5.319 -16.601 22.388 1.00 97.75 362 PRO A CA 1
ATOM 2791 C C . PRO A 1 362 ? 5.132 -17.618 21.258 1.00 97.75 362 PRO A C 1
ATOM 2793 O O . PRO A 1 362 ? 4.711 -17.287 20.146 1.00 97.75 362 PRO A O 1
ATOM 2796 N N . SER A 1 363 ? 5.365 -18.885 21.584 1.00 97.94 363 SER A N 1
ATOM 2797 C CA . SER A 1 363 ? 4.942 -20.022 20.771 1.00 97.94 363 SER A CA 1
ATOM 2798 C C . SER A 1 363 ? 3.421 -20.188 20.784 1.00 97.94 363 SER A C 1
ATOM 2800 O O . SER A 1 363 ? 2.732 -19.821 21.746 1.00 97.94 363 SER A O 1
ATOM 2802 N N . LEU A 1 364 ? 2.869 -20.826 19.751 1.00 97.75 364 LEU A N 1
ATOM 2803 C CA . LEU A 1 364 ? 1.449 -21.180 19.742 1.00 97.75 364 LEU A CA 1
ATOM 2804 C C . LEU A 1 364 ? 1.069 -22.068 20.947 1.00 97.75 364 LEU A C 1
ATOM 2806 O O . LEU A 1 364 ? -0.024 -21.922 21.500 1.00 97.75 364 LEU A O 1
ATOM 2810 N N . ALA A 1 365 ? 1.963 -22.954 21.404 1.00 97.06 365 ALA A N 1
ATOM 2811 C CA . ALA A 1 365 ? 1.757 -23.740 22.624 1.00 97.06 365 ALA A CA 1
ATOM 2812 C C . ALA A 1 365 ? 1.515 -22.850 23.857 1.00 97.06 365 ALA A C 1
ATOM 2814 O O . ALA A 1 365 ? 0.583 -23.088 24.635 1.00 97.06 365 ALA A O 1
ATOM 2815 N N . GLU A 1 366 ? 2.333 -21.813 24.030 1.00 96.31 366 GLU A N 1
ATOM 2816 C CA . GLU A 1 366 ? 2.220 -20.867 25.143 1.00 96.31 366 GLU A CA 1
ATOM 2817 C C . GLU A 1 366 ? 0.941 -20.037 25.046 1.00 96.31 366 GLU A C 1
ATOM 2819 O O . GLU A 1 366 ? 0.262 -19.860 26.058 1.00 96.31 366 GLU A O 1
ATOM 2824 N N . LEU A 1 367 ? 0.547 -19.606 23.844 1.00 95.12 367 LEU A N 1
ATOM 2825 C CA . LEU A 1 367 ? -0.709 -18.878 23.622 1.00 95.12 367 LEU A CA 1
ATOM 2826 C C . LEU A 1 367 ? -1.943 -19.741 23.920 1.00 95.12 367 LEU A C 1
ATOM 2828 O O . LEU A 1 367 ? -2.855 -19.289 24.623 1.00 95.12 367 LEU A O 1
ATOM 2832 N N . ARG A 1 368 ? -1.963 -21.001 23.462 1.00 93.75 368 ARG A N 1
ATOM 2833 C CA . ARG A 1 368 ? -3.031 -21.968 23.784 1.00 93.75 368 ARG A CA 1
ATOM 2834 C C . ARG A 1 368 ? -3.128 -22.191 25.300 1.00 93.75 368 ARG A C 1
ATOM 2836 O O . ARG A 1 368 ? -4.225 -22.161 25.866 1.00 93.75 368 ARG A O 1
ATOM 2843 N N . SER A 1 369 ? -1.988 -22.358 25.976 1.00 92.44 369 SER A N 1
ATOM 2844 C CA . SER A 1 369 ? -1.912 -22.542 27.434 1.00 92.44 369 SER A CA 1
ATOM 2845 C C . SER A 1 369 ? -2.382 -21.305 28.207 1.00 92.44 369 SER A C 1
ATOM 2847 O O . SER A 1 369 ? -3.216 -21.415 29.108 1.00 92.44 369 SER A O 1
ATOM 2849 N N . ALA A 1 370 ? -1.906 -20.117 27.826 1.00 88.44 370 ALA A N 1
ATOM 2850 C CA . ALA A 1 370 ? -2.265 -18.850 28.461 1.00 88.44 370 ALA A CA 1
ATOM 2851 C C . ALA A 1 370 ? -3.763 -18.553 28.343 1.00 88.44 370 ALA A C 1
ATOM 2853 O O . ALA A 1 370 ? -4.378 -18.101 29.306 1.00 88.44 370 ALA A O 1
ATOM 2854 N N . THR A 1 371 ? -4.359 -18.866 27.193 1.00 84.44 371 THR A N 1
ATOM 2855 C CA . THR A 1 371 ? -5.800 -18.708 26.980 1.00 84.44 371 THR A CA 1
ATOM 2856 C C . THR A 1 371 ? -6.586 -19.697 27.841 1.00 84.44 371 THR A C 1
ATOM 2858 O O . THR A 1 371 ? -7.548 -19.308 28.488 1.00 84.44 371 THR A O 1
ATOM 2861 N N . SER A 1 372 ? -6.145 -20.953 27.948 1.00 79.94 372 SER A N 1
ATOM 2862 C CA . SER A 1 372 ? -6.859 -21.992 28.711 1.00 79.94 372 SER A CA 1
ATOM 2863 C C . SER A 1 372 ? -6.891 -21.744 30.228 1.00 79.94 372 SER A C 1
ATOM 2865 O O . SER A 1 372 ? -7.882 -22.070 30.879 1.00 79.94 372 SER A O 1
ATOM 2867 N N . LYS A 1 373 ? -5.838 -21.149 30.807 1.00 71.00 373 LYS A N 1
ATOM 2868 C CA . LYS A 1 373 ? -5.736 -20.888 32.261 1.00 71.00 373 LYS A CA 1
ATOM 2869 C C . LYS A 1 373 ? -6.784 -19.909 32.797 1.00 71.00 373 LYS A C 1
ATOM 2871 O O . LYS A 1 373 ? -7.130 -19.984 33.969 1.00 71.00 373 LYS A O 1
ATOM 2876 N N . ASN A 1 374 ? -7.303 -19.029 31.945 1.00 64.06 374 ASN A N 1
ATOM 2877 C CA . ASN A 1 374 ? -8.290 -18.013 32.316 1.00 64.06 374 ASN A CA 1
ATOM 2878 C C . ASN A 1 374 ? -9.738 -18.459 32.056 1.00 64.06 374 ASN A C 1
ATOM 2880 O O . ASN A 1 374 ? -10.640 -17.626 31.961 1.00 64.06 374 ASN A O 1
ATOM 2884 N N . ARG A 1 375 ? -9.975 -19.767 31.898 1.00 63.66 375 ARG A N 1
ATOM 2885 C CA . ARG A 1 375 ? -11.319 -20.304 31.688 1.00 63.66 375 ARG A CA 1
ATOM 2886 C C . ARG A 1 375 ? -12.118 -20.215 32.996 1.00 63.66 375 ARG A C 1
ATOM 2888 O O . ARG A 1 375 ? -11.656 -20.754 34.003 1.00 63.66 375 ARG A O 1
ATOM 2895 N N . PRO A 1 376 ? -13.307 -19.580 33.014 1.00 59.19 376 PRO A N 1
ATOM 2896 C CA . PRO A 1 376 ? -14.188 -19.644 34.175 1.00 59.19 376 PRO A CA 1
ATOM 2897 C C . PRO A 1 376 ? -14.509 -21.112 34.500 1.00 59.19 376 PRO A C 1
ATOM 2899 O O . PRO A 1 376 ? -14.680 -21.899 33.563 1.00 59.19 376 PRO A O 1
ATOM 2902 N N . PRO A 1 377 ? -14.598 -21.508 35.782 1.00 56.41 377 PRO A N 1
ATOM 2903 C CA . PRO A 1 377 ? -14.975 -22.871 36.139 1.00 56.41 377 PRO A CA 1
ATOM 2904 C C . PRO A 1 377 ? -16.333 -23.224 35.518 1.00 56.41 377 PRO A C 1
ATOM 2906 O O . PRO A 1 377 ? -17.286 -22.450 35.614 1.00 56.41 377 PRO A O 1
ATOM 2909 N N . GLU A 1 378 ? -16.419 -24.389 34.867 1.00 57.66 378 GLU A N 1
ATOM 2910 C CA . GLU A 1 378 ? -17.695 -24.907 34.371 1.00 57.66 378 GLU A CA 1
ATOM 2911 C C . GLU A 1 378 ? -18.608 -25.179 35.572 1.00 57.66 378 GLU A C 1
ATOM 2913 O O . GLU A 1 378 ? -18.326 -26.051 36.393 1.00 57.66 378 GLU A O 1
ATOM 2918 N N . ILE A 1 379 ? -19.696 -24.416 35.690 1.00 56.94 379 ILE A N 1
ATOM 2919 C CA . ILE A 1 379 ? -20.732 -24.655 36.696 1.00 56.94 379 ILE A CA 1
ATOM 2920 C C . ILE A 1 379 ? -21.724 -25.660 36.092 1.00 56.94 379 ILE A C 1
ATOM 2922 O O . ILE A 1 379 ? -22.383 -25.326 35.100 1.00 56.94 379 ILE A O 1
ATOM 2926 N N . PRO A 1 380 ? -21.867 -26.877 36.655 1.00 51.69 380 PRO A N 1
ATOM 2927 C CA . PRO A 1 380 ? -22.816 -27.862 36.148 1.00 51.69 380 PRO A CA 1
ATOM 2928 C C . PRO A 1 380 ? -24.235 -27.279 36.079 1.00 51.69 380 PRO A C 1
ATOM 2930 O O . PRO A 1 380 ? -24.751 -26.768 37.069 1.00 51.69 380 PRO A O 1
ATOM 2933 N N . GLY A 1 381 ? -24.864 -27.341 34.903 1.00 54.03 381 GLY A N 1
ATOM 2934 C CA . GLY A 1 381 ? -26.223 -26.832 34.671 1.00 54.03 381 GLY A CA 1
ATOM 2935 C C . GLY A 1 381 ? -26.321 -25.377 34.192 1.00 54.03 381 GLY A C 1
ATOM 2936 O O . GLY A 1 381 ? -27.398 -24.968 33.761 1.00 54.03 381 GLY A O 1
ATOM 2937 N N . VAL A 1 382 ? -25.225 -24.609 34.183 1.00 50.34 382 VAL A N 1
ATOM 2938 C CA . VAL A 1 382 ? -25.181 -23.263 33.585 1.00 50.34 382 VAL A CA 1
ATOM 2939 C C . VAL A 1 382 ? -24.660 -23.375 32.155 1.00 50.34 382 VAL A C 1
ATOM 2941 O O . VAL A 1 382 ? -23.568 -23.894 31.922 1.00 50.34 382 VAL A O 1
ATOM 2944 N N . ARG A 1 383 ? -25.438 -22.903 31.172 1.00 52.47 383 ARG A N 1
ATOM 2945 C CA . ARG A 1 383 ? -24.966 -22.852 29.780 1.00 52.47 383 ARG A CA 1
ATOM 2946 C C . ARG A 1 383 ? -23.760 -21.904 29.698 1.00 52.47 383 ARG A C 1
ATOM 2948 O O . ARG A 1 383 ? -23.849 -20.804 30.246 1.00 52.47 383 ARG A O 1
ATOM 2955 N N . PRO A 1 384 ? -22.661 -22.290 29.022 1.00 55.22 384 PRO A N 1
ATOM 2956 C CA . PRO A 1 384 ? -21.560 -21.369 28.790 1.00 55.22 384 PRO A CA 1
ATOM 2957 C C . PRO A 1 384 ? -22.078 -20.109 28.080 1.00 55.22 384 PRO A C 1
ATOM 2959 O O . PRO A 1 384 ? -23.018 -20.215 27.283 1.00 55.22 384 PRO A O 1
ATOM 2962 N N . PRO A 1 385 ? -21.500 -18.925 28.361 1.00 57.38 385 PRO A N 1
ATOM 2963 C CA . PRO A 1 385 ? -21.862 -17.710 27.645 1.00 57.38 385 PRO A CA 1
ATOM 2964 C C . PRO A 1 385 ? -21.727 -17.937 26.135 1.00 57.38 385 PRO A C 1
ATOM 2966 O O . PRO A 1 385 ? -20.808 -18.622 25.679 1.00 57.38 385 PRO A O 1
ATOM 2969 N N . HIS A 1 386 ? -22.673 -17.395 25.366 1.00 65.00 386 HIS A N 1
ATOM 2970 C CA . HIS A 1 386 ? -22.644 -17.495 23.911 1.00 65.00 386 HIS A CA 1
ATOM 2971 C C . HIS A 1 386 ? -21.353 -16.856 23.383 1.00 65.00 386 HIS A C 1
ATOM 2973 O O . HIS A 1 386 ? -21.034 -15.717 23.723 1.00 65.00 386 HIS A O 1
ATOM 2979 N N . LYS A 1 387 ? -20.605 -17.609 22.571 1.00 70.69 387 LYS A N 1
ATOM 2980 C CA . LYS A 1 387 ? -19.479 -17.073 21.803 1.00 70.69 387 LYS A CA 1
ATOM 2981 C C . LYS A 1 387 ? -20.047 -16.236 20.657 1.00 70.69 387 LYS A C 1
ATOM 2983 O O . LYS A 1 387 ? -20.989 -16.668 19.997 1.00 70.69 387 LYS A O 1
ATOM 2988 N N . GLU A 1 388 ? -19.474 -15.063 20.430 1.00 78.56 388 GLU A N 1
ATOM 2989 C CA . GLU A 1 388 ? -19.909 -14.073 19.443 1.00 78.56 388 GLU A CA 1
ATOM 2990 C C . GLU A 1 388 ? -18.709 -13.632 18.596 1.00 78.56 388 GLU A C 1
ATOM 2992 O O . GLU A 1 388 ? -18.148 -12.553 18.797 1.00 78.56 388 GLU A O 1
ATOM 2997 N N . ILE A 1 389 ? -18.286 -14.494 17.669 1.00 88.50 389 ILE A N 1
ATOM 2998 C CA . ILE A 1 389 ? -17.286 -14.118 16.668 1.00 88.50 389 ILE A CA 1
ATOM 2999 C C . ILE A 1 389 ? -18.037 -13.552 15.467 1.00 88.50 389 ILE A C 1
ATOM 3001 O O . ILE A 1 389 ? -18.803 -14.272 14.823 1.00 88.50 389 ILE A O 1
ATOM 3005 N N . THR A 1 390 ? -17.820 -12.276 15.160 1.00 91.44 390 THR A N 1
ATOM 3006 C CA . THR A 1 390 ? -18.226 -11.697 13.876 1.00 91.44 390 THR A CA 1
ATOM 3007 C C . THR A 1 390 ? -17.052 -11.766 12.912 1.00 91.44 390 THR A C 1
ATOM 3009 O O . THR A 1 390 ? -15.896 -11.693 13.327 1.00 91.44 390 THR A O 1
ATOM 3012 N N . ILE A 1 391 ? -17.335 -11.965 11.626 1.00 93.31 391 ILE A N 1
ATOM 3013 C CA . ILE A 1 391 ? -16.311 -11.969 10.586 1.00 93.31 391 ILE A CA 1
ATOM 3014 C C . ILE A 1 391 ? -16.824 -11.257 9.340 1.00 93.31 391 ILE A C 1
ATOM 3016 O O . ILE A 1 391 ? -17.951 -11.504 8.911 1.00 93.31 391 ILE A O 1
ATOM 3020 N N . GLN A 1 392 ? -16.009 -10.370 8.772 1.00 95.69 392 GLN A N 1
ATOM 3021 C CA . GLN A 1 392 ? -16.327 -9.656 7.535 1.00 95.69 392 GLN A CA 1
ATOM 3022 C C . GLN A 1 392 ? -15.072 -9.279 6.748 1.00 95.69 392 GLN A C 1
ATOM 3024 O O . GLN A 1 392 ? -13.994 -9.111 7.319 1.00 95.69 392 GLN A O 1
ATOM 3029 N N . ASN A 1 393 ? -15.230 -9.113 5.436 1.00 94.44 393 ASN A N 1
ATOM 3030 C CA . ASN A 1 393 ? -14.210 -8.507 4.587 1.00 94.44 393 ASN A CA 1
ATOM 3031 C C . ASN A 1 393 ? -14.338 -6.984 4.633 1.00 94.44 393 ASN A C 1
ATOM 3033 O O . ASN A 1 393 ? -15.449 -6.455 4.584 1.00 94.44 393 ASN A O 1
ATOM 3037 N N . ILE A 1 394 ? -13.206 -6.288 4.672 1.00 94.44 394 ILE A N 1
ATOM 3038 C CA . ILE A 1 394 ? -13.132 -4.841 4.461 1.00 94.44 394 ILE A CA 1
ATOM 3039 C C . ILE A 1 394 ? -12.071 -4.519 3.415 1.00 94.44 394 ILE A C 1
ATOM 3041 O O . ILE A 1 394 ? -11.092 -5.252 3.282 1.00 94.44 394 ILE A O 1
ATOM 3045 N N . VAL A 1 395 ? -12.256 -3.411 2.700 1.00 90.31 395 VAL A N 1
ATOM 3046 C CA . VAL A 1 395 ? -11.215 -2.786 1.878 1.00 90.31 395 VAL A CA 1
ATOM 3047 C C . VAL A 1 395 ? -10.780 -1.523 2.604 1.00 90.31 395 VAL A C 1
ATOM 3049 O O . VAL A 1 395 ? -11.602 -0.631 2.801 1.00 90.31 395 VAL A O 1
ATOM 3052 N N . ALA A 1 396 ? -9.531 -1.473 3.059 1.00 85.19 396 ALA A N 1
ATOM 3053 C CA . ALA A 1 396 ? -9.034 -0.360 3.865 1.00 85.19 396 ALA A CA 1
ATOM 3054 C C . ALA A 1 396 ? -7.509 -0.236 3.785 1.00 85.19 396 ALA A C 1
ATOM 3056 O O . ALA A 1 396 ? -6.810 -1.235 3.593 1.00 85.19 396 ALA A O 1
ATOM 3057 N N . ASP A 1 397 ? -7.003 0.982 3.985 1.00 85.31 397 ASP A N 1
ATOM 3058 C CA . ASP A 1 397 ? -5.584 1.231 4.225 1.00 85.31 397 ASP A CA 1
ATOM 3059 C C . ASP A 1 397 ? -5.247 0.909 5.688 1.00 85.31 397 ASP A C 1
ATOM 3061 O O . ASP A 1 397 ? -5.899 1.371 6.627 1.00 85.31 397 ASP A O 1
ATOM 3065 N N . VAL A 1 398 ? -4.213 0.096 5.900 1.00 88.31 398 VAL A N 1
ATOM 3066 C CA . VAL A 1 398 ? -3.817 -0.322 7.246 1.00 88.31 398 VAL A CA 1
ATOM 3067 C C . VAL A 1 398 ? -3.333 0.846 8.108 1.00 88.31 398 VAL A C 1
ATOM 3069 O O . VAL A 1 398 ? -3.527 0.810 9.323 1.00 88.31 398 VAL A O 1
ATOM 3072 N N . ARG A 1 399 ? -2.752 1.892 7.510 1.00 87.06 399 ARG A N 1
ATOM 3073 C CA . ARG A 1 399 ? -2.324 3.107 8.208 1.00 87.06 399 ARG A CA 1
ATOM 3074 C C . ARG A 1 399 ? -3.524 3.881 8.732 1.00 87.06 399 ARG A C 1
ATOM 3076 O O . ARG A 1 399 ? -3.543 4.264 9.899 1.00 87.06 399 ARG A O 1
ATOM 3083 N N . GLU A 1 400 ? -4.563 4.031 7.915 1.00 89.19 400 GLU A N 1
ATOM 3084 C CA . GLU A 1 400 ? -5.826 4.643 8.344 1.00 89.19 400 GLU A CA 1
ATOM 3085 C C . GLU A 1 400 ? -6.473 3.847 9.482 1.00 89.19 400 GLU A C 1
ATOM 3087 O O . GLU A 1 400 ? -6.902 4.433 10.475 1.00 89.19 400 GLU A O 1
ATOM 3092 N N . LEU A 1 401 ? -6.464 2.510 9.404 1.00 92.50 401 LEU A N 1
ATOM 3093 C CA . LEU A 1 401 ? -6.993 1.664 10.478 1.00 92.50 401 LEU A CA 1
ATOM 3094 C C . LEU A 1 401 ? -6.234 1.836 11.804 1.00 92.50 401 LEU A C 1
ATOM 3096 O O . LEU A 1 401 ? -6.869 1.794 12.858 1.00 92.50 401 LEU A O 1
ATOM 3100 N N . HIS A 1 402 ? -4.910 2.032 11.771 1.00 92.62 402 HIS A N 1
ATOM 3101 C CA . HIS A 1 402 ? -4.110 2.307 12.973 1.00 92.62 402 HIS A CA 1
ATOM 3102 C C . HIS A 1 402 ? -4.396 3.693 13.558 1.00 92.62 402 HIS A C 1
ATOM 3104 O O . HIS A 1 402 ? -4.341 3.849 14.774 1.00 92.62 402 HIS A O 1
ATOM 3110 N N . ARG A 1 403 ? -4.693 4.685 12.712 1.00 88.50 403 ARG A N 1
ATOM 3111 C CA . ARG A 1 403 ? -4.965 6.075 13.115 1.00 88.50 403 ARG A CA 1
ATOM 3112 C C . ARG A 1 403 ? -6.402 6.309 13.570 1.00 88.50 403 ARG A C 1
ATOM 3114 O O . ARG A 1 403 ? -6.661 7.297 14.249 1.00 88.50 403 ARG A O 1
ATOM 3121 N N . ASP A 1 404 ? -7.335 5.440 13.183 1.00 91.25 404 ASP A N 1
ATOM 3122 C CA . ASP A 1 404 ? -8.743 5.549 13.562 1.00 91.25 404 ASP A CA 1
ATOM 3123 C C . ASP A 1 404 ? -8.914 5.330 15.080 1.00 91.25 404 ASP A C 1
ATOM 3125 O O . ASP A 1 404 ? -8.689 4.212 15.564 1.00 91.25 404 ASP A O 1
ATOM 3129 N N . PRO A 1 405 ? -9.381 6.340 15.843 1.00 90.56 405 PRO A N 1
ATOM 3130 C CA . PRO A 1 405 ? -9.594 6.222 17.285 1.00 90.56 405 PRO A CA 1
ATOM 3131 C C . PRO A 1 405 ? -10.579 5.118 17.685 1.00 90.56 405 PRO A C 1
ATOM 3133 O O . PRO A 1 405 ? -10.561 4.666 18.833 1.00 90.56 405 PRO A O 1
ATOM 3136 N N . ALA A 1 406 ? -11.447 4.668 16.773 1.00 92.56 406 ALA A N 1
ATOM 3137 C CA . ALA A 1 406 ? -12.350 3.545 17.009 1.00 92.56 406 ALA A CA 1
ATOM 3138 C C . ALA A 1 406 ? -11.617 2.196 17.116 1.00 92.56 406 ALA A C 1
ATOM 3140 O O . ALA A 1 406 ? -12.238 1.201 17.508 1.00 92.56 406 ALA A O 1
ATOM 3141 N N . ASN A 1 407 ? -10.333 2.142 16.756 1.00 94.69 407 ASN A N 1
ATOM 3142 C CA . ASN A 1 407 ? -9.485 0.951 16.810 1.00 94.69 407 ASN A CA 1
ATOM 3143 C C . ASN A 1 407 ? -8.447 1.013 17.946 1.00 94.69 407 ASN A C 1
ATOM 3145 O O . ASN A 1 407 ? -7.530 0.194 17.982 1.00 94.69 407 ASN A O 1
ATOM 3149 N N . ASP A 1 408 ? -8.600 1.936 18.901 1.00 93.25 408 ASP A N 1
ATOM 3150 C CA . ASP A 1 408 ? -7.816 1.937 20.141 1.00 93.25 408 ASP A CA 1
ATOM 3151 C C . ASP A 1 408 ? -8.006 0.605 20.895 1.00 93.25 408 ASP A C 1
ATOM 3153 O O . ASP A 1 408 ? -9.128 0.155 21.144 1.00 93.25 408 ASP A O 1
ATOM 3157 N N . GLY A 1 409 ? -6.898 -0.060 21.217 1.00 93.94 409 GLY A N 1
ATOM 3158 C CA . GLY A 1 409 ? -6.862 -1.400 21.806 1.00 93.94 409 GLY A CA 1
ATOM 3159 C C . GLY A 1 409 ? -7.132 -2.560 20.836 1.00 93.94 409 GLY A C 1
ATOM 3160 O O . GLY A 1 409 ? -7.276 -3.697 21.292 1.00 93.94 409 GLY A O 1
ATOM 3161 N N . ALA A 1 410 ? -7.215 -2.318 19.522 1.00 97.38 410 ALA A N 1
ATOM 3162 C CA . ALA A 1 410 ? -7.379 -3.381 18.529 1.00 97.38 410 ALA A CA 1
ATOM 3163 C C . ALA A 1 410 ? -6.096 -4.207 18.325 1.00 97.38 410 ALA A C 1
ATOM 3165 O O . ALA A 1 410 ? -4.984 -3.784 18.661 1.00 97.38 410 ALA A O 1
ATOM 3166 N N . VAL A 1 411 ? -6.262 -5.399 17.746 1.00 98.56 411 VAL A N 1
ATOM 3167 C CA . VAL A 1 411 ? -5.166 -6.307 17.382 1.00 98.56 411 VAL A CA 1
ATOM 3168 C C . VAL A 1 411 ? -4.972 -6.315 15.868 1.00 98.56 411 VAL A C 1
ATOM 3170 O O . VAL A 1 411 ? -5.918 -6.551 15.121 1.00 98.56 411 VAL A O 1
ATOM 3173 N N . PHE A 1 412 ? -3.741 -6.118 15.411 1.00 98.56 412 PHE A N 1
ATOM 3174 C CA . PHE A 1 412 ? -3.367 -6.120 14.000 1.00 98.56 412 PHE A CA 1
ATOM 3175 C C . PHE A 1 412 ? -2.426 -7.281 13.699 1.00 98.56 412 PHE A C 1
ATOM 3177 O O . PHE A 1 412 ? -1.384 -7.432 14.340 1.00 98.56 412 PHE A O 1
ATOM 3184 N N . GLN A 1 413 ? -2.776 -8.093 12.705 1.00 98.44 413 GLN A N 1
ATOM 3185 C CA . GLN A 1 413 ? -1.843 -9.037 12.108 1.00 98.44 413 GLN A CA 1
ATOM 3186 C C . GLN A 1 413 ? -0.891 -8.283 11.179 1.00 98.44 413 GLN A C 1
ATOM 3188 O O . GLN A 1 413 ? -1.322 -7.593 10.254 1.00 98.44 413 GLN A O 1
ATOM 3193 N N . VAL A 1 414 ? 0.408 -8.411 11.421 1.00 97.31 414 VAL A N 1
ATOM 3194 C CA . VAL A 1 414 ? 1.447 -7.733 10.645 1.00 97.31 414 VAL A CA 1
ATOM 3195 C C . VAL A 1 414 ? 2.227 -8.771 9.856 1.00 97.31 414 VAL A C 1
ATOM 3197 O O . VAL A 1 414 ? 2.818 -9.678 10.444 1.00 97.31 414 VAL A O 1
ATOM 3200 N N . ALA A 1 415 ? 2.220 -8.655 8.527 1.00 93.00 415 ALA A N 1
ATOM 3201 C CA . ALA A 1 415 ? 3.123 -9.417 7.678 1.00 93.00 415 ALA A CA 1
ATOM 3202 C C . ALA A 1 415 ? 4.561 -8.981 7.984 1.00 93.00 415 ALA A C 1
ATOM 3204 O O . ALA A 1 415 ? 4.909 -7.819 7.808 1.00 93.00 415 ALA A O 1
ATOM 3205 N N . SER A 1 416 ? 5.368 -9.906 8.484 1.00 95.44 416 SER A N 1
ATOM 3206 C CA . SER A 1 416 ? 6.718 -9.645 8.984 1.00 95.44 416 SER A CA 1
ATOM 3207 C C . SER A 1 416 ? 7.633 -10.813 8.616 1.00 95.44 416 SER A C 1
ATOM 3209 O O . SER A 1 416 ? 7.197 -11.779 7.987 1.00 95.44 416 SER A O 1
ATOM 3211 N N . GLN A 1 417 ? 8.900 -10.745 8.998 1.00 95.69 417 GLN A N 1
ATOM 3212 C CA . GLN A 1 417 ? 9.872 -11.832 8.875 1.00 95.69 417 GLN A CA 1
ATOM 3213 C C . GLN A 1 417 ? 9.999 -12.611 10.188 1.00 95.69 417 GLN A C 1
ATOM 3215 O O . GLN A 1 417 ? 9.502 -12.192 11.235 1.00 95.69 417 GLN A O 1
ATOM 3220 N N . PHE A 1 418 ? 10.657 -13.777 10.173 1.00 97.19 418 PHE A N 1
ATOM 3221 C CA . PHE A 1 418 ? 10.778 -14.613 11.379 1.00 97.19 418 PHE A CA 1
ATOM 3222 C C . PHE A 1 418 ? 11.589 -13.957 12.505 1.00 97.19 418 PHE A C 1
ATOM 3224 O O . PHE A 1 418 ? 11.519 -14.418 13.643 1.00 97.19 418 PHE A O 1
ATOM 3231 N N . ASN A 1 419 ? 12.301 -12.870 12.207 1.00 97.38 419 ASN A N 1
ATOM 3232 C CA . ASN A 1 419 ? 12.995 -12.023 13.172 1.00 97.38 419 ASN A CA 1
ATOM 3233 C C . ASN A 1 419 ? 12.151 -10.820 13.661 1.00 97.38 419 ASN A C 1
ATOM 3235 O O . ASN A 1 419 ? 12.655 -9.977 14.399 1.00 97.38 419 ASN A O 1
ATOM 3239 N N . CYS A 1 420 ? 10.864 -10.747 13.296 1.00 97.69 420 CYS A N 1
ATOM 3240 C CA . CYS A 1 420 ? 9.937 -9.657 13.635 1.00 97.69 420 CYS A CA 1
ATOM 3241 C C . CYS A 1 420 ? 10.353 -8.275 13.087 1.00 97.69 420 CYS A C 1
ATOM 3243 O O . CYS A 1 420 ? 10.081 -7.252 13.727 1.00 97.69 420 CYS A O 1
ATOM 3245 N N . LEU A 1 421 ? 11.040 -8.268 11.941 1.00 96.19 421 LEU A N 1
ATOM 3246 C CA . LEU A 1 421 ? 11.405 -7.084 11.164 1.00 96.19 421 LEU A CA 1
ATOM 3247 C C . LEU A 1 421 ? 10.776 -7.153 9.764 1.00 96.19 421 LEU A C 1
ATOM 3249 O O . LEU A 1 421 ? 10.233 -8.176 9.344 1.00 96.19 421 LEU A O 1
ATOM 3253 N N . GLU A 1 422 ? 10.834 -6.035 9.049 1.00 92.88 422 GLU A N 1
ATOM 3254 C CA . GLU A 1 422 ? 10.245 -5.835 7.725 1.00 92.88 422 GLU A CA 1
ATOM 3255 C C . GLU A 1 422 ? 11.313 -5.358 6.723 1.00 92.88 422 GLU A C 1
ATOM 3257 O O . GLU A 1 422 ? 11.139 -4.384 5.997 1.00 92.88 422 GLU A O 1
ATOM 3262 N N . MET A 1 423 ? 12.469 -6.028 6.717 1.00 87.56 423 MET A N 1
ATOM 3263 C CA . MET A 1 423 ? 13.598 -5.683 5.849 1.00 87.56 423 MET A CA 1
ATOM 3264 C C . MET A 1 423 ? 13.284 -5.906 4.353 1.00 87.56 423 MET A C 1
ATOM 3266 O O . MET A 1 423 ? 12.752 -6.967 4.020 1.00 87.56 423 MET A O 1
ATOM 3270 N N . PRO A 1 424 ? 13.663 -4.995 3.437 1.00 77.94 424 PRO A N 1
ATOM 3271 C CA . PRO A 1 424 ? 13.287 -5.071 2.018 1.00 77.94 424 PRO A CA 1
ATOM 3272 C C . PRO A 1 424 ? 13.636 -6.394 1.321 1.00 77.94 424 PRO A C 1
ATOM 3274 O O . PRO A 1 424 ? 12.878 -6.883 0.480 1.00 77.94 424 PRO A O 1
ATOM 3277 N N . ASP A 1 425 ? 14.770 -7.009 1.673 1.00 82.25 425 ASP A N 1
ATOM 3278 C CA . ASP A 1 425 ? 15.140 -8.329 1.171 1.00 82.25 425 ASP A CA 1
ATOM 3279 C C . ASP A 1 425 ? 16.027 -9.124 2.145 1.00 82.25 425 ASP A C 1
ATOM 3281 O O . ASP A 1 425 ? 16.473 -8.636 3.181 1.00 82.25 425 ASP A O 1
ATOM 3285 N N . MET A 1 426 ? 16.285 -10.393 1.809 1.00 86.81 426 MET A N 1
ATOM 3286 C CA . MET A 1 426 ? 17.051 -11.324 2.649 1.00 86.81 426 MET A CA 1
ATOM 3287 C C . MET A 1 426 ? 18.538 -10.970 2.827 1.00 86.81 426 MET A C 1
ATOM 3289 O O . MET A 1 426 ? 19.236 -11.652 3.576 1.00 86.81 426 MET A O 1
ATOM 3293 N N . ASN A 1 427 ? 19.074 -9.990 2.104 1.00 87.19 427 ASN A N 1
ATOM 3294 C CA . ASN A 1 427 ? 20.450 -9.506 2.233 1.00 87.19 427 ASN A CA 1
ATOM 3295 C C . ASN A 1 427 ? 20.552 -8.263 3.112 1.00 87.19 427 ASN A C 1
ATOM 3297 O O . ASN A 1 427 ? 21.648 -8.003 3.596 1.00 87.19 427 ASN A O 1
ATOM 3301 N N . THR A 1 428 ? 19.449 -7.557 3.354 1.00 88.06 428 THR A N 1
ATOM 3302 C CA . THR A 1 428 ? 19.423 -6.415 4.265 1.00 88.06 428 THR A CA 1
ATOM 3303 C C . THR A 1 428 ? 19.525 -6.903 5.705 1.00 88.06 428 THR A C 1
ATOM 3305 O O . THR A 1 428 ? 18.728 -7.725 6.167 1.00 88.06 428 THR A O 1
ATOM 3308 N N . THR A 1 429 ? 20.532 -6.414 6.413 1.00 90.75 429 THR A N 1
ATOM 3309 C CA . THR A 1 429 ? 20.785 -6.741 7.820 1.00 90.75 429 THR A CA 1
ATOM 3310 C C . THR A 1 429 ? 20.080 -5.761 8.767 1.00 90.75 429 THR A C 1
ATOM 3312 O O . THR A 1 429 ? 19.835 -4.616 8.388 1.00 90.75 429 THR A O 1
ATOM 3315 N N . PRO A 1 430 ? 19.779 -6.155 10.020 1.00 91.12 430 PRO A N 1
ATOM 3316 C CA . PRO A 1 430 ? 19.291 -5.233 11.055 1.00 91.12 430 PRO A CA 1
ATOM 3317 C C . PRO A 1 430 ? 20.118 -3.947 11.215 1.00 91.12 430 PRO A C 1
ATOM 3319 O O . PRO A 1 430 ? 19.584 -2.880 11.528 1.00 91.12 430 PRO A O 1
ATOM 3322 N N . GLU A 1 431 ? 21.427 -4.037 10.982 1.00 87.50 431 GLU A N 1
ATOM 3323 C CA . GLU A 1 431 ? 22.382 -2.934 11.061 1.00 87.50 431 GLU A CA 1
ATOM 3324 C C . GLU A 1 431 ? 22.272 -1.909 9.928 1.00 87.50 431 GLU A C 1
ATOM 3326 O O . GLU A 1 431 ? 22.874 -0.842 10.046 1.00 87.50 431 GLU A O 1
ATOM 3331 N N . GLU A 1 432 ? 21.537 -2.211 8.858 1.00 85.44 432 GLU A N 1
ATOM 3332 C CA . GLU A 1 432 ? 21.225 -1.262 7.779 1.00 85.44 432 GLU A CA 1
ATOM 3333 C C . GLU A 1 432 ? 20.040 -0.346 8.118 1.00 85.44 432 GLU A C 1
ATOM 3335 O O . GLU A 1 432 ? 19.792 0.623 7.398 1.00 85.44 432 GLU A O 1
ATOM 3340 N N . GLY A 1 433 ? 19.371 -0.606 9.244 1.00 89.06 433 GLY A N 1
ATOM 3341 C CA . GLY A 1 433 ? 18.386 0.282 9.844 1.00 89.06 433 GLY A CA 1
ATOM 3342 C C . GLY A 1 433 ? 16.966 0.119 9.321 1.00 89.06 433 GLY A C 1
ATOM 3343 O O . GLY A 1 433 ? 16.662 -0.760 8.515 1.00 89.06 433 GLY A O 1
ATOM 3344 N N . ILE A 1 434 ? 16.069 0.956 9.839 1.00 91.06 434 ILE A N 1
ATOM 3345 C CA . ILE A 1 434 ? 14.623 0.881 9.577 1.00 91.06 434 ILE A CA 1
ATOM 3346 C C . ILE A 1 434 ? 14.103 2.040 8.718 1.00 91.06 434 ILE A C 1
ATOM 3348 O O . ILE A 1 434 ? 12.963 1.999 8.268 1.00 91.06 434 ILE A O 1
ATOM 3352 N N . THR A 1 435 ? 14.915 3.057 8.426 1.00 86.69 435 THR A N 1
ATOM 3353 C CA . THR A 1 435 ? 14.525 4.255 7.659 1.00 86.69 435 THR A CA 1
ATOM 3354 C C . THR A 1 435 ? 13.998 3.894 6.281 1.00 86.69 435 THR A C 1
ATOM 3356 O O . THR A 1 435 ? 13.012 4.473 5.831 1.00 86.69 435 THR A O 1
ATOM 3359 N N . ASN A 1 436 ? 14.569 2.868 5.653 1.00 80.38 436 ASN A N 1
ATOM 3360 C CA . ASN A 1 436 ? 14.165 2.422 4.323 1.00 80.38 436 ASN A CA 1
ATOM 3361 C C . ASN A 1 436 ? 12.767 1.776 4.278 1.00 80.38 436 ASN A C 1
ATOM 3363 O O . ASN A 1 436 ? 12.262 1.538 3.184 1.00 80.38 436 ASN A O 1
ATOM 3367 N N . TYR A 1 437 ? 12.110 1.537 5.423 1.00 84.81 437 TYR A N 1
ATOM 3368 C CA . TYR A 1 437 ? 10.744 0.992 5.469 1.00 84.81 437 TYR A CA 1
ATOM 3369 C C . TYR A 1 437 ? 9.736 1.904 4.760 1.00 84.81 437 TYR A C 1
ATOM 3371 O O . TYR A 1 437 ? 8.718 1.427 4.275 1.00 84.81 437 TYR A O 1
ATOM 3379 N N . ILE A 1 438 ? 10.025 3.205 4.648 1.00 79.00 438 ILE A N 1
ATOM 3380 C CA . ILE A 1 438 ? 9.175 4.163 3.925 1.00 79.00 438 ILE A CA 1
ATOM 3381 C C . ILE A 1 438 ? 9.074 3.870 2.423 1.00 79.00 438 ILE A C 1
ATOM 3383 O O . ILE A 1 438 ? 8.080 4.230 1.800 1.00 79.00 438 ILE A O 1
ATOM 3387 N N . HIS A 1 439 ? 10.078 3.198 1.854 1.00 76.06 439 HIS A N 1
ATOM 3388 C CA . HIS A 1 439 ? 10.133 2.856 0.432 1.00 76.06 439 HIS A CA 1
ATOM 3389 C C . HIS A 1 439 ? 9.467 1.513 0.111 1.00 76.06 439 HIS A C 1
ATOM 3391 O O . HIS A 1 439 ? 9.295 1.177 -1.060 1.00 76.06 439 HIS A O 1
ATOM 3397 N N . ASP A 1 440 ? 9.104 0.734 1.131 1.00 73.88 440 ASP A N 1
ATOM 3398 C CA . ASP A 1 440 ? 8.388 -0.522 0.965 1.00 73.88 440 ASP A CA 1
ATOM 3399 C C . ASP A 1 440 ? 6.896 -0.299 1.257 1.00 73.88 440 ASP A C 1
ATOM 3401 O O . ASP A 1 440 ? 6.462 -0.094 2.389 1.00 73.88 440 ASP A O 1
ATOM 3405 N N . HIS A 1 441 ? 6.092 -0.330 0.196 1.00 75.75 441 HIS A N 1
ATOM 3406 C CA . HIS A 1 441 ? 4.648 -0.102 0.265 1.00 75.75 441 HIS A CA 1
ATOM 3407 C C . HIS A 1 441 ? 3.850 -1.363 0.640 1.00 75.75 441 HIS A C 1
ATOM 3409 O O . HIS A 1 441 ? 2.621 -1.382 0.521 1.00 75.75 441 HIS A O 1
ATOM 3415 N N . THR A 1 442 ? 4.509 -2.442 1.071 1.00 80.94 442 THR A N 1
ATOM 3416 C CA . THR A 1 442 ? 3.815 -3.614 1.605 1.00 80.94 442 THR A CA 1
ATOM 3417 C C . THR A 1 442 ? 3.235 -3.348 3.001 1.00 80.94 442 THR A C 1
ATOM 3419 O O . THR A 1 442 ? 3.555 -2.385 3.699 1.00 80.94 442 THR A O 1
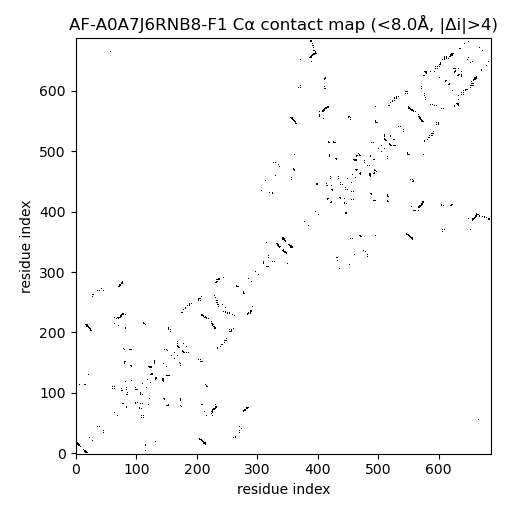ATOM 3422 N N . GLN A 1 443 ? 2.317 -4.219 3.425 1.00 85.69 443 GLN A N 1
ATOM 3423 C CA . GLN A 1 443 ? 1.557 -4.033 4.662 1.00 85.69 443 GLN A CA 1
ATOM 3424 C C . GLN A 1 443 ? 2.421 -4.044 5.932 1.00 85.69 443 GLN A C 1
ATOM 3426 O O . GLN A 1 443 ? 2.087 -3.347 6.891 1.00 85.69 443 GLN A O 1
ATOM 3431 N N . GLY A 1 444 ? 3.501 -4.828 5.953 1.00 89.62 444 GLY A N 1
ATOM 3432 C CA . GLY A 1 444 ? 4.408 -4.923 7.097 1.00 89.62 444 GLY A CA 1
ATOM 3433 C C . GLY A 1 444 ? 5.033 -3.573 7.452 1.00 89.62 444 GLY A C 1
ATOM 3434 O O . GLY A 1 444 ? 4.728 -3.034 8.520 1.00 89.62 444 GLY A O 1
ATOM 3435 N N . PRO A 1 445 ? 5.838 -2.989 6.547 1.00 89.19 445 PRO A N 1
ATOM 3436 C CA . PRO A 1 445 ? 6.433 -1.668 6.719 1.00 89.19 445 PRO A CA 1
ATOM 3437 C C . PRO A 1 445 ? 5.399 -0.581 7.013 1.00 89.19 445 PRO A C 1
ATOM 3439 O O . PRO A 1 445 ? 5.612 0.237 7.904 1.00 89.19 445 PRO A O 1
ATOM 3442 N N . ALA A 1 446 ? 4.230 -0.607 6.360 1.00 89.69 446 ALA A N 1
ATOM 3443 C CA . ALA A 1 446 ? 3.149 0.328 6.671 1.00 89.69 446 ALA A CA 1
ATOM 3444 C C . ALA A 1 446 ? 2.717 0.258 8.150 1.00 89.69 446 ALA A C 1
ATOM 3446 O O . ALA A 1 446 ? 2.578 1.296 8.789 1.00 89.69 446 ALA A O 1
ATOM 3447 N N . CYS A 1 447 ? 2.571 -0.939 8.725 1.00 92.81 447 CYS A N 1
ATOM 3448 C CA . CYS A 1 447 ? 2.272 -1.105 10.154 1.00 92.81 447 CYS A CA 1
ATOM 3449 C C . CYS A 1 447 ? 3.443 -0.697 11.052 1.00 92.81 447 CYS A C 1
ATOM 3451 O O . CYS A 1 447 ? 3.238 -0.132 12.128 1.00 92.81 447 CYS A O 1
ATOM 3453 N N . ALA A 1 448 ? 4.670 -0.989 10.622 1.00 92.81 448 ALA A N 1
ATOM 3454 C CA . ALA A 1 448 ? 5.881 -0.667 11.360 1.00 92.81 448 ALA A CA 1
ATOM 3455 C C . ALA A 1 448 ? 6.092 0.851 11.495 1.00 92.81 448 ALA A C 1
ATOM 3457 O O . ALA A 1 448 ? 6.514 1.309 12.559 1.00 92.81 448 ALA A O 1
ATOM 3458 N N . LEU A 1 449 ? 5.759 1.625 10.458 1.00 90.69 449 LEU A N 1
ATOM 3459 C CA . LEU A 1 449 ? 5.828 3.089 10.458 1.00 90.69 449 LEU A CA 1
ATOM 3460 C C . LEU A 1 449 ? 4.785 3.712 11.394 1.00 90.69 449 LEU A C 1
ATOM 3462 O O . LEU A 1 449 ? 5.106 4.623 12.157 1.00 90.69 449 LEU A O 1
ATOM 3466 N N . GLU A 1 450 ? 3.556 3.184 11.410 1.00 92.69 450 GLU A N 1
ATOM 3467 C CA . GLU A 1 450 ? 2.517 3.671 12.328 1.00 92.69 450 GLU A CA 1
ATOM 3468 C C . GLU A 1 450 ? 2.865 3.410 13.796 1.00 92.69 450 GLU A C 1
ATOM 3470 O O . GLU A 1 450 ? 2.516 4.212 14.656 1.00 92.69 450 GLU A O 1
ATOM 3475 N N . CYS A 1 451 ? 3.605 2.339 14.090 1.00 94.31 451 CYS A N 1
ATOM 3476 C CA . CYS A 1 451 ? 4.077 1.996 15.434 1.00 94.31 451 CYS A CA 1
ATOM 3477 C C . CYS A 1 451 ? 5.607 2.095 15.549 1.00 94.31 451 CYS A C 1
ATOM 3479 O O . CYS A 1 451 ? 6.271 1.205 16.094 1.00 94.31 451 CYS A O 1
ATOM 3481 N N . ALA A 1 452 ? 6.165 3.208 15.063 1.00 93.88 452 ALA A N 1
ATOM 3482 C CA . ALA A 1 452 ? 7.600 3.499 15.062 1.00 93.88 452 ALA A CA 1
ATOM 3483 C C . ALA A 1 452 ? 8.359 3.180 16.374 1.00 93.88 452 ALA A C 1
ATOM 3485 O O . ALA A 1 452 ? 9.470 2.655 16.277 1.00 93.88 452 ALA A O 1
ATOM 3486 N N . PRO A 1 453 ? 7.836 3.427 17.598 1.00 93.25 453 PRO A N 1
ATOM 3487 C CA . PRO A 1 453 ? 8.564 3.148 18.835 1.00 93.25 453 PRO A CA 1
ATOM 3488 C C . PRO A 1 453 ? 8.739 1.645 19.049 1.00 93.25 453 PRO A C 1
ATOM 3490 O O . PRO A 1 453 ? 9.816 1.192 19.435 1.00 93.25 453 PRO A O 1
ATOM 3493 N N . GLY A 1 454 ? 7.702 0.859 18.743 1.00 95.19 454 GLY A N 1
ATOM 3494 C CA . GLY A 1 454 ? 7.786 -0.597 18.723 1.00 95.19 454 GLY A CA 1
ATOM 3495 C C . GLY A 1 454 ? 8.814 -1.077 17.701 1.00 95.19 454 GLY A C 1
ATOM 3496 O O . GLY A 1 454 ? 9.623 -1.947 18.012 1.00 95.19 454 GLY A O 1
ATOM 3497 N N . THR A 1 455 ? 8.825 -0.489 16.504 1.00 95.75 455 THR A N 1
ATOM 3498 C CA . THR A 1 455 ? 9.759 -0.852 15.423 1.00 95.75 455 THR A CA 1
ATOM 3499 C C . THR A 1 455 ? 11.210 -0.551 15.793 1.00 95.75 455 THR A C 1
ATOM 3501 O O . THR A 1 455 ? 12.064 -1.433 15.693 1.00 95.75 455 THR A O 1
ATOM 3504 N N . LEU A 1 456 ? 11.485 0.644 16.325 1.00 95.50 456 LEU A N 1
ATOM 3505 C CA . LEU A 1 456 ? 12.810 1.013 16.825 1.00 95.50 456 LEU A CA 1
ATOM 3506 C C . LEU A 1 456 ? 13.255 0.067 17.946 1.00 95.50 456 LEU A C 1
ATOM 3508 O O . LEU A 1 456 ? 14.397 -0.392 17.947 1.00 95.50 456 LEU A O 1
ATOM 3512 N N . PHE A 1 457 ? 12.351 -0.282 18.867 1.00 95.81 457 PHE A N 1
ATOM 3513 C CA . PHE A 1 457 ? 12.640 -1.235 19.935 1.00 95.81 457 PHE A CA 1
ATOM 3514 C C . PHE A 1 457 ? 13.004 -2.629 19.400 1.00 95.81 457 PHE A C 1
ATOM 3516 O O . PHE A 1 457 ? 14.033 -3.179 19.797 1.00 95.81 457 PHE A O 1
ATOM 3523 N N . ARG A 1 458 ? 12.202 -3.200 18.490 1.00 96.31 458 ARG A N 1
ATOM 3524 C CA . ARG A 1 458 ? 12.443 -4.549 17.940 1.00 96.31 458 ARG A CA 1
ATOM 3525 C C . ARG A 1 458 ? 13.754 -4.650 17.171 1.00 96.31 458 ARG A C 1
ATOM 3527 O O . ARG A 1 458 ? 14.360 -5.717 17.185 1.00 96.31 458 ARG A O 1
ATOM 3534 N N . ASN A 1 459 ? 14.194 -3.577 16.515 1.00 95.75 459 ASN A N 1
ATOM 3535 C CA . ASN A 1 459 ? 15.480 -3.585 15.823 1.00 95.75 459 ASN A CA 1
ATOM 3536 C C . ASN A 1 459 ? 16.645 -3.363 16.795 1.00 95.75 459 ASN A C 1
ATOM 3538 O O . ASN A 1 459 ? 17.576 -4.159 16.830 1.00 95.75 459 ASN A O 1
ATOM 3542 N N . TYR A 1 460 ? 16.574 -2.324 17.632 1.00 94.12 460 TYR A N 1
ATOM 3543 C CA . TYR A 1 460 ? 17.748 -1.814 18.347 1.00 94.12 460 TYR A CA 1
ATOM 3544 C C . TYR A 1 460 ? 17.816 -2.160 19.836 1.00 94.12 460 TYR A C 1
ATOM 3546 O O . TYR A 1 460 ? 18.896 -2.095 20.411 1.00 94.12 460 TYR A O 1
ATOM 3554 N N . PHE A 1 461 ? 16.711 -2.520 20.489 1.00 94.00 461 PHE A N 1
ATOM 3555 C CA . PHE A 1 461 ? 16.668 -2.678 21.952 1.00 94.00 461 PHE A CA 1
ATOM 3556 C C . PHE A 1 461 ? 16.156 -4.035 22.437 1.00 94.00 461 PHE A C 1
ATOM 3558 O O . PHE A 1 461 ? 16.255 -4.332 23.627 1.00 94.00 461 PHE A O 1
ATOM 3565 N N . VAL A 1 462 ? 15.631 -4.885 21.552 1.00 94.56 462 VAL A N 1
ATOM 3566 C CA . VAL A 1 462 ? 15.159 -6.210 21.958 1.00 94.56 462 VAL A CA 1
ATOM 3567 C C . VAL A 1 462 ? 16.307 -7.058 22.510 1.00 94.56 462 VAL A C 1
ATOM 3569 O O . VAL A 1 462 ? 17.397 -7.136 21.941 1.00 94.56 462 VAL A O 1
ATOM 3572 N N . LYS A 1 463 ? 16.063 -7.738 23.630 1.00 93.62 463 LYS A N 1
ATOM 3573 C CA . LYS A 1 463 ? 17.010 -8.700 24.195 1.00 93.62 463 LYS A CA 1
ATOM 3574 C C . LYS A 1 463 ? 16.859 -10.029 23.467 1.00 93.62 463 LYS A C 1
ATOM 3576 O O . LYS A 1 463 ? 15.937 -10.785 23.747 1.00 93.62 463 LYS A O 1
ATOM 3581 N N . VAL A 1 464 ? 17.746 -10.319 22.520 1.00 94.50 464 VAL A N 1
ATOM 3582 C CA . VAL A 1 464 ? 17.745 -11.613 21.818 1.00 94.50 464 VAL A CA 1
ATOM 3583 C C . VAL A 1 464 ? 18.440 -12.671 22.679 1.00 94.50 464 VAL A C 1
ATOM 3585 O O . VAL A 1 464 ? 19.620 -12.530 23.023 1.00 94.50 464 VAL A O 1
ATOM 3588 N N . MET A 1 465 ? 17.711 -13.730 23.022 1.00 93.00 465 MET A N 1
ATOM 3589 C CA . MET A 1 465 ? 18.201 -14.867 23.803 1.00 93.00 465 MET A CA 1
ATOM 3590 C C . MET A 1 465 ? 18.948 -15.875 22.915 1.00 93.00 465 MET A C 1
ATOM 3592 O O . MET A 1 465 ? 18.835 -15.865 21.691 1.00 93.00 465 MET A O 1
ATOM 3596 N N . SER A 1 466 ? 19.727 -16.778 23.518 1.00 88.19 466 SER A N 1
ATOM 3597 C CA . SER A 1 466 ? 20.532 -17.769 22.777 1.00 88.19 466 SER A CA 1
ATOM 3598 C C . SER A 1 466 ? 19.707 -18.784 21.977 1.00 88.19 466 SER A C 1
ATOM 3600 O O . SER A 1 466 ? 20.221 -19.391 21.044 1.00 88.19 466 SER A O 1
ATOM 3602 N N . ASN A 1 467 ? 18.438 -18.961 22.334 1.00 86.56 467 ASN A N 1
ATOM 3603 C CA . ASN A 1 467 ? 17.446 -19.777 21.636 1.00 86.56 467 ASN A CA 1
ATOM 3604 C C . ASN A 1 467 ? 16.628 -18.966 20.608 1.00 86.56 467 ASN A C 1
ATOM 3606 O O . ASN A 1 467 ? 15.546 -19.403 20.234 1.00 86.56 467 ASN A O 1
ATOM 3610 N N . GLY A 1 468 ? 17.072 -17.771 20.205 1.00 89.00 468 GLY A N 1
ATOM 3611 C CA . GLY A 1 468 ? 16.392 -16.967 19.182 1.00 89.00 468 GLY A CA 1
ATOM 3612 C C . GLY A 1 468 ? 15.043 -16.374 19.609 1.00 89.00 468 GLY A C 1
ATOM 3613 O O . GLY A 1 468 ? 14.319 -15.864 18.761 1.00 89.00 468 GLY A O 1
ATOM 3614 N N . THR A 1 469 ? 14.681 -16.419 20.895 1.00 92.44 469 THR A N 1
ATOM 3615 C CA . THR A 1 469 ? 13.463 -15.770 21.411 1.00 92.44 469 THR A CA 1
ATOM 3616 C C . THR A 1 469 ? 13.774 -14.406 22.021 1.00 92.44 469 THR A C 1
ATOM 3618 O O . THR A 1 469 ? 14.924 -14.096 22.348 1.00 92.44 469 THR A O 1
ATOM 3621 N N . ALA A 1 470 ? 12.743 -13.586 22.213 1.00 93.12 470 ALA A N 1
ATOM 3622 C CA . ALA A 1 470 ? 12.859 -12.367 22.997 1.00 93.12 470 ALA A CA 1
ATOM 3623 C C . ALA A 1 470 ? 13.018 -12.702 24.488 1.00 93.12 470 ALA A C 1
ATOM 3625 O O . ALA A 1 470 ? 12.381 -13.616 25.013 1.00 93.12 470 ALA A O 1
ATOM 3626 N N . GLY A 1 471 ? 13.898 -11.972 25.164 1.00 87.00 471 GLY A N 1
ATOM 3627 C CA . GLY A 1 471 ? 14.078 -11.987 26.610 1.00 87.00 471 GLY A CA 1
ATOM 3628 C C . GLY A 1 471 ? 13.358 -10.815 27.269 1.00 87.00 471 GLY A C 1
ATOM 3629 O O . GLY A 1 471 ? 13.099 -9.791 26.636 1.00 87.00 471 GLY A O 1
ATOM 3630 N N . GLU A 1 472 ? 13.058 -10.948 28.561 1.00 85.31 472 GLU A N 1
ATOM 3631 C CA . GLU A 1 472 ? 12.520 -9.833 29.340 1.00 85.31 472 GLU A CA 1
ATOM 3632 C C . GLU A 1 472 ? 13.578 -8.729 29.508 1.00 85.31 472 GLU A C 1
ATOM 3634 O O . GLU A 1 472 ? 14.741 -9.017 29.791 1.00 85.31 472 GLU A O 1
ATOM 3639 N N . ILE A 1 473 ? 13.149 -7.472 29.359 1.00 83.94 473 ILE A N 1
ATOM 3640 C CA . ILE A 1 473 ? 13.944 -6.289 29.704 1.00 83.94 473 ILE A CA 1
ATOM 3641 C C . ILE A 1 473 ? 13.897 -6.101 31.226 1.00 83.94 473 ILE A C 1
ATOM 3643 O O . ILE A 1 473 ? 12.830 -5.827 31.796 1.00 83.94 473 ILE A O 1
ATOM 3647 N N . ASP A 1 474 ? 15.038 -6.257 31.888 1.00 77.44 474 ASP A N 1
ATOM 3648 C CA . ASP A 1 474 ? 15.213 -6.078 33.332 1.00 77.44 474 ASP A CA 1
ATOM 3649 C C . ASP A 1 474 ? 15.970 -4.781 33.656 1.00 77.44 474 ASP A C 1
ATOM 3651 O O . ASP A 1 474 ? 16.433 -4.095 32.752 1.00 77.44 474 ASP A O 1
ATOM 3655 N N . ALA A 1 475 ? 16.086 -4.428 34.944 1.00 69.56 475 ALA A N 1
ATOM 3656 C CA . ALA A 1 475 ? 16.701 -3.174 35.397 1.00 69.56 475 ALA A CA 1
ATOM 3657 C C . ALA A 1 475 ? 18.128 -2.941 34.858 1.00 69.56 475 ALA A C 1
ATOM 3659 O O . ALA A 1 475 ? 18.520 -1.791 34.675 1.00 69.56 475 ALA A O 1
ATOM 3660 N N . SER A 1 476 ? 18.891 -4.006 34.585 1.00 69.38 476 SER A N 1
ATOM 3661 C CA . SER A 1 476 ? 20.252 -3.903 34.047 1.00 69.38 476 SER A CA 1
ATOM 3662 C C . SER A 1 476 ? 20.289 -3.567 32.555 1.00 69.38 476 SER A C 1
ATOM 3664 O O . SER A 1 476 ? 21.271 -2.999 32.086 1.00 69.38 476 SER A O 1
ATOM 3666 N N . ASP A 1 477 ? 19.209 -3.841 31.822 1.00 74.31 477 ASP A N 1
ATOM 3667 C CA . ASP A 1 477 ? 19.080 -3.504 30.402 1.00 74.31 477 ASP A CA 1
ATOM 3668 C C . ASP A 1 477 ? 18.702 -2.018 30.193 1.00 74.31 477 ASP A C 1
ATOM 3670 O O . ASP A 1 477 ? 18.959 -1.455 29.132 1.00 74.31 477 ASP A O 1
ATOM 3674 N N . VAL A 1 478 ? 18.110 -1.376 31.209 1.00 68.88 478 VAL A N 1
ATOM 3675 C CA . VAL A 1 478 ? 17.512 -0.022 31.149 1.00 68.88 478 VAL A CA 1
ATOM 3676 C C . VAL A 1 478 ? 18.535 1.111 31.355 1.00 68.88 478 VAL A C 1
ATOM 3678 O O . VAL A 1 478 ? 18.281 2.241 30.957 1.00 68.88 478 VAL A O 1
ATOM 3681 N N . ASP A 1 479 ? 19.690 0.823 31.968 1.00 56.16 479 ASP A N 1
ATOM 3682 C CA . ASP A 1 479 ? 20.700 1.823 32.387 1.00 56.16 479 ASP A CA 1
ATOM 3683 C C . ASP A 1 479 ? 22.040 1.694 31.629 1.00 56.16 479 ASP A C 1
ATOM 3685 O O . ASP A 1 479 ? 23.091 2.159 32.067 1.00 56.16 479 ASP A O 1
ATOM 3689 N N . THR A 1 480 ? 22.046 1.006 30.483 1.00 53.22 480 THR A N 1
ATOM 3690 C CA . THR A 1 480 ? 23.264 0.812 29.681 1.00 53.22 480 THR A CA 1
ATOM 3691 C C . THR A 1 480 ? 23.202 1.588 28.375 1.00 53.22 480 THR A C 1
ATOM 3693 O O . THR A 1 480 ? 22.133 1.874 27.842 1.00 53.22 480 THR A O 1
ATOM 3696 N N . SER A 1 481 ? 24.369 1.890 27.798 1.00 55.31 481 SER A N 1
ATOM 3697 C CA . SER A 1 481 ? 24.524 2.461 26.452 1.00 55.31 481 SER A CA 1
ATOM 3698 C C . SER A 1 481 ? 24.085 1.503 25.323 1.00 55.31 481 SER A C 1
ATOM 3700 O O . SER A 1 481 ? 24.679 1.529 24.248 1.00 55.31 481 SER A O 1
ATOM 3702 N N . GLY A 1 482 ? 23.120 0.611 25.590 1.00 59.59 482 GLY A N 1
ATOM 3703 C CA . GLY A 1 482 ? 22.551 -0.395 24.690 1.00 59.59 482 GLY A CA 1
ATOM 3704 C C . GLY A 1 482 ? 23.476 -1.560 24.316 1.00 59.59 482 GLY A C 1
ATOM 3705 O O . GLY A 1 482 ? 23.122 -2.391 23.482 1.00 59.59 482 GLY A O 1
ATOM 3706 N N . ALA A 1 483 ? 24.658 -1.670 24.931 1.00 60.84 483 ALA A N 1
ATOM 3707 C CA . ALA A 1 483 ? 25.633 -2.709 24.606 1.00 60.84 483 ALA A CA 1
ATOM 3708 C C . ALA A 1 483 ? 25.069 -4.129 24.844 1.00 60.84 483 ALA A C 1
ATOM 3710 O O . ALA A 1 483 ? 24.939 -4.573 25.981 1.00 60.84 483 ALA A O 1
ATOM 3711 N N . GLY A 1 484 ? 24.778 -4.858 23.759 1.00 73.81 484 GLY A N 1
ATOM 3712 C CA . GLY A 1 484 ? 24.282 -6.242 23.788 1.00 73.81 484 GLY A CA 1
ATOM 3713 C C . GLY A 1 484 ? 22.777 -6.415 23.535 1.00 73.81 484 GLY A C 1
ATOM 3714 O O . GLY A 1 484 ? 22.327 -7.565 23.415 1.00 73.81 484 GLY A O 1
ATOM 3715 N N . LEU A 1 485 ? 22.036 -5.307 23.412 1.00 88.62 485 LEU A N 1
ATOM 3716 C CA . LEU A 1 485 ? 20.634 -5.252 22.991 1.00 88.62 485 LEU A CA 1
ATOM 3717 C C . LEU A 1 485 ? 20.514 -4.990 21.485 1.00 88.62 485 LEU A C 1
ATOM 3719 O O . LEU A 1 485 ? 21.422 -4.430 20.873 1.00 88.62 485 LEU A O 1
ATOM 3723 N N . GLY A 1 486 ? 19.378 -5.380 20.914 1.00 92.25 486 GLY A N 1
ATOM 3724 C CA . GLY A 1 486 ? 19.096 -5.268 19.489 1.00 92.25 486 GLY A CA 1
ATOM 3725 C C . GLY A 1 486 ? 19.394 -6.545 18.711 1.00 92.25 486 GLY A C 1
ATOM 3726 O O . GLY A 1 486 ? 19.930 -7.531 19.237 1.00 92.25 486 GLY A O 1
ATOM 3727 N N . GLN A 1 487 ? 18.994 -6.520 17.446 1.00 94.50 487 GLN A N 1
ATOM 3728 C CA . GLN A 1 487 ? 19.232 -7.576 16.476 1.00 94.50 487 GLN A CA 1
ATOM 3729 C C . GLN A 1 487 ? 20.436 -7.212 15.610 1.00 94.50 487 GLN A C 1
ATOM 3731 O O . GLN A 1 487 ? 20.593 -6.074 15.193 1.00 94.50 487 GLN A O 1
ATOM 3736 N N . TYR A 1 488 ? 21.279 -8.196 15.326 1.00 91.50 488 TYR A N 1
ATOM 3737 C CA . TYR A 1 488 ? 22.488 -8.058 14.512 1.00 91.50 488 TYR A CA 1
ATOM 3738 C C . TYR A 1 488 ? 22.539 -9.192 13.486 1.00 91.50 488 TYR A C 1
ATOM 3740 O O . TYR A 1 488 ? 21.925 -10.234 13.718 1.00 91.50 488 TYR A O 1
ATOM 3748 N N . ASP A 1 489 ? 23.333 -9.078 12.422 1.00 88.56 489 ASP A N 1
ATOM 3749 C CA . ASP A 1 489 ? 23.537 -10.106 11.381 1.00 88.56 489 ASP A CA 1
ATOM 3750 C C . ASP A 1 489 ? 23.678 -11.528 11.964 1.00 88.56 489 ASP A C 1
ATOM 3752 O O . ASP A 1 489 ? 23.074 -12.485 11.485 1.00 88.56 489 ASP A O 1
ATOM 3756 N N . LYS A 1 490 ? 24.394 -11.662 13.088 1.00 87.69 490 LYS A N 1
ATOM 3757 C CA . LYS A 1 490 ? 24.677 -12.954 13.746 1.00 87.69 490 LYS A CA 1
ATOM 3758 C C . LYS A 1 490 ? 23.839 -13.252 14.992 1.00 87.69 490 LYS A C 1
ATOM 3760 O O . LYS A 1 490 ? 24.085 -14.263 15.652 1.00 87.69 490 LYS A O 1
ATOM 3765 N N . LYS A 1 491 ? 22.902 -12.378 15.361 1.00 91.94 491 LYS A N 1
ATOM 3766 C CA . LYS A 1 491 ? 22.081 -12.500 16.574 1.00 91.94 491 LYS A CA 1
ATOM 3767 C C . LYS A 1 491 ? 20.705 -11.881 16.328 1.00 91.94 491 LYS A C 1
ATOM 3769 O O . LYS A 1 491 ? 20.512 -10.694 16.563 1.00 91.94 491 LYS A O 1
ATOM 3774 N N . GLN A 1 492 ? 19.762 -12.695 15.865 1.00 95.50 492 GLN A N 1
ATOM 3775 C CA . GLN A 1 492 ? 18.400 -12.270 15.530 1.00 95.50 492 GLN A CA 1
ATOM 3776 C C . GLN A 1 492 ? 17.375 -13.163 16.220 1.00 95.50 492 GLN A C 1
ATOM 3778 O O . GLN A 1 492 ? 17.692 -14.276 16.651 1.00 95.50 492 GLN A O 1
ATOM 3783 N N . LEU A 1 493 ? 16.149 -12.664 16.316 1.00 97.75 493 LEU A N 1
ATOM 3784 C CA . LEU A 1 493 ? 15.001 -13.486 16.658 1.00 97.75 493 LEU A CA 1
ATOM 3785 C C . LEU A 1 493 ? 14.753 -14.521 15.544 1.00 97.75 493 LEU A C 1
ATOM 3787 O O . LEU A 1 493 ? 15.004 -14.256 14.368 1.00 97.75 493 LEU A O 1
ATOM 3791 N N . ASP A 1 494 ? 14.256 -15.700 15.909 1.00 96.88 494 ASP A N 1
ATOM 3792 C CA . ASP A 1 494 ? 13.888 -16.759 14.965 1.00 96.88 494 ASP A CA 1
ATOM 3793 C C . ASP A 1 494 ? 12.602 -17.463 15.421 1.00 96.88 494 ASP A C 1
ATOM 3795 O O . ASP A 1 494 ? 12.613 -18.394 16.232 1.00 96.88 494 ASP A O 1
ATOM 3799 N N . GLY A 1 495 ? 11.471 -17.041 14.850 1.00 97.19 495 GLY A N 1
ATOM 3800 C CA . GLY A 1 495 ? 10.157 -17.638 15.100 1.00 97.19 495 GLY A CA 1
ATOM 3801 C C . GLY A 1 495 ? 10.019 -19.109 14.674 1.00 97.19 495 GLY A C 1
ATOM 3802 O O . GLY A 1 495 ? 9.059 -19.772 15.074 1.00 97.19 495 GLY A O 1
ATOM 3803 N N . LEU A 1 496 ? 10.964 -19.655 13.898 1.00 97.25 496 LEU A N 1
ATOM 3804 C CA . LEU A 1 496 ? 11.019 -21.070 13.525 1.00 97.25 496 LEU A CA 1
ATOM 3805 C C . LEU A 1 496 ? 11.974 -21.896 14.380 1.00 97.25 496 LEU A C 1
ATOM 3807 O O . LEU A 1 496 ? 11.981 -23.114 14.197 1.00 97.25 496 LEU A O 1
ATOM 3811 N N . GLN A 1 497 ? 12.741 -21.317 15.307 1.00 95.00 497 GLN A N 1
ATOM 3812 C CA . GLN A 1 497 ? 13.752 -22.060 16.069 1.00 95.00 497 GLN A CA 1
ATOM 3813 C C . GLN A 1 497 ? 13.170 -23.325 16.725 1.00 95.00 497 GLN A C 1
ATOM 3815 O O . GLN A 1 497 ? 13.694 -24.426 16.538 1.00 95.00 497 GLN A O 1
ATOM 3820 N N . GLY A 1 498 ? 12.039 -23.198 17.430 1.00 95.94 498 GLY A N 1
ATOM 3821 C CA . GLY A 1 498 ? 11.379 -24.328 18.096 1.00 95.94 498 GLY A CA 1
ATOM 3822 C C . GLY A 1 498 ? 10.914 -25.420 17.124 1.00 95.94 498 GLY A C 1
ATOM 3823 O O . GLY A 1 498 ? 11.031 -26.615 17.412 1.00 95.94 498 GLY A O 1
ATOM 3824 N N . LEU A 1 499 ? 10.430 -25.031 15.940 1.00 97.00 499 LEU A N 1
ATOM 3825 C CA . LEU A 1 499 ? 10.066 -25.973 14.880 1.00 97.00 499 LEU A CA 1
ATOM 3826 C C . LEU A 1 499 ? 11.309 -26.625 14.255 1.00 97.00 499 LEU A C 1
ATOM 3828 O O . LEU A 1 499 ? 11.312 -27.828 13.992 1.00 97.00 499 LEU A O 1
ATOM 3832 N N . GLY A 1 500 ? 12.370 -25.849 14.042 1.00 96.31 500 GLY A N 1
ATOM 3833 C CA . GLY A 1 500 ? 13.662 -26.314 13.554 1.00 96.31 500 GLY A CA 1
ATOM 3834 C C . GLY A 1 500 ? 14.255 -27.381 14.463 1.00 96.31 500 GLY A C 1
ATOM 3835 O O . GLY A 1 500 ? 14.713 -28.412 13.978 1.00 96.31 500 GLY A O 1
ATOM 3836 N N . GLU A 1 501 ? 14.179 -27.203 15.779 1.00 95.06 501 GLU A N 1
ATOM 3837 C CA . GLU A 1 501 ? 14.596 -28.220 16.745 1.00 95.06 501 GLU A CA 1
ATOM 3838 C C . GLU A 1 501 ? 13.741 -29.487 16.665 1.00 95.06 501 GLU A C 1
ATOM 3840 O O . GLU A 1 501 ? 14.294 -30.587 16.599 1.00 95.06 501 GLU A O 1
ATOM 3845 N N . ALA A 1 502 ? 12.412 -29.351 16.602 1.00 96.06 502 ALA A N 1
ATOM 3846 C CA . ALA A 1 502 ? 11.492 -30.487 16.498 1.00 96.06 502 ALA A CA 1
ATOM 3847 C C . ALA A 1 502 ? 11.659 -31.278 15.185 1.00 96.06 502 ALA A C 1
ATOM 3849 O O . ALA A 1 502 ? 11.459 -32.495 15.143 1.00 96.06 502 ALA A O 1
ATOM 3850 N N . LEU A 1 503 ? 12.064 -30.602 14.108 1.00 95.88 503 LEU A N 1
ATOM 3851 C CA . LEU A 1 503 ? 12.342 -31.202 12.805 1.00 95.88 503 LEU A CA 1
ATOM 3852 C C . LEU A 1 503 ? 13.813 -31.586 12.605 1.00 95.88 503 LEU A C 1
ATOM 3854 O O . LEU A 1 503 ? 14.147 -32.117 11.548 1.00 95.88 503 LEU A O 1
ATOM 3858 N N . ASP A 1 504 ? 14.687 -31.404 13.593 1.00 94.00 504 ASP A N 1
ATOM 3859 C CA . ASP A 1 504 ? 16.130 -31.651 13.464 1.00 94.00 504 ASP A CA 1
ATOM 3860 C C . ASP A 1 504 ? 16.774 -30.880 12.286 1.00 94.00 504 ASP A C 1
ATOM 3862 O O . ASP A 1 504 ? 17.524 -31.410 11.463 1.00 94.00 504 ASP A O 1
ATOM 3866 N N . ASN A 1 505 ? 16.472 -29.584 12.191 1.00 94.38 505 ASN A N 1
ATOM 3867 C CA . ASN A 1 505 ? 17.080 -28.649 11.243 1.00 94.38 505 ASN A CA 1
ATOM 3868 C C . ASN A 1 505 ? 18.434 -28.085 11.740 1.00 94.38 505 ASN A C 1
ATOM 3870 O O . ASN A 1 505 ? 18.943 -27.124 11.177 1.00 94.38 505 ASN A O 1
ATOM 3874 N N . ARG A 1 506 ? 19.069 -28.694 12.757 1.00 75.94 506 ARG A N 1
ATOM 3875 C CA . ARG A 1 506 ? 20.269 -28.192 13.477 1.00 75.94 506 ARG A CA 1
ATOM 3876 C C . ARG A 1 506 ? 21.546 -28.032 12.631 1.00 75.94 506 ARG A C 1
ATOM 3878 O O . ARG A 1 506 ? 22.562 -27.556 13.125 1.00 75.94 506 ARG A O 1
ATOM 3885 N N . ARG A 1 507 ? 21.518 -28.454 11.366 1.00 82.56 507 ARG A N 1
ATOM 3886 C CA . ARG A 1 507 ? 22.592 -28.281 10.369 1.00 82.56 507 ARG A CA 1
ATOM 3887 C C . ARG A 1 507 ? 22.059 -27.731 9.047 1.00 82.56 507 ARG A C 1
ATOM 3889 O O . ARG A 1 507 ? 22.563 -28.095 7.987 1.00 82.56 507 ARG A O 1
ATOM 3896 N N . ASN A 1 508 ? 20.992 -26.937 9.108 1.00 91.00 508 ASN A N 1
ATOM 3897 C CA . ASN A 1 508 ? 20.272 -26.435 7.939 1.00 91.00 508 ASN A CA 1
ATOM 3898 C C . ASN A 1 508 ? 19.884 -27.579 6.991 1.00 91.00 508 ASN A C 1
ATOM 3900 O O . ASN A 1 508 ? 20.128 -27.547 5.787 1.00 91.00 508 ASN A O 1
ATOM 3904 N N . ARG A 1 509 ? 19.335 -28.665 7.549 1.00 93.94 509 ARG A N 1
ATOM 3905 C CA . ARG A 1 509 ? 18.998 -29.869 6.777 1.00 93.94 509 ARG A CA 1
ATOM 3906 C C . ARG A 1 509 ? 17.970 -29.567 5.688 1.00 93.94 509 ARG A C 1
ATOM 3908 O O . ARG A 1 509 ? 18.062 -30.129 4.597 1.00 93.94 509 ARG A O 1
ATOM 3915 N N . TYR A 1 510 ? 17.007 -28.709 6.002 1.00 96.38 510 TYR A N 1
ATOM 3916 C CA . TYR A 1 510 ? 15.874 -28.388 5.145 1.00 96.38 510 TYR A CA 1
ATOM 3917 C C . TYR A 1 510 ? 15.901 -26.928 4.689 1.00 96.38 510 TYR A C 1
ATOM 3919 O O . TYR A 1 510 ? 15.800 -26.661 3.488 1.00 96.38 510 TYR A O 1
ATOM 3927 N N . TRP A 1 511 ? 16.088 -25.998 5.626 1.00 96.88 511 TRP A N 1
ATOM 3928 C CA . TRP A 1 511 ? 16.197 -24.567 5.347 1.00 96.88 511 TRP A CA 1
ATOM 3929 C C . TRP A 1 511 ? 17.334 -23.928 6.145 1.00 96.88 511 TRP A C 1
ATOM 3931 O O . TRP A 1 511 ? 17.751 -24.457 7.176 1.00 96.88 511 TRP A O 1
ATOM 3941 N N . THR A 1 512 ? 17.800 -22.780 5.667 1.00 95.19 512 THR A N 1
ATOM 3942 C CA . THR A 1 512 ? 18.725 -21.870 6.343 1.00 95.19 512 THR A CA 1
ATOM 3943 C C . THR A 1 512 ? 17.989 -20.561 6.607 1.00 95.19 512 THR A C 1
ATOM 3945 O O . THR A 1 512 ? 17.375 -20.009 5.689 1.00 95.19 512 THR A O 1
ATOM 3948 N N . MET A 1 513 ? 18.046 -20.062 7.841 1.00 94.69 513 MET A N 1
ATOM 3949 C CA . MET A 1 513 ? 17.537 -18.731 8.167 1.00 94.69 513 MET A CA 1
ATOM 3950 C C . MET A 1 513 ? 18.545 -17.668 7.716 1.00 94.69 513 MET A C 1
ATOM 3952 O O . MET A 1 513 ? 19.733 -17.786 8.015 1.00 94.69 513 MET A O 1
ATOM 3956 N N . LYS A 1 514 ? 18.084 -16.649 6.990 1.00 93.69 514 LYS A N 1
ATOM 3957 C CA . LYS A 1 514 ? 18.903 -15.517 6.541 1.00 93.69 514 LYS A CA 1
ATOM 3958 C C . LYS A 1 514 ? 18.102 -14.225 6.688 1.00 93.69 514 LYS A C 1
ATOM 3960 O O . LYS A 1 514 ? 17.119 -14.057 5.975 1.00 93.69 514 LYS A O 1
ATOM 3965 N N . ASN A 1 515 ? 18.488 -13.360 7.629 1.00 93.44 515 ASN A N 1
ATOM 3966 C CA . ASN A 1 515 ? 17.803 -12.091 7.926 1.00 93.44 515 ASN A CA 1
ATOM 3967 C C . ASN A 1 515 ? 16.275 -12.229 8.076 1.00 93.44 515 ASN A C 1
ATOM 3969 O O . ASN A 1 515 ? 15.508 -11.461 7.509 1.00 93.44 515 ASN A O 1
ATOM 3973 N N . GLY A 1 516 ? 15.827 -13.272 8.785 1.00 94.75 516 GLY A N 1
ATOM 3974 C CA . GLY A 1 516 ? 14.403 -13.563 8.987 1.00 94.75 516 GLY A CA 1
ATOM 3975 C C . GLY A 1 516 ? 13.700 -14.308 7.838 1.00 94.75 516 GLY A C 1
ATOM 3976 O O . GLY A 1 516 ? 12.521 -14.640 7.973 1.00 94.75 516 GLY A O 1
ATOM 3977 N N . TYR A 1 517 ? 14.402 -14.643 6.748 1.00 95.50 517 TYR A N 1
ATOM 3978 C CA . TYR A 1 517 ? 13.886 -15.450 5.636 1.00 95.50 517 TYR A CA 1
ATOM 3979 C C . TYR A 1 517 ? 14.324 -16.919 5.739 1.00 95.50 517 TYR A C 1
ATOM 3981 O O . TYR A 1 517 ? 15.516 -17.236 5.754 1.00 95.50 517 TYR A O 1
ATOM 3989 N N . ALA A 1 518 ? 13.358 -17.842 5.731 1.00 95.94 518 ALA A N 1
ATOM 3990 C CA . ALA A 1 518 ? 13.617 -19.281 5.677 1.00 95.94 518 ALA A CA 1
ATOM 3991 C C . ALA A 1 518 ? 13.879 -19.736 4.229 1.00 95.94 518 ALA A C 1
ATOM 3993 O O . ALA A 1 518 ? 12.949 -19.971 3.458 1.00 95.94 518 ALA A O 1
ATOM 3994 N N . THR A 1 519 ? 15.152 -19.867 3.856 1.00 94.06 519 THR A N 1
ATOM 3995 C CA . THR A 1 519 ? 15.581 -20.216 2.488 1.00 94.06 519 THR A CA 1
ATOM 3996 C C . THR A 1 519 ? 15.892 -21.711 2.352 1.00 94.06 519 THR A C 1
ATOM 3998 O O . THR A 1 519 ? 16.455 -22.291 3.281 1.00 94.06 519 THR A O 1
ATOM 4001 N N . PRO A 1 520 ? 15.569 -22.386 1.232 1.00 94.75 520 PRO A N 1
ATOM 4002 C CA . PRO A 1 520 ? 15.923 -23.794 1.039 1.00 94.75 520 PRO A CA 1
ATOM 4003 C C . PRO A 1 520 ? 17.437 -24.004 1.136 1.00 94.75 520 PRO A C 1
ATOM 4005 O O . PRO A 1 520 ? 18.204 -23.338 0.445 1.00 94.75 520 PRO A O 1
ATOM 4008 N N . SER A 1 521 ? 17.886 -24.952 1.959 1.00 93.75 521 SER A N 1
ATOM 4009 C CA . SER A 1 521 ? 19.325 -25.132 2.196 1.00 93.75 521 SER A CA 1
ATOM 4010 C C . SER A 1 521 ? 20.074 -25.749 1.016 1.00 93.75 521 SER A C 1
ATOM 4012 O O . SER A 1 521 ? 21.268 -25.513 0.835 1.00 93.75 521 SER A O 1
ATOM 4014 N N . ARG A 1 522 ? 19.381 -26.556 0.204 1.00 92.75 522 ARG A N 1
ATOM 4015 C CA . ARG A 1 522 ? 19.893 -27.137 -1.041 1.00 92.75 522 ARG A CA 1
ATOM 4016 C C . ARG A 1 522 ? 18.750 -27.525 -1.970 1.00 92.75 522 ARG A C 1
ATOM 4018 O O . ARG A 1 522 ? 17.603 -27.672 -1.551 1.00 92.75 522 ARG A O 1
ATOM 4025 N N . ARG A 1 523 ? 19.078 -27.830 -3.227 1.00 90.38 523 ARG A N 1
ATOM 4026 C CA . ARG A 1 523 ? 18.118 -28.432 -4.161 1.00 90.38 523 ARG A CA 1
ATOM 4027 C C . ARG A 1 523 ? 17.518 -29.717 -3.567 1.00 90.38 523 ARG A C 1
ATOM 4029 O O . ARG A 1 523 ? 18.241 -30.578 -3.056 1.00 90.38 523 ARG A O 1
ATOM 4036 N N . GLY A 1 524 ? 16.191 -29.823 -3.622 1.00 92.12 524 GLY A N 1
ATOM 4037 C CA . GLY A 1 524 ? 15.425 -30.965 -3.114 1.00 92.12 524 GLY A CA 1
ATOM 4038 C C . GLY A 1 524 ? 15.280 -31.037 -1.589 1.00 92.12 524 GLY A C 1
ATOM 4039 O O . GLY A 1 524 ? 14.634 -31.963 -1.107 1.00 92.12 524 GLY A O 1
ATOM 4040 N N . SER A 1 525 ? 15.830 -30.090 -0.816 1.00 95.56 525 SER A N 1
ATOM 4041 C CA . SER A 1 525 ? 15.682 -30.103 0.648 1.00 95.56 525 SER A CA 1
ATOM 4042 C C . SER A 1 525 ? 14.213 -30.000 1.074 1.00 95.56 525 SER A C 1
ATOM 4044 O O . SER A 1 525 ? 13.781 -30.712 1.978 1.00 95.56 525 SER A O 1
ATOM 4046 N N . LEU A 1 526 ? 13.418 -29.185 0.377 1.00 96.44 526 LEU A N 1
ATOM 4047 C CA . LEU A 1 526 ? 11.982 -29.068 0.632 1.00 96.44 526 LEU A CA 1
ATOM 4048 C C . LEU A 1 526 ? 11.187 -30.286 0.172 1.00 96.44 526 LEU A C 1
ATOM 4050 O O . LEU A 1 526 ? 10.253 -30.678 0.858 1.00 96.44 526 LEU A O 1
ATOM 4054 N N . THR A 1 527 ? 11.598 -30.958 -0.904 1.00 95.69 527 THR A N 1
ATOM 4055 C CA . THR A 1 527 ? 11.008 -32.246 -1.293 1.00 95.69 527 THR A CA 1
ATOM 4056 C C . THR A 1 527 ? 11.222 -33.303 -0.200 1.00 95.69 527 THR A C 1
ATOM 4058 O O . THR A 1 527 ? 10.318 -34.084 0.100 1.00 95.69 527 THR A O 1
ATOM 4061 N N . ASP A 1 528 ? 12.394 -33.316 0.443 1.00 95.56 528 ASP A N 1
ATOM 4062 C CA . ASP A 1 528 ? 12.669 -34.211 1.574 1.00 95.56 528 ASP A CA 1
ATOM 4063 C C . ASP A 1 528 ? 11.846 -33.837 2.817 1.00 95.56 528 ASP A C 1
ATOM 4065 O O . ASP A 1 528 ? 11.357 -34.723 3.525 1.00 95.56 528 ASP A O 1
ATOM 4069 N N . LEU A 1 529 ? 11.676 -32.537 3.082 1.00 97.00 529 LEU A N 1
ATOM 4070 C CA . LEU A 1 529 ? 10.827 -32.048 4.169 1.00 97.00 529 LEU A CA 1
ATOM 4071 C C . LEU A 1 529 ? 9.362 -32.428 3.934 1.00 97.00 529 LEU A C 1
ATOM 4073 O O . LEU A 1 529 ? 8.730 -32.984 4.828 1.00 97.00 529 LEU A O 1
ATOM 4077 N N . LYS A 1 530 ? 8.850 -32.204 2.721 1.00 97.19 530 LYS A N 1
ATOM 4078 C CA . LYS A 1 530 ? 7.504 -32.585 2.290 1.00 97.19 530 LYS A CA 1
ATOM 4079 C C . LYS A 1 530 ? 7.227 -34.059 2.556 1.00 97.19 530 LYS A C 1
ATOM 4081 O O . LYS A 1 530 ? 6.297 -34.361 3.294 1.00 97.19 530 LYS A O 1
ATOM 4086 N N . LYS A 1 531 ? 8.079 -34.965 2.059 1.00 97.12 531 LYS A N 1
ATOM 4087 C CA . LYS A 1 531 ? 7.933 -36.415 2.292 1.00 97.12 531 LYS A CA 1
ATOM 4088 C C . LYS A 1 531 ? 7.869 -36.756 3.777 1.00 97.12 531 LYS A C 1
ATOM 4090 O O . LYS A 1 531 ? 7.098 -37.621 4.186 1.00 97.12 531 LYS A O 1
ATOM 4095 N N . ARG A 1 532 ? 8.689 -36.085 4.592 1.00 96.31 532 ARG A N 1
ATOM 4096 C CA . ARG A 1 532 ? 8.692 -36.290 6.040 1.00 96.31 532 ARG A CA 1
ATOM 4097 C C . ARG A 1 532 ? 7.384 -35.821 6.673 1.00 96.31 532 ARG A C 1
ATOM 4099 O O . ARG A 1 532 ? 6.850 -36.563 7.485 1.00 96.31 532 ARG A O 1
ATOM 4106 N N . LEU A 1 533 ? 6.888 -34.634 6.319 1.00 96.94 533 LEU A N 1
ATOM 4107 C CA . LEU A 1 533 ? 5.642 -34.072 6.857 1.00 96.94 533 LEU A CA 1
ATOM 4108 C C . LEU A 1 533 ? 4.408 -34.871 6.407 1.00 96.94 533 LEU A C 1
ATOM 4110 O O . LEU A 1 533 ? 3.531 -35.140 7.220 1.00 96.94 533 LEU A O 1
ATOM 4114 N N . GLU A 1 534 ? 4.358 -35.321 5.151 1.00 95.25 534 GLU A N 1
ATOM 4115 C CA . GLU A 1 534 ? 3.262 -36.147 4.614 1.00 95.25 534 GLU A CA 1
ATOM 4116 C C . GLU A 1 534 ? 3.170 -37.527 5.281 1.00 95.25 534 GLU A C 1
ATOM 4118 O O . GLU A 1 534 ? 2.087 -38.099 5.376 1.00 95.25 534 GLU A O 1
ATOM 4123 N N . GLY A 1 535 ? 4.292 -38.053 5.782 1.00 93.94 535 GLY A N 1
ATOM 4124 C CA . GLY A 1 535 ? 4.326 -39.296 6.551 1.00 93.94 535 GLY A CA 1
ATOM 4125 C C . GLY A 1 535 ? 3.865 -39.162 8.008 1.00 93.94 535 GLY A C 1
ATOM 4126 O O . GLY A 1 535 ? 3.818 -40.169 8.715 1.00 93.94 535 GLY A O 1
ATOM 4127 N N . MET A 1 536 ? 3.560 -37.951 8.493 1.00 96.69 536 MET A N 1
ATOM 4128 C CA . MET A 1 536 ? 3.184 -37.716 9.890 1.00 96.69 536 MET A CA 1
ATOM 4129 C C . MET A 1 536 ? 1.676 -37.806 10.130 1.00 96.69 536 MET A C 1
ATOM 4131 O O . MET A 1 536 ? 0.848 -37.493 9.278 1.00 96.69 536 MET A O 1
ATOM 4135 N N . SER A 1 537 ? 1.308 -38.185 11.355 1.00 96.94 537 SER A N 1
ATOM 4136 C CA . SER A 1 537 ? -0.087 -38.151 11.796 1.00 96.94 537 SER A CA 1
ATOM 4137 C C . SER A 1 537 ? -0.593 -36.711 11.964 1.00 96.94 537 SER A C 1
ATOM 4139 O O . SER A 1 537 ? 0.186 -35.791 12.220 1.00 96.94 537 SER A O 1
ATOM 4141 N N . LYS A 1 538 ? -1.919 -36.514 11.927 1.00 93.12 538 LYS A N 1
ATOM 4142 C CA . LYS A 1 538 ? -2.536 -35.203 12.211 1.00 93.12 538 LYS A CA 1
ATOM 4143 C C . LYS A 1 538 ? -2.176 -34.660 13.602 1.00 93.12 538 LYS A C 1
ATOM 4145 O O . LYS A 1 538 ? -1.992 -33.458 13.731 1.00 93.12 538 LYS A O 1
ATOM 4150 N N . SER A 1 539 ? -2.054 -35.529 14.614 1.00 94.69 539 SER A N 1
ATOM 4151 C CA . SER A 1 539 ? -1.654 -35.127 15.976 1.00 94.69 539 SER A CA 1
ATOM 4152 C C . SER A 1 539 ? -0.230 -34.586 15.989 1.00 94.69 539 SER A C 1
ATOM 4154 O O . SER A 1 539 ? 0.024 -33.513 16.517 1.00 94.69 539 SER A O 1
ATOM 4156 N N . THR A 1 540 ? 0.688 -35.290 15.325 1.00 96.69 540 THR A N 1
ATOM 4157 C CA . THR A 1 540 ? 2.086 -34.865 15.201 1.00 96.69 540 THR A CA 1
ATOM 4158 C C . THR A 1 540 ? 2.203 -33.544 14.435 1.00 96.69 540 THR A C 1
ATOM 4160 O O . THR A 1 540 ? 2.976 -32.674 14.820 1.00 96.69 540 THR A O 1
ATOM 4163 N N . MET A 1 541 ? 1.408 -33.355 13.377 1.00 96.19 541 MET A N 1
ATOM 4164 C CA . MET A 1 541 ? 1.362 -32.085 12.644 1.00 96.19 541 MET A CA 1
ATOM 4165 C C . MET A 1 541 ? 0.826 -30.928 13.503 1.00 96.19 541 MET A C 1
ATOM 4167 O O . MET A 1 541 ? 1.363 -29.823 13.423 1.00 96.19 541 MET A O 1
ATOM 4171 N N . ASP A 1 542 ? -0.188 -31.158 14.346 1.00 94.75 542 ASP A N 1
ATOM 4172 C CA . ASP A 1 542 ? -0.661 -30.144 15.303 1.00 94.75 542 ASP A CA 1
ATOM 4173 C C . ASP A 1 542 ? 0.419 -29.824 16.349 1.00 94.75 542 ASP A C 1
ATOM 4175 O O . ASP A 1 542 ? 0.716 -28.654 16.579 1.00 94.75 542 ASP A O 1
ATOM 4179 N N . GLU A 1 543 ? 1.093 -30.839 16.900 1.00 97.00 543 GLU A N 1
ATOM 4180 C CA . GLU A 1 543 ? 2.211 -30.663 17.837 1.00 97.00 543 GLU A CA 1
ATOM 4181 C C . GLU A 1 543 ? 3.344 -29.821 17.239 1.00 97.00 543 GLU A C 1
ATOM 4183 O O . GLU A 1 543 ? 3.859 -28.931 17.919 1.00 97.00 543 GLU A O 1
ATOM 4188 N N . LEU A 1 544 ? 3.711 -30.050 15.973 1.00 98.12 544 LEU A N 1
ATOM 4189 C CA . LEU A 1 544 ? 4.709 -29.237 15.274 1.00 98.12 544 LEU A CA 1
ATOM 4190 C C . LEU A 1 544 ? 4.230 -27.800 15.052 1.00 98.12 544 LEU A C 1
ATOM 4192 O O . LEU A 1 544 ? 4.995 -26.870 15.298 1.00 98.12 544 LEU A O 1
ATOM 4196 N N . THR A 1 545 ? 2.966 -27.611 14.654 1.00 97.56 545 THR A N 1
ATOM 4197 C CA . THR A 1 545 ? 2.344 -26.278 14.535 1.00 97.56 545 THR A CA 1
ATOM 4198 C C . THR A 1 545 ? 2.506 -25.492 15.841 1.00 97.56 545 THR A C 1
ATOM 4200 O O . THR A 1 545 ? 2.848 -24.315 15.811 1.00 97.56 545 THR A O 1
ATOM 4203 N N . THR A 1 546 ? 2.374 -26.146 17.005 1.00 97.56 546 THR A N 1
ATOM 4204 C CA . THR A 1 546 ? 2.508 -25.468 18.310 1.00 97.56 546 THR A CA 1
ATOM 4205 C C . THR A 1 546 ? 3.902 -24.911 18.625 1.00 97.56 546 THR A C 1
ATOM 4207 O O . THR A 1 546 ? 4.036 -24.137 19.573 1.00 97.56 546 THR A O 1
ATOM 4210 N N . LYS A 1 547 ? 4.940 -25.309 17.875 1.00 98.00 547 LYS A N 1
ATOM 4211 C CA . LYS A 1 547 ? 6.341 -24.915 18.113 1.00 98.00 547 LYS A CA 1
ATOM 4212 C C . LYS A 1 547 ? 6.742 -23.597 17.461 1.00 98.00 547 LYS A C 1
ATOM 4214 O O . LYS A 1 547 ? 7.834 -23.114 17.744 1.00 98.00 547 LYS A O 1
ATOM 4219 N N . ILE A 1 548 ? 5.905 -23.047 16.588 1.00 98.31 548 ILE A N 1
ATOM 4220 C CA . ILE A 1 548 ? 6.179 -21.776 15.917 1.00 98.31 548 ILE A CA 1
ATOM 4221 C C . ILE A 1 548 ? 5.855 -20.627 16.864 1.00 98.31 548 ILE A C 1
ATOM 4223 O O . ILE A 1 548 ? 4.822 -20.646 17.540 1.00 98.31 548 ILE A O 1
ATOM 4227 N N . ALA A 1 549 ? 6.738 -19.633 16.887 1.00 98.00 549 ALA A N 1
ATOM 4228 C CA . ALA A 1 549 ? 6.569 -18.397 17.631 1.00 98.00 549 ALA A CA 1
ATOM 4229 C C . ALA A 1 549 ? 6.243 -17.219 16.708 1.00 98.00 549 ALA A C 1
ATOM 4231 O O . ALA A 1 549 ? 6.633 -17.186 15.541 1.00 98.00 549 ALA A O 1
ATOM 4232 N N . VAL A 1 550 ? 5.517 -16.248 17.259 1.00 98.44 550 VAL A N 1
ATOM 4233 C CA . VAL A 1 550 ? 5.194 -14.964 16.619 1.00 98.44 550 VAL A CA 1
ATOM 4234 C C . VAL A 1 550 ? 5.659 -13.831 17.521 1.00 98.44 550 VAL A C 1
ATOM 4236 O O . VAL A 1 550 ? 5.668 -13.997 18.738 1.00 98.44 550 VAL A O 1
ATOM 4239 N N . GLY A 1 551 ? 6.012 -12.677 16.959 1.00 98.06 551 GLY A N 1
ATOM 4240 C CA . GLY A 1 551 ? 6.252 -11.478 17.765 1.00 98.06 551 GLY A CA 1
ATOM 4241 C C . GLY A 1 551 ? 4.927 -10.866 18.209 1.00 98.06 551 GLY A C 1
ATOM 4242 O O . GLY A 1 551 ? 4.019 -10.723 17.395 1.00 98.06 551 GLY A O 1
ATOM 4243 N N . VAL A 1 552 ? 4.798 -10.478 19.474 1.00 98.31 552 VAL A N 1
ATOM 4244 C CA . VAL A 1 552 ? 3.615 -9.776 19.992 1.00 98.31 552 VAL A CA 1
ATOM 4245 C C . VAL A 1 552 ? 4.066 -8.488 20.658 1.00 98.31 552 VAL A C 1
ATOM 4247 O O . VAL A 1 552 ? 4.617 -8.523 21.756 1.00 98.31 552 VAL A O 1
ATOM 4250 N N . GLN A 1 553 ? 3.811 -7.353 20.007 1.00 97.19 553 GLN A N 1
ATOM 4251 C CA . GLN A 1 553 ? 3.988 -6.025 20.587 1.00 97.19 553 GLN A CA 1
ATOM 4252 C C . GLN A 1 553 ? 2.637 -5.519 21.081 1.00 97.19 553 GLN A C 1
ATOM 4254 O O . GLN A 1 553 ? 1.816 -5.030 20.308 1.00 97.19 553 GLN A O 1
ATOM 4259 N N . LYS A 1 554 ? 2.395 -5.669 22.377 1.00 95.62 554 LYS A N 1
ATOM 4260 C CA . LYS A 1 554 ? 1.159 -5.269 23.041 1.00 95.62 554 LYS A CA 1
ATOM 4261 C C . LYS A 1 554 ? 1.209 -3.809 23.488 1.00 95.62 554 LYS A C 1
ATOM 4263 O O . LYS A 1 554 ? 2.215 -3.381 24.051 1.00 95.62 554 LYS A O 1
ATOM 4268 N N . ASP A 1 555 ? 0.086 -3.113 23.316 1.00 94.06 555 ASP A N 1
ATOM 4269 C CA . ASP A 1 555 ? -0.155 -1.733 23.761 1.00 94.06 555 ASP A CA 1
ATOM 4270 C C . ASP A 1 555 ? 0.917 -0.738 23.270 1.00 94.06 555 ASP A C 1
ATOM 4272 O O . ASP A 1 555 ? 1.347 0.147 24.009 1.00 94.06 555 ASP A O 1
ATOM 4276 N N . THR A 1 556 ? 1.372 -0.896 22.025 1.00 94.75 556 THR A N 1
ATOM 4277 C CA . THR A 1 556 ? 2.351 0.009 21.413 1.00 94.75 556 THR A CA 1
ATOM 4278 C C . THR A 1 556 ? 1.679 1.282 20.915 1.00 94.75 556 THR A C 1
ATOM 4280 O O . THR A 1 556 ? 0.559 1.240 20.398 1.00 94.75 556 THR A O 1
ATOM 4283 N N . GLN A 1 557 ? 2.346 2.419 21.094 1.00 93.94 557 GLN A N 1
ATOM 4284 C CA . GLN A 1 557 ? 1.839 3.717 20.668 1.00 93.94 557 GLN A CA 1
ATOM 4285 C C . GLN A 1 557 ? 1.809 3.840 19.139 1.00 93.94 557 GLN A C 1
ATOM 4287 O O . GLN A 1 557 ? 2.779 3.504 18.457 1.00 93.94 557 GLN A O 1
ATOM 4292 N N . VAL A 1 558 ? 0.722 4.414 18.621 1.00 93.06 558 VAL A N 1
ATOM 4293 C CA . VAL A 1 558 ? 0.637 4.895 17.236 1.00 93.06 558 VAL A CA 1
ATOM 4294 C C . VAL A 1 558 ? 1.296 6.280 17.149 1.00 93.06 558 VAL A C 1
ATOM 4296 O O . VAL A 1 558 ? 0.869 7.221 17.819 1.00 93.06 558 VAL A O 1
ATOM 4299 N N . SER A 1 559 ? 2.373 6.406 16.374 1.00 83.38 559 SER A N 1
ATOM 4300 C CA . SER A 1 559 ? 3.244 7.596 16.340 1.00 83.38 559 SER A CA 1
ATOM 4301 C C . SER A 1 559 ? 2.694 8.780 15.553 1.00 83.38 559 SER A C 1
ATOM 4303 O O . SER A 1 559 ? 3.083 9.916 15.818 1.00 83.38 559 SER A O 1
ATOM 4305 N N . SER A 1 560 ? 1.818 8.524 14.587 1.00 67.56 560 SER A N 1
ATOM 4306 C CA . SER A 1 560 ? 1.308 9.500 13.615 1.00 67.56 560 SER A CA 1
ATOM 4307 C C . SER A 1 560 ? 0.138 10.352 14.130 1.00 67.56 560 SER A C 1
ATOM 4309 O O . SER A 1 560 ? -0.297 11.271 13.440 1.00 67.56 560 SER A O 1
ATOM 4311 N N . VAL A 1 561 ? -0.376 10.079 15.337 1.00 61.41 561 VAL A N 1
ATOM 4312 C CA . VAL A 1 561 ? -1.533 10.776 15.924 1.00 61.41 561 VAL A CA 1
ATOM 4313 C C . VAL A 1 561 ? -1.054 11.771 16.990 1.00 61.41 561 VAL A C 1
ATOM 4315 O O . VAL A 1 561 ? -0.490 11.376 18.010 1.00 61.41 561 VAL A O 1
ATOM 4318 N N . SER A 1 562 ? -1.262 13.074 16.763 1.00 55.16 562 SER A N 1
ATOM 4319 C CA . SER A 1 562 ? -0.750 14.153 17.630 1.00 55.16 562 SER A CA 1
ATOM 4320 C C . SER A 1 562 ? -1.577 14.405 18.894 1.00 55.16 562 SER A C 1
ATOM 4322 O O . SER A 1 562 ? -1.027 14.837 19.906 1.00 55.16 562 SER A O 1
ATOM 4324 N N . ASP A 1 563 ? -2.882 14.120 18.856 1.00 56.06 563 ASP A N 1
ATOM 4325 C CA . ASP A 1 563 ? -3.835 14.671 19.835 1.00 56.06 563 ASP A CA 1
ATOM 4326 C C . ASP A 1 563 ? -4.259 13.668 20.922 1.00 56.06 563 ASP A C 1
ATOM 4328 O O . ASP A 1 563 ? -4.885 14.036 21.919 1.00 56.06 563 ASP A O 1
ATOM 4332 N N . ARG A 1 564 ? -3.914 12.384 20.756 1.00 66.94 564 ARG A N 1
ATOM 4333 C CA . ARG A 1 564 ? -4.220 11.307 21.706 1.00 66.94 564 ARG A CA 1
ATOM 4334 C C . ARG A 1 564 ? -3.177 10.198 21.619 1.00 66.94 564 ARG A C 1
ATOM 4336 O O . ARG A 1 564 ? -2.783 9.795 20.532 1.00 66.94 564 ARG A O 1
ATOM 4343 N N . VAL A 1 565 ? -2.807 9.633 22.770 1.00 76.56 565 VAL A N 1
ATOM 4344 C CA . VAL A 1 565 ? -2.029 8.386 22.820 1.00 76.56 565 VAL A CA 1
ATOM 4345 C C . VAL A 1 565 ? -2.967 7.221 22.497 1.00 76.56 565 VAL A C 1
ATOM 4347 O O . VAL A 1 565 ? -3.626 6.685 23.389 1.00 76.56 565 VAL A O 1
ATOM 4350 N N . GLN A 1 566 ? -3.073 6.878 21.215 1.00 88.94 566 GLN A N 1
ATOM 4351 C CA . GLN A 1 566 ? -3.727 5.655 20.750 1.00 88.94 566 GLN A CA 1
ATOM 4352 C C . GLN A 1 566 ? -2.755 4.480 20.850 1.00 88.94 566 GLN A C 1
ATOM 4354 O O . GLN A 1 566 ? -1.576 4.616 20.504 1.00 88.94 566 GLN A O 1
ATOM 4359 N N . LYS A 1 567 ? -3.243 3.331 21.327 1.00 93.75 567 LYS A N 1
ATOM 4360 C CA . LYS A 1 567 ? -2.433 2.120 21.496 1.00 93.75 567 LYS A CA 1
ATOM 4361 C C . LYS A 1 567 ? -3.065 0.949 20.778 1.00 93.75 567 LYS A C 1
ATOM 4363 O O . LYS A 1 567 ? -4.275 0.758 20.823 1.00 93.75 567 LYS A O 1
ATOM 4368 N N . VAL A 1 568 ? -2.237 0.128 20.153 1.00 96.56 568 VAL A N 1
ATOM 4369 C CA . VAL A 1 568 ? -2.680 -1.090 19.469 1.00 96.56 568 VAL A CA 1
ATOM 4370 C C . VAL A 1 568 ? -1.784 -2.261 19.848 1.00 96.56 568 VAL A C 1
ATOM 4372 O O . VAL A 1 568 ? -0.702 -2.084 20.408 1.00 96.56 568 VAL A O 1
ATOM 4375 N N . THR A 1 569 ? -2.229 -3.478 19.553 1.00 98.12 569 THR A N 1
ATOM 4376 C CA . THR A 1 569 ? -1.380 -4.670 19.638 1.00 98.12 569 THR A CA 1
ATOM 4377 C C . THR A 1 569 ? -1.042 -5.154 18.235 1.00 98.12 569 THR A C 1
ATOM 4379 O O . THR A 1 569 ? -1.945 -5.455 17.460 1.00 98.12 569 THR A O 1
ATOM 4382 N N . GLN A 1 570 ? 0.243 -5.274 17.913 1.00 98.38 570 GLN A N 1
ATOM 4383 C CA . GLN A 1 570 ? 0.716 -5.837 16.648 1.00 98.38 570 GLN A CA 1
ATOM 4384 C C . GLN A 1 570 ? 1.226 -7.267 16.865 1.00 98.38 570 GLN A C 1
ATOM 4386 O O . GLN A 1 570 ? 2.014 -7.530 17.777 1.00 98.38 570 GLN A O 1
ATOM 4391 N N . VAL A 1 571 ? 0.760 -8.199 16.032 1.00 98.69 571 VAL A N 1
ATOM 4392 C CA . VAL A 1 571 ? 1.215 -9.595 16.000 1.00 98.69 571 VAL A CA 1
ATOM 4393 C C . VAL A 1 571 ? 1.999 -9.815 14.709 1.00 98.69 571 VAL A C 1
ATOM 4395 O O . VAL A 1 571 ? 1.405 -9.893 13.634 1.00 98.69 571 VAL A O 1
ATOM 4398 N N . TYR A 1 572 ? 3.322 -9.909 14.815 1.00 98.25 572 TYR A N 1
ATOM 4399 C CA . TYR A 1 572 ? 4.242 -10.079 13.689 1.00 98.25 572 TYR A CA 1
ATOM 4400 C C . TYR A 1 572 ? 4.288 -11.542 13.272 1.00 98.25 572 TYR A C 1
ATOM 4402 O O . TYR A 1 572 ? 4.726 -12.422 14.022 1.00 98.25 572 TYR A O 1
ATOM 4410 N N . CYS A 1 573 ? 3.804 -11.795 12.064 1.00 97.00 573 CYS A N 1
ATOM 4411 C CA . CYS A 1 573 ? 3.618 -13.117 11.503 1.00 97.00 573 CYS A CA 1
ATOM 4412 C C . CYS A 1 573 ? 4.419 -13.249 10.209 1.00 97.00 573 CYS A C 1
ATOM 4414 O O . CYS A 1 573 ? 4.195 -12.503 9.258 1.00 97.00 573 CYS A O 1
ATOM 4416 N N . SER A 1 574 ? 5.296 -14.251 10.154 1.00 96.44 574 SER A N 1
ATOM 4417 C CA . SER A 1 574 ? 6.090 -14.553 8.964 1.00 96.44 574 SER A CA 1
ATOM 4418 C C . SER A 1 574 ? 5.620 -15.824 8.289 1.00 96.44 574 SER A C 1
ATOM 4420 O O . SER A 1 574 ? 5.697 -16.911 8.861 1.00 96.44 574 SER A O 1
ATOM 4422 N N . ALA A 1 575 ? 5.159 -15.693 7.048 1.00 96.31 575 ALA A N 1
ATOM 4423 C CA . ALA A 1 575 ? 4.960 -16.833 6.163 1.00 96.31 575 ALA A CA 1
ATOM 4424 C C . ALA A 1 575 ? 6.292 -17.283 5.539 1.00 96.31 575 ALA A C 1
ATOM 4426 O O . ALA A 1 575 ? 7.346 -16.689 5.757 1.00 96.31 575 ALA A O 1
ATOM 4427 N N . LEU A 1 576 ? 6.252 -18.355 4.748 1.00 97.06 576 LEU A N 1
ATOM 4428 C CA . LEU A 1 576 ? 7.429 -18.826 4.022 1.00 97.06 576 LEU A CA 1
ATOM 4429 C C . LEU A 1 576 ? 7.620 -18.045 2.710 1.00 97.06 576 LEU A C 1
ATOM 4431 O O . LEU A 1 576 ? 6.628 -17.787 2.025 1.00 97.06 576 LEU A O 1
ATOM 4435 N N . PRO A 1 577 ? 8.862 -17.706 2.320 1.00 94.06 577 PRO A N 1
ATOM 4436 C CA . PRO A 1 577 ? 9.146 -16.899 1.134 1.00 94.06 577 PRO A CA 1
ATOM 4437 C C . PRO A 1 577 ? 9.186 -17.760 -0.146 1.00 94.06 577 PRO A C 1
ATOM 4439 O O . PRO A 1 577 ? 10.223 -17.890 -0.801 1.00 94.06 577 PRO A O 1
ATOM 4442 N N . VAL A 1 578 ? 8.049 -18.365 -0.507 1.00 94.00 578 VAL A N 1
ATOM 4443 C CA . VAL A 1 578 ? 7.893 -19.259 -1.674 1.00 94.00 578 VAL A CA 1
ATOM 4444 C C . VAL A 1 578 ? 8.318 -18.561 -2.972 1.00 94.00 578 VAL A C 1
ATOM 4446 O O . VAL A 1 578 ? 9.098 -19.115 -3.746 1.00 94.00 578 VAL A O 1
ATOM 4449 N N . GLY A 1 579 ? 7.872 -17.317 -3.175 1.00 88.12 579 GLY A N 1
ATOM 4450 C CA . GLY A 1 579 ? 8.173 -16.499 -4.357 1.00 88.12 579 GLY A CA 1
ATOM 4451 C C . GLY A 1 579 ? 9.651 -16.118 -4.517 1.00 88.12 579 GLY A C 1
ATOM 4452 O O . GLY A 1 579 ? 10.102 -15.867 -5.630 1.00 88.12 579 GLY A O 1
ATOM 4453 N N . TYR A 1 580 ? 10.437 -16.159 -3.437 1.00 83.31 580 TYR A N 1
ATOM 4454 C CA . TYR A 1 580 ? 11.871 -15.835 -3.459 1.00 83.31 580 TYR A CA 1
ATOM 4455 C C . TYR A 1 580 ? 12.754 -17.042 -3.809 1.00 83.31 580 TYR A C 1
ATOM 4457 O O . TYR A 1 580 ? 13.981 -16.939 -3.814 1.00 83.31 580 TYR A O 1
ATOM 4465 N N . SER A 1 581 ? 12.156 -18.205 -4.085 1.00 86.25 581 SER A N 1
ATOM 4466 C CA . SER A 1 581 ? 12.874 -19.459 -4.327 1.00 86.25 581 SER A CA 1
ATOM 4467 C C . SER A 1 581 ? 12.564 -20.030 -5.719 1.00 86.25 581 SER A C 1
ATOM 4469 O O . SER A 1 581 ? 11.932 -21.086 -5.822 1.00 86.25 581 SER A O 1
ATOM 4471 N N . PRO A 1 582 ? 13.050 -19.400 -6.811 1.00 76.25 582 PRO A N 1
ATOM 4472 C CA . PRO A 1 582 ? 12.662 -19.742 -8.188 1.00 76.25 582 PRO A CA 1
ATOM 4473 C C . PRO A 1 582 ? 13.044 -21.171 -8.610 1.00 76.25 582 PRO A C 1
ATOM 4475 O O . PRO A 1 582 ? 12.474 -21.725 -9.542 1.00 76.25 582 PRO A O 1
ATOM 4478 N N . ASN A 1 583 ? 13.990 -21.799 -7.906 1.00 82.19 583 ASN A N 1
ATOM 4479 C CA . ASN A 1 583 ? 14.453 -23.164 -8.176 1.00 82.19 583 ASN A CA 1
ATOM 4480 C C . ASN A 1 583 ? 13.651 -24.251 -7.431 1.00 82.19 583 ASN A C 1
ATOM 4482 O O . ASN A 1 583 ? 14.115 -25.389 -7.317 1.00 82.19 583 ASN A O 1
ATOM 4486 N N . THR A 1 584 ? 12.483 -23.911 -6.883 1.00 87.56 584 THR A N 1
ATOM 4487 C CA . THR A 1 584 ? 11.609 -24.827 -6.135 1.00 87.56 584 THR A CA 1
ATOM 4488 C C . THR A 1 584 ? 10.179 -24.768 -6.658 1.00 87.56 584 THR A C 1
ATOM 4490 O O . THR A 1 584 ? 9.755 -23.747 -7.193 1.00 87.56 584 THR A O 1
ATOM 4493 N N . SER A 1 585 ? 9.426 -25.861 -6.517 1.00 90.56 585 SER A N 1
ATOM 4494 C CA . SER A 1 585 ? 8.003 -25.876 -6.864 1.00 90.56 585 SER A CA 1
ATOM 4495 C C . SER A 1 585 ? 7.161 -25.453 -5.658 1.00 90.56 585 SER A C 1
ATOM 4497 O O . SER A 1 585 ? 7.421 -25.964 -4.567 1.00 90.56 585 SER A O 1
ATOM 4499 N N . PRO A 1 586 ? 6.104 -24.628 -5.812 1.00 91.62 586 PRO A N 1
ATOM 4500 C CA . PRO A 1 586 ? 5.147 -24.356 -4.733 1.00 91.62 586 PRO A CA 1
ATOM 4501 C C . PRO A 1 586 ? 4.614 -25.634 -4.064 1.00 91.62 586 PRO A C 1
ATOM 4503 O O . PRO A 1 586 ? 4.429 -25.681 -2.851 1.00 91.62 586 PRO A O 1
ATOM 4506 N N . ALA A 1 587 ? 4.467 -26.722 -4.825 1.00 94.25 587 ALA A N 1
ATOM 4507 C CA . ALA A 1 587 ? 4.026 -28.007 -4.294 1.00 94.25 587 ALA A CA 1
ATOM 4508 C C . ALA A 1 587 ? 5.012 -28.643 -3.293 1.00 94.25 587 ALA A C 1
ATOM 4510 O O . ALA A 1 587 ? 4.585 -29.466 -2.483 1.00 94.25 587 ALA A O 1
ATOM 4511 N N . ASP A 1 588 ? 6.308 -28.312 -3.343 1.00 95.56 588 ASP A N 1
ATOM 4512 C CA . ASP A 1 588 ? 7.299 -28.751 -2.347 1.00 95.56 588 ASP A CA 1
ATOM 4513 C C . ASP A 1 588 ? 7.159 -27.978 -1.025 1.00 95.56 588 ASP A C 1
ATOM 4515 O O . ASP A 1 588 ? 7.498 -28.500 0.036 1.00 95.56 588 ASP A O 1
ATOM 4519 N N . TRP A 1 589 ? 6.637 -26.748 -1.078 1.00 97.19 589 TRP A N 1
ATOM 4520 C CA . TRP A 1 589 ? 6.431 -25.892 0.091 1.00 97.19 589 TRP A CA 1
ATOM 4521 C C . TRP A 1 589 ? 5.147 -26.210 0.847 1.00 97.19 589 TRP A C 1
ATOM 4523 O O . TRP A 1 589 ? 5.117 -26.026 2.061 1.00 97.19 589 TRP A O 1
ATOM 4533 N N . GLU A 1 590 ? 4.101 -26.674 0.158 1.00 97.12 590 GLU A N 1
ATOM 4534 C CA . GLU A 1 590 ? 2.728 -26.711 0.680 1.00 97.12 590 GLU A CA 1
ATOM 4535 C C . GLU A 1 590 ? 2.593 -27.249 2.120 1.00 97.12 590 GLU A C 1
ATOM 4537 O O . GLU A 1 590 ? 2.007 -26.543 2.947 1.00 97.12 590 GLU A O 1
ATOM 4542 N N . PRO A 1 591 ? 3.126 -28.433 2.499 1.00 97.50 591 PRO A N 1
ATOM 4543 C CA . PRO A 1 591 ? 2.943 -28.935 3.862 1.00 97.50 591 PRO A CA 1
ATOM 4544 C C . PRO A 1 591 ? 3.617 -28.055 4.917 1.00 97.50 591 PRO A C 1
ATOM 4546 O O . PRO A 1 591 ? 3.081 -27.883 6.011 1.00 97.50 591 PRO A O 1
ATOM 4549 N N . PHE A 1 592 ? 4.775 -27.478 4.587 1.00 98.00 592 PHE A N 1
ATOM 4550 C CA . PHE A 1 592 ? 5.505 -26.580 5.475 1.00 98.00 592 PHE A CA 1
ATOM 4551 C C . PHE A 1 592 ? 4.814 -25.212 5.559 1.00 98.00 592 PHE A C 1
ATOM 4553 O O . PHE A 1 592 ? 4.587 -24.708 6.656 1.00 98.00 592 PHE A O 1
ATOM 4560 N N . ALA A 1 593 ? 4.390 -24.655 4.422 1.00 97.94 593 ALA A N 1
ATOM 4561 C CA . ALA A 1 593 ? 3.675 -23.384 4.346 1.00 97.94 593 ALA A CA 1
ATOM 4562 C C . ALA A 1 593 ? 2.351 -23.436 5.110 1.00 97.94 593 ALA A C 1
ATOM 4564 O O . ALA A 1 593 ? 2.082 -22.569 5.934 1.00 97.94 593 ALA A O 1
ATOM 4565 N N . ARG A 1 594 ? 1.553 -24.494 4.921 1.00 97.69 594 ARG A N 1
ATOM 4566 C CA . ARG A 1 594 ? 0.301 -24.691 5.664 1.00 97.69 594 ARG A CA 1
ATOM 4567 C C . ARG A 1 594 ? 0.540 -24.845 7.163 1.00 97.69 594 ARG A C 1
ATOM 4569 O O . ARG A 1 594 ? -0.238 -24.306 7.939 1.00 97.69 594 ARG A O 1
ATOM 4576 N N . LEU A 1 595 ? 1.582 -25.570 7.577 1.00 97.56 595 LEU A N 1
ATOM 4577 C CA . LEU A 1 595 ? 1.946 -25.710 8.991 1.00 97.56 595 LEU A CA 1
ATOM 4578 C C . LEU A 1 595 ? 2.264 -24.338 9.602 1.00 97.56 595 LEU A C 1
ATOM 4580 O O . LEU A 1 595 ? 1.727 -24.009 10.657 1.00 97.56 595 LEU A O 1
ATOM 4584 N N . VAL A 1 596 ? 3.060 -23.522 8.906 1.00 98.50 596 VAL A N 1
ATOM 4585 C CA . VAL A 1 596 ? 3.369 -22.150 9.323 1.00 98.50 596 VAL A CA 1
ATOM 4586 C C . VAL A 1 596 ? 2.101 -21.300 9.386 1.00 98.50 596 VAL A C 1
ATOM 4588 O O . VAL A 1 596 ? 1.749 -20.841 10.467 1.00 98.50 596 VAL A O 1
ATOM 4591 N N . LEU A 1 597 ? 1.361 -21.166 8.282 1.00 98.56 597 LEU A N 1
ATOM 4592 C CA . LEU A 1 597 ? 0.151 -20.338 8.191 1.00 98.56 597 LEU A CA 1
ATOM 4593 C C . LEU A 1 597 ? -0.889 -20.695 9.262 1.00 98.56 597 LEU A C 1
ATOM 4595 O O . LEU A 1 597 ? -1.415 -19.793 9.913 1.00 98.56 597 LEU A O 1
ATOM 4599 N N . ASN A 1 598 ? -1.144 -21.989 9.503 1.00 98.12 598 ASN A N 1
ATOM 4600 C CA . ASN A 1 598 ? -2.067 -22.423 10.559 1.00 98.12 598 ASN A CA 1
ATOM 4601 C C . ASN A 1 598 ? -1.649 -21.866 11.927 1.00 98.12 598 ASN A C 1
ATOM 4603 O O . ASN A 1 598 ? -2.504 -21.409 12.684 1.00 98.12 598 ASN A O 1
ATOM 4607 N N . SER A 1 599 ? -0.346 -21.870 12.232 1.00 98.31 599 SER A N 1
ATOM 4608 C CA . SER A 1 599 ? 0.145 -21.319 13.491 1.00 98.31 599 SER A CA 1
ATOM 4609 C C . SER A 1 599 ? -0.020 -19.809 13.569 1.00 98.31 599 SER A C 1
ATOM 4611 O O . SER A 1 599 ? -0.397 -19.311 14.624 1.00 98.31 599 SER A O 1
ATOM 4613 N N . LEU A 1 600 ? 0.279 -19.078 12.494 1.00 98.19 600 LEU A N 1
ATOM 4614 C CA . LEU A 1 600 ? 0.254 -17.612 12.500 1.00 98.19 600 LEU A CA 1
ATOM 4615 C C . LEU A 1 600 ? -1.155 -17.086 12.788 1.00 98.19 600 LEU A C 1
ATOM 4617 O O . LEU A 1 600 ? -1.344 -16.297 13.712 1.00 98.19 600 LEU A O 1
ATOM 4621 N N . TYR A 1 601 ? -2.149 -17.568 12.035 1.00 98.44 601 TYR A N 1
ATOM 4622 C CA . TYR A 1 601 ? -3.537 -17.128 12.187 1.00 98.44 601 TYR A CA 1
ATOM 4623 C C . TYR A 1 601 ? -4.128 -17.535 13.537 1.00 98.44 601 TYR A C 1
ATOM 4625 O O . TYR A 1 601 ? -4.816 -16.733 14.171 1.00 98.44 601 TYR A O 1
ATOM 4633 N N . GLU A 1 602 ? -3.842 -18.751 14.015 1.00 97.69 602 GLU A N 1
ATOM 4634 C CA . GLU A 1 602 ? -4.307 -19.180 15.335 1.00 97.69 602 GLU A CA 1
ATOM 4635 C C . GLU A 1 602 ? -3.667 -18.342 16.448 1.00 97.69 602 GLU A C 1
ATOM 4637 O O . GLU A 1 602 ? -4.376 -17.875 17.340 1.00 97.69 602 GLU A O 1
ATOM 4642 N N . SER A 1 603 ? -2.360 -18.076 16.372 1.00 98.25 603 SER A N 1
ATOM 4643 C CA . SER A 1 603 ? -1.660 -17.221 17.332 1.00 98.25 603 SER A CA 1
ATOM 4644 C C . SER A 1 603 ? -2.254 -15.812 17.385 1.00 98.25 603 SER A C 1
ATOM 4646 O O . SER A 1 603 ? -2.538 -15.320 18.478 1.00 98.25 603 SER A O 1
ATOM 4648 N N . THR A 1 604 ? -2.511 -15.175 16.237 1.00 98.44 604 THR A N 1
ATOM 4649 C CA . THR A 1 604 ? -3.131 -13.839 16.190 1.00 98.44 604 THR A CA 1
ATOM 4650 C C . THR A 1 604 ? -4.504 -13.826 16.862 1.00 98.44 604 THR A C 1
ATOM 4652 O O . THR A 1 604 ? -4.775 -12.959 17.696 1.00 98.44 604 THR A O 1
ATOM 4655 N N . LEU A 1 605 ? -5.368 -14.797 16.554 1.00 97.19 605 LEU A N 1
ATOM 4656 C CA . LEU A 1 605 ? -6.706 -14.853 17.148 1.00 97.19 605 LEU A CA 1
ATOM 4657 C C . LEU A 1 605 ? -6.672 -15.193 18.645 1.00 97.19 605 LEU A C 1
ATOM 4659 O O . LEU A 1 605 ? -7.506 -14.690 19.393 1.00 97.19 605 LEU A O 1
ATOM 4663 N N . LEU A 1 606 ? -5.701 -15.984 19.113 1.00 95.81 606 LEU A N 1
ATOM 4664 C CA . LEU A 1 606 ? -5.504 -16.239 20.546 1.00 95.81 606 LEU A CA 1
ATOM 4665 C C . LEU A 1 606 ? -4.997 -14.999 21.295 1.00 95.81 606 LEU A C 1
ATOM 4667 O O . LEU A 1 606 ? -5.391 -14.777 22.440 1.00 95.81 606 LEU A O 1
ATOM 4671 N 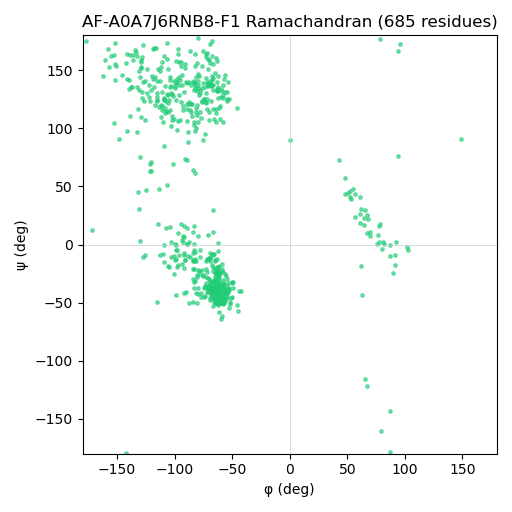N . VAL A 1 607 ? -4.167 -14.161 20.667 1.00 96.50 607 VAL A N 1
ATOM 4672 C CA . VAL A 1 607 ? -3.793 -12.849 21.226 1.00 96.50 607 VAL A CA 1
ATOM 4673 C C . VAL A 1 607 ? -5.029 -11.951 21.342 1.00 96.50 607 VAL A C 1
ATOM 4675 O O . VAL A 1 607 ? -5.272 -11.396 22.413 1.00 96.50 607 VAL A O 1
ATOM 4678 N N . ALA A 1 608 ? -5.857 -11.877 20.297 1.00 95.69 608 ALA A N 1
ATOM 4679 C CA . ALA A 1 608 ? -7.104 -11.109 20.323 1.00 95.69 608 ALA A CA 1
ATOM 4680 C C . ALA A 1 608 ? -8.101 -11.620 21.372 1.00 95.69 608 ALA A C 1
ATOM 4682 O O . ALA A 1 608 ? -8.712 -10.829 22.083 1.00 95.69 608 ALA A O 1
ATOM 4683 N N . GLU A 1 609 ? -8.220 -12.935 21.531 1.00 91.69 609 GLU A N 1
ATOM 4684 C CA . GLU A 1 609 ? -9.044 -13.572 22.562 1.00 91.69 609 GLU A CA 1
ATOM 4685 C C . GLU A 1 609 ? -8.585 -13.194 23.980 1.00 91.69 609 GLU A C 1
ATOM 4687 O O . GLU A 1 609 ? -9.416 -12.969 24.859 1.00 91.69 609 GLU A O 1
ATOM 4692 N N . ARG A 1 610 ? -7.274 -13.066 24.218 1.00 90.56 610 ARG A N 1
ATOM 4693 C CA . ARG A 1 610 ? -6.753 -12.589 25.509 1.00 90.56 610 ARG A CA 1
ATOM 4694 C C . ARG A 1 610 ? -7.052 -11.114 25.753 1.00 90.56 610 ARG A C 1
ATOM 4696 O O . ARG A 1 610 ? -7.356 -10.756 26.890 1.00 90.56 610 ARG A O 1
ATOM 4703 N N . GLU A 1 611 ? -6.997 -10.271 24.724 1.00 90.94 611 GLU A N 1
ATOM 4704 C CA . GLU A 1 611 ? -7.447 -8.882 24.860 1.00 90.94 611 GLU A CA 1
ATOM 4705 C C . GLU A 1 611 ? -8.953 -8.810 25.125 1.00 90.94 611 GLU A C 1
ATOM 4707 O O . GLU A 1 611 ? -9.367 -8.107 26.046 1.00 90.94 611 GLU A O 1
ATOM 4712 N N . ALA A 1 612 ? -9.760 -9.629 24.447 1.00 89.81 612 ALA A N 1
ATOM 4713 C CA . ALA A 1 612 ? -11.207 -9.670 24.645 1.00 89.81 612 ALA A CA 1
ATOM 4714 C C . ALA A 1 612 ? -11.589 -10.128 26.060 1.00 89.81 612 ALA A C 1
ATOM 4716 O O . ALA A 1 612 ? -12.558 -9.631 26.631 1.00 89.81 612 ALA A O 1
ATOM 4717 N N . GLN A 1 613 ? -10.809 -11.021 26.680 1.00 85.44 613 GLN A N 1
ATOM 4718 C CA . GLN A 1 613 ? -10.984 -11.392 28.092 1.00 85.44 613 GLN A CA 1
ATOM 4719 C C . GLN A 1 613 ? -10.787 -10.204 29.048 1.00 85.44 613 GLN A C 1
ATOM 4721 O O . GLN A 1 613 ? -11.368 -10.194 30.132 1.00 85.44 613 GLN A O 1
ATOM 4726 N N . ARG A 1 614 ? -9.987 -9.204 28.660 1.00 83.69 614 ARG A N 1
ATOM 4727 C CA . ARG A 1 614 ? -9.710 -8.002 29.458 1.00 83.69 614 ARG A CA 1
ATOM 4728 C C . ARG A 1 614 ? -10.703 -6.873 29.181 1.00 83.69 614 ARG A C 1
ATOM 4730 O O . ARG A 1 614 ? -11.102 -6.184 30.114 1.00 83.69 614 ARG A O 1
ATOM 4737 N N . THR A 1 615 ? -11.078 -6.660 27.922 1.00 86.50 615 THR A N 1
ATOM 4738 C CA . THR A 1 615 ? -11.912 -5.523 27.483 1.00 86.50 615 THR A CA 1
ATOM 4739 C C . THR A 1 615 ? -13.386 -5.881 27.300 1.00 86.50 615 THR A C 1
ATOM 4741 O O . THR A 1 615 ? -14.228 -4.998 27.171 1.00 86.50 615 THR A O 1
ATOM 4744 N N . GLY A 1 616 ? -13.716 -7.171 27.274 1.00 86.00 616 GLY A N 1
ATOM 4745 C CA . GLY A 1 616 ? -15.049 -7.700 27.000 1.00 86.00 616 GLY A CA 1
ATOM 4746 C C . GLY A 1 616 ? -15.326 -7.970 25.518 1.00 86.00 616 GLY A C 1
ATOM 4747 O O . GLY A 1 616 ? -16.176 -8.809 25.232 1.00 86.00 616 GLY A O 1
ATOM 4748 N N . ARG A 1 617 ? -14.635 -7.299 24.589 1.00 90.56 617 ARG A N 1
ATOM 4749 C CA . ARG A 1 617 ? -14.702 -7.517 23.132 1.00 90.56 617 ARG A CA 1
ATOM 4750 C C . ARG A 1 617 ? -13.478 -6.886 22.468 1.00 90.56 617 ARG A C 1
ATOM 4752 O O . ARG A 1 617 ? -13.030 -5.829 22.915 1.00 90.56 617 ARG A O 1
ATOM 4759 N N . THR A 1 618 ? -12.963 -7.498 21.405 1.00 94.50 618 THR A N 1
ATOM 4760 C CA . THR A 1 618 ? -11.778 -6.987 20.696 1.00 94.50 618 THR A CA 1
ATOM 4761 C C . THR A 1 618 ? -11.937 -7.087 19.187 1.00 94.50 618 THR A C 1
ATOM 4763 O O . THR A 1 618 ? -12.347 -8.124 18.665 1.00 94.50 618 THR A O 1
ATOM 4766 N N . LYS A 1 619 ? -11.560 -6.010 18.490 1.00 97.81 619 LYS A N 1
ATOM 4767 C CA . LYS A 1 619 ? -11.389 -6.003 17.036 1.00 97.81 619 LYS A CA 1
ATOM 4768 C C . LYS A 1 619 ? -10.046 -6.624 16.669 1.00 97.81 619 LYS A C 1
ATOM 4770 O O . LYS A 1 619 ? -9.025 -6.277 17.267 1.00 97.81 619 LYS A O 1
ATOM 4775 N N . VAL A 1 620 ? -10.044 -7.500 15.674 1.00 98.19 620 VAL A N 1
ATOM 4776 C CA . VAL A 1 620 ? -8.829 -8.086 15.110 1.00 98.19 620 VAL A CA 1
ATOM 4777 C C . VAL A 1 620 ? -8.819 -7.937 13.596 1.00 98.19 620 VAL A C 1
ATOM 4779 O O . VAL A 1 620 ? -9.757 -8.347 12.915 1.00 98.19 620 VAL A O 1
ATOM 4782 N N . PHE A 1 621 ? -7.745 -7.356 13.079 1.00 98.56 621 PHE A N 1
ATOM 4783 C CA . PHE A 1 621 ? -7.524 -7.137 11.657 1.00 98.56 621 PHE A CA 1
ATOM 4784 C C . PHE A 1 621 ? -6.549 -8.191 11.137 1.00 98.56 621 PHE A C 1
ATOM 4786 O O . PHE A 1 621 ? -5.375 -8.200 11.510 1.00 98.56 621 PHE A O 1
ATOM 4793 N N . LEU A 1 622 ? -7.051 -9.106 10.312 1.00 98.00 622 LEU A N 1
ATOM 4794 C CA . LEU A 1 622 ? -6.271 -10.149 9.654 1.00 98.00 622 LEU A CA 1
ATOM 4795 C C . LEU A 1 622 ? -5.869 -9.694 8.257 1.00 98.00 622 LEU A C 1
ATOM 4797 O O . LEU A 1 622 ? -6.669 -9.094 7.541 1.00 98.00 622 LEU A O 1
ATOM 4801 N N . THR A 1 623 ? -4.651 -10.032 7.850 1.00 93.00 623 THR A N 1
ATOM 4802 C CA . THR A 1 623 ? -4.134 -9.735 6.511 1.00 93.00 623 THR A CA 1
ATOM 4803 C C . THR A 1 623 ? -3.808 -11.031 5.781 1.00 93.00 623 THR A C 1
ATOM 4805 O O . THR A 1 623 ? -3.828 -12.119 6.359 1.00 93.00 623 THR A O 1
ATOM 4808 N N . HIS A 1 624 ? -3.533 -10.952 4.481 1.00 91.94 624 HIS A N 1
ATOM 4809 C CA . HIS A 1 624 ? -3.185 -12.118 3.664 1.00 91.94 624 HIS A CA 1
ATOM 4810 C C . HIS A 1 624 ? -1.692 -12.457 3.813 1.00 91.94 624 HIS A C 1
ATOM 4812 O O . HIS A 1 624 ? -0.931 -12.375 2.847 1.00 91.94 624 HIS A O 1
ATOM 4818 N N . VAL A 1 625 ? -1.255 -12.781 5.035 1.00 90.94 625 VAL A N 1
ATOM 4819 C CA . VAL A 1 625 ? 0.154 -13.037 5.368 1.00 90.94 625 VAL A CA 1
ATOM 4820 C C . VAL A 1 625 ? 0.733 -14.115 4.447 1.00 90.94 625 VAL A C 1
ATOM 4822 O O . VAL A 1 625 ? 0.220 -15.228 4.357 1.00 90.94 625 VAL A O 1
ATOM 4825 N N . GLY A 1 626 ? 1.819 -13.774 3.750 1.00 85.81 626 GLY A N 1
ATOM 4826 C CA . GLY A 1 626 ? 2.484 -14.654 2.785 1.00 85.81 626 GLY A CA 1
ATOM 4827 C C . GLY A 1 626 ? 1.937 -14.611 1.359 1.00 85.81 626 GLY A C 1
ATOM 4828 O O . GLY A 1 626 ? 2.574 -15.173 0.464 1.00 85.81 626 GLY A O 1
ATOM 4829 N N . GLY A 1 627 ? 0.798 -13.956 1.128 1.00 84.50 627 GLY A N 1
ATOM 4830 C CA . GLY A 1 627 ? 0.310 -13.642 -0.214 1.00 84.50 627 GLY A CA 1
ATOM 4831 C C . GLY A 1 627 ? 1.182 -12.590 -0.913 1.00 84.50 627 GLY A C 1
ATOM 4832 O O . GLY A 1 627 ? 2.085 -12.005 -0.315 1.00 84.50 627 GLY A O 1
ATOM 4833 N N . GLY A 1 628 ? 0.924 -12.340 -2.200 1.00 85.06 628 GLY A N 1
ATOM 4834 C CA . GLY A 1 628 ? 1.689 -11.358 -2.976 1.00 85.06 628 GLY A CA 1
ATOM 4835 C C . GLY A 1 628 ? 3.144 -11.795 -3.179 1.00 85.06 628 GLY A C 1
ATOM 4836 O O . GLY A 1 628 ? 3.385 -12.872 -3.720 1.00 85.06 628 GLY A O 1
ATOM 4837 N N . VAL A 1 629 ? 4.104 -10.977 -2.729 1.00 80.31 629 VAL A N 1
ATOM 4838 C CA . VAL A 1 629 ? 5.549 -11.162 -2.985 1.00 80.31 629 VAL A CA 1
ATOM 4839 C C . VAL A 1 629 ? 6.088 -12.486 -2.421 1.00 80.31 629 VAL A C 1
ATOM 4841 O O . VAL A 1 629 ? 6.900 -13.155 -3.056 1.00 80.31 629 VAL A O 1
ATOM 4844 N N . PHE A 1 630 ? 5.593 -12.926 -1.259 1.00 85.06 630 PHE A N 1
ATOM 4845 C CA . PHE A 1 630 ? 5.996 -14.206 -0.660 1.00 85.06 630 PHE A CA 1
ATOM 4846 C C . PHE A 1 630 ? 5.425 -15.422 -1.404 1.00 85.06 630 PHE A C 1
ATOM 4848 O O . PHE A 1 630 ? 5.919 -16.528 -1.202 1.00 85.06 630 PHE A O 1
ATOM 4855 N N . GLY A 1 631 ? 4.440 -15.245 -2.289 1.00 90.62 631 GLY A N 1
ATOM 4856 C CA . GLY A 1 631 ? 3.995 -16.270 -3.236 1.00 90.62 631 GLY A CA 1
ATOM 4857 C C . GLY A 1 631 ? 3.297 -17.492 -2.629 1.00 90.62 631 GLY A C 1
ATOM 4858 O O . GLY A 1 631 ? 3.283 -18.545 -3.264 1.00 90.62 631 GLY A O 1
ATOM 4859 N N . ASN A 1 632 ? 2.735 -17.400 -1.418 1.00 94.81 632 ASN A N 1
ATOM 4860 C CA . ASN A 1 632 ? 1.916 -18.486 -0.866 1.00 94.81 632 ASN A CA 1
ATOM 4861 C C . ASN A 1 632 ? 0.572 -18.555 -1.605 1.00 94.81 632 ASN A C 1
ATOM 4863 O O . ASN A 1 632 ? -0.036 -17.525 -1.903 1.00 94.81 632 ASN A O 1
ATOM 4867 N N . ASP A 1 633 ? 0.095 -19.773 -1.875 1.00 95.44 633 ASP A N 1
ATOM 4868 C CA . ASP A 1 633 ? -1.193 -19.983 -2.539 1.00 95.44 633 ASP A CA 1
ATOM 4869 C C . ASP A 1 633 ? -2.340 -19.446 -1.666 1.00 95.44 633 ASP A C 1
ATOM 4871 O O . ASP A 1 633 ? -2.420 -19.738 -0.467 1.00 95.44 633 ASP A O 1
ATOM 4875 N N . GLN A 1 634 ? -3.255 -18.679 -2.267 1.00 94.81 634 GLN A N 1
ATOM 4876 C CA . GLN A 1 634 ? -4.383 -18.083 -1.547 1.00 94.81 634 GLN A CA 1
ATOM 4877 C C . GLN A 1 634 ? -5.269 -19.125 -0.856 1.00 94.81 634 GLN A C 1
ATOM 4879 O O . GLN A 1 634 ? -5.800 -18.853 0.220 1.00 94.81 634 GLN A O 1
ATOM 4884 N N . LYS A 1 635 ? -5.390 -20.341 -1.402 1.00 96.00 635 LYS A N 1
ATOM 4885 C CA . LYS A 1 635 ? -6.139 -21.431 -0.760 1.00 96.00 635 LYS A CA 1
ATOM 4886 C C . LYS A 1 635 ? -5.500 -21.853 0.557 1.00 96.00 635 LYS A C 1
ATOM 4888 O O . LYS A 1 635 ? -6.214 -22.158 1.505 1.00 96.00 635 LYS A O 1
ATOM 4893 N N . TRP A 1 636 ? -4.169 -21.853 0.654 1.00 97.81 636 TRP A N 1
ATOM 4894 C CA . TRP A 1 636 ? -3.484 -22.205 1.903 1.00 97.81 636 TRP A CA 1
ATOM 4895 C C . TRP A 1 636 ? -3.775 -21.185 2.999 1.00 97.81 636 TRP A C 1
ATOM 4897 O O . TRP A 1 636 ? -3.976 -21.569 4.150 1.00 97.81 636 TRP A O 1
ATOM 4907 N N . ILE A 1 637 ? -3.819 -19.908 2.618 1.00 97.94 637 ILE A N 1
ATOM 4908 C CA . ILE A 1 637 ? -4.113 -18.777 3.497 1.00 97.94 637 ILE A CA 1
ATOM 4909 C C . ILE A 1 637 ? -5.566 -18.848 3.982 1.00 97.94 637 ILE A C 1
ATOM 4911 O O . ILE A 1 637 ? -5.814 -18.860 5.186 1.00 97.94 637 ILE A O 1
ATOM 4915 N N . VAL A 1 638 ? -6.522 -18.974 3.058 1.00 97.31 638 VAL A N 1
ATOM 4916 C CA . VAL A 1 638 ? -7.960 -19.074 3.362 1.00 97.31 638 VAL A CA 1
ATOM 4917 C C . VAL A 1 638 ? -8.265 -20.275 4.259 1.00 97.31 638 VAL A C 1
ATOM 4919 O O . VAL A 1 638 ? -8.953 -20.123 5.269 1.00 97.31 638 VAL A O 1
ATOM 4922 N N . ASP A 1 639 ? -7.692 -21.444 3.958 1.00 97.19 639 ASP A N 1
ATOM 4923 C CA . ASP A 1 639 ? -7.845 -22.641 4.791 1.00 97.19 639 ASP A CA 1
ATOM 4924 C C . ASP A 1 639 ? -7.277 -22.437 6.206 1.00 97.19 639 ASP A C 1
ATOM 4926 O O . ASP A 1 639 ? -7.813 -22.977 7.176 1.00 97.19 639 ASP A O 1
ATOM 4930 N N . ALA A 1 640 ? -6.172 -21.696 6.339 1.00 98.06 640 ALA A N 1
ATOM 4931 C CA . ALA A 1 640 ? -5.551 -21.414 7.630 1.00 98.06 640 ALA A CA 1
ATOM 4932 C C . ALA A 1 640 ? -6.385 -20.429 8.463 1.00 98.06 640 ALA A C 1
ATOM 4934 O O . ALA A 1 640 ? -6.572 -20.669 9.658 1.00 98.06 640 ALA A O 1
ATOM 4935 N N . ILE A 1 641 ? -6.947 -19.384 7.843 1.00 97.62 641 ILE A N 1
ATOM 4936 C CA . ILE A 1 641 ? -7.896 -18.466 8.497 1.00 97.62 641 ILE A CA 1
ATOM 4937 C C . ILE A 1 641 ? -9.113 -19.248 8.993 1.00 97.62 641 ILE A C 1
ATOM 4939 O O . ILE A 1 641 ? -9.465 -19.156 10.169 1.00 97.62 641 ILE A O 1
ATOM 4943 N N . GLU A 1 642 ? -9.727 -20.060 8.127 1.00 96.12 642 GLU A N 1
ATOM 4944 C CA . GLU A 1 642 ? -10.895 -20.876 8.475 1.00 96.12 642 GLU A CA 1
ATOM 4945 C C . GLU A 1 642 ? -10.601 -21.784 9.677 1.00 96.12 642 GLU A C 1
ATOM 4947 O O . GLU A 1 642 ? -11.349 -21.800 10.658 1.00 96.12 642 GLU A O 1
ATOM 4952 N N . LYS A 1 643 ? -9.472 -22.501 9.646 1.00 94.88 643 LYS A N 1
ATOM 4953 C CA . LYS A 1 643 ? -9.040 -23.362 10.757 1.00 94.88 643 LYS A CA 1
ATOM 4954 C C . LYS A 1 643 ? -8.789 -22.587 12.043 1.00 94.88 643 LYS A C 1
ATOM 4956 O O . LYS A 1 643 ? -9.173 -23.071 13.106 1.00 94.88 643 LYS A O 1
ATOM 4961 N N . ALA A 1 644 ? -8.159 -21.420 11.970 1.00 95.31 644 ALA A N 1
ATOM 4962 C CA . ALA A 1 644 ? -7.873 -20.594 13.137 1.00 95.31 644 ALA A CA 1
ATOM 4963 C C . ALA A 1 644 ? -9.163 -20.073 13.786 1.00 95.31 644 ALA A C 1
ATOM 4965 O O . ALA A 1 644 ? -9.326 -20.195 15.003 1.00 95.31 644 ALA A O 1
ATOM 4966 N N . VAL A 1 645 ? -10.109 -19.578 12.978 1.00 93.00 645 VAL A N 1
ATOM 4967 C CA . VAL A 1 645 ? -11.435 -19.142 13.442 1.00 93.00 645 VAL A CA 1
ATOM 4968 C C . VAL A 1 645 ? -12.155 -20.295 14.130 1.00 93.00 645 VAL A C 1
ATOM 4970 O O . VAL A 1 645 ? -12.634 -20.126 15.249 1.00 93.00 645 VAL A O 1
ATOM 4973 N N . TRP A 1 646 ? -12.165 -21.491 13.532 1.00 90.25 646 TRP A N 1
ATOM 4974 C CA . TRP A 1 646 ? -12.754 -22.672 14.167 1.00 90.25 646 TRP A CA 1
ATOM 4975 C C . TRP A 1 646 ? -12.025 -23.100 15.438 1.00 90.25 646 TRP A C 1
ATOM 4977 O O . TRP A 1 646 ? -12.679 -23.474 16.412 1.00 90.25 646 TRP A O 1
ATOM 4987 N N . SER A 1 647 ? -10.692 -23.028 15.469 1.00 87.81 647 SER A N 1
ATOM 4988 C CA . SER A 1 647 ? -9.913 -23.359 16.664 1.00 87.81 647 SER A CA 1
ATOM 4989 C C . SER A 1 647 ? -10.300 -22.448 17.827 1.00 87.81 647 SER A C 1
ATOM 4991 O O . SER A 1 647 ? -10.648 -22.943 18.899 1.00 87.81 647 SER A O 1
ATOM 4993 N N . VAL A 1 648 ? -10.346 -21.130 17.613 1.00 87.69 648 VAL A N 1
ATOM 4994 C CA . VAL A 1 648 ? -10.728 -20.164 18.655 1.00 87.69 648 VAL A CA 1
ATOM 4995 C C . VAL A 1 648 ? -12.220 -20.232 18.972 1.00 87.69 648 VAL A C 1
ATOM 4997 O O . VAL A 1 648 ? -12.594 -20.196 20.144 1.00 87.69 648 VAL A O 1
ATOM 5000 N N . PHE A 1 649 ? -13.089 -20.443 17.986 1.00 84.50 649 PHE A N 1
ATOM 5001 C CA . PHE A 1 649 ? -14.516 -20.642 18.235 1.00 84.50 649 PHE A CA 1
ATOM 5002 C C . PHE A 1 649 ? -14.780 -21.886 19.087 1.00 84.50 649 PHE A C 1
ATOM 5004 O O . PHE A 1 649 ? -15.611 -21.848 19.988 1.00 84.50 649 PHE A O 1
ATOM 5011 N N . LEU A 1 650 ? -14.063 -22.991 18.880 1.00 79.62 650 LEU A N 1
ATOM 5012 C CA . LEU A 1 650 ? -14.255 -24.213 19.666 1.00 79.62 650 LEU A CA 1
ATOM 5013 C C . LEU A 1 650 ? -13.533 -24.146 21.021 1.00 79.62 650 LEU A C 1
ATOM 5015 O O . LEU A 1 650 ? -14.122 -24.510 22.040 1.00 79.62 650 LEU A O 1
ATOM 5019 N N . ARG A 1 651 ? -12.300 -23.626 21.065 1.00 69.94 651 ARG A N 1
ATOM 5020 C CA . ARG A 1 651 ? -11.405 -23.677 22.241 1.00 69.94 651 ARG A CA 1
ATOM 5021 C C . ARG A 1 651 ? -11.346 -22.393 23.075 1.00 69.94 651 ARG A C 1
ATOM 5023 O O . ARG A 1 651 ? -11.020 -22.477 24.251 1.00 69.94 651 ARG A O 1
ATOM 5030 N N . GLY A 1 652 ? -11.634 -21.228 22.495 1.00 62.66 652 GLY A N 1
ATOM 5031 C CA . GLY A 1 652 ? -11.556 -19.920 23.162 1.00 62.66 652 GLY A CA 1
ATOM 5032 C C . GLY A 1 652 ? -12.585 -19.761 24.283 1.00 62.66 652 GLY A C 1
ATOM 5033 O O . GLY A 1 652 ? -13.629 -20.420 24.265 1.00 62.66 652 GLY A O 1
ATOM 5034 N N . ASN A 1 653 ? -12.303 -18.896 25.258 1.00 65.88 653 ASN A N 1
ATOM 5035 C CA . ASN A 1 653 ? -13.123 -18.744 26.463 1.00 65.88 653 ASN A CA 1
ATOM 5036 C C . ASN A 1 653 ? -14.201 -17.665 26.321 1.00 65.88 653 ASN A C 1
ATOM 5038 O O . ASN A 1 653 ? -15.318 -17.866 26.788 1.00 65.88 653 ASN A O 1
ATOM 5042 N N . SER A 1 654 ? -13.862 -16.527 25.713 1.00 63.75 654 SER A N 1
ATOM 5043 C CA . SER A 1 654 ? -14.752 -15.394 25.475 1.00 63.75 654 SER A CA 1
ATOM 5044 C C . SER A 1 654 ? -15.486 -15.576 24.153 1.00 63.75 654 SER A C 1
ATOM 5046 O O . SER A 1 654 ? -16.711 -15.485 24.107 1.00 63.75 654 SER A O 1
ATOM 5048 N N . GLY A 1 655 ? -14.734 -15.871 23.085 1.00 63.75 655 GLY A N 1
ATOM 5049 C CA . GLY A 1 655 ? -15.241 -15.877 21.723 1.00 63.75 655 GLY A CA 1
ATOM 5050 C C . GLY A 1 655 ? -15.860 -14.544 21.307 1.00 63.75 655 GLY A C 1
ATOM 5051 O O . GLY A 1 655 ? -16.720 -14.574 20.443 1.00 63.75 655 GLY A O 1
ATOM 5052 N N . LYS A 1 656 ? -15.499 -13.409 21.926 1.00 85.31 656 LYS A N 1
ATOM 5053 C CA . LYS A 1 656 ? -16.069 -12.077 21.645 1.00 85.31 656 LYS A CA 1
ATOM 5054 C C . LYS A 1 656 ? -15.128 -11.265 20.761 1.00 85.31 656 LYS A C 1
ATOM 5056 O O . LYS A 1 656 ? -14.491 -10.312 21.214 1.00 85.31 656 LYS A O 1
ATOM 5061 N N . LEU A 1 657 ? -15.007 -11.698 19.512 1.00 92.31 657 LEU A N 1
ATOM 5062 C CA . LEU A 1 657 ? -14.075 -11.135 18.540 1.00 92.31 657 LEU A CA 1
ATOM 5063 C C . LEU A 1 657 ? -14.828 -10.537 17.360 1.00 92.31 657 LEU A C 1
ATOM 5065 O O . LEU A 1 657 ? -15.718 -11.178 16.808 1.00 92.31 657 LEU A O 1
ATOM 5069 N N . ASP A 1 658 ? -14.413 -9.348 16.938 1.00 94.88 658 ASP A N 1
ATOM 5070 C CA . ASP A 1 658 ? -14.811 -8.785 15.652 1.00 94.88 658 ASP A CA 1
ATOM 5071 C C . ASP A 1 658 ? -13.646 -8.935 14.678 1.00 94.88 658 ASP A C 1
ATOM 5073 O O . ASP A 1 658 ? -12.647 -8.220 14.770 1.00 94.88 658 ASP A O 1
ATOM 5077 N N . VAL A 1 659 ? -13.743 -9.930 13.797 1.00 96.69 659 VAL A N 1
ATOM 5078 C CA . VAL A 1 659 ? -12.690 -10.311 12.854 1.00 96.69 659 VAL A CA 1
ATOM 5079 C C . VAL A 1 659 ? -12.902 -9.580 11.530 1.00 96.69 659 VAL A C 1
ATOM 5081 O O . VAL A 1 659 ? -13.903 -9.769 10.842 1.00 96.69 659 VAL A O 1
ATOM 5084 N N . TYR A 1 660 ? -11.924 -8.773 11.145 1.00 98.06 660 TYR A N 1
ATOM 5085 C CA . TYR A 1 660 ? -11.906 -8.040 9.886 1.00 98.06 660 TYR A CA 1
ATOM 5086 C C . TYR A 1 660 ? -10.812 -8.624 8.997 1.00 98.06 660 TYR A C 1
ATOM 5088 O O . TYR A 1 660 ? -9.635 -8.556 9.344 1.00 98.06 660 TYR A O 1
ATOM 5096 N N . ILE A 1 661 ? -11.182 -9.202 7.856 1.00 97.38 661 ILE A N 1
ATOM 5097 C CA . ILE A 1 661 ? -10.223 -9.606 6.823 1.00 97.38 661 ILE A CA 1
ATOM 5098 C C . ILE A 1 661 ? -9.952 -8.376 5.954 1.00 97.38 661 ILE A C 1
ATOM 5100 O O . ILE A 1 661 ? -10.844 -7.891 5.252 1.00 97.38 661 ILE A O 1
ATOM 5104 N N . VAL A 1 662 ? -8.737 -7.839 6.049 1.00 94.06 662 VAL A N 1
ATOM 5105 C CA . VAL A 1 662 ? -8.328 -6.605 5.374 1.00 94.06 662 VAL A CA 1
ATOM 5106 C C . VAL A 1 662 ? -7.845 -6.920 3.965 1.00 94.06 662 VAL A C 1
ATOM 5108 O O . VAL A 1 662 ? -6.877 -7.655 3.771 1.00 94.06 662 VAL A O 1
ATOM 5111 N N . ASN A 1 663 ? -8.512 -6.323 2.985 1.00 88.19 663 ASN A N 1
ATOM 5112 C CA . ASN A 1 663 ? -8.223 -6.458 1.567 1.00 88.19 663 ASN A CA 1
ATOM 5113 C C . ASN A 1 663 ? -7.719 -5.124 0.999 1.00 88.19 663 ASN A C 1
ATOM 5115 O O . ASN A 1 663 ? -8.132 -4.050 1.435 1.00 88.19 663 ASN A O 1
ATOM 5119 N N . TYR A 1 664 ? -6.858 -5.194 -0.014 1.00 76.38 664 TYR A N 1
ATOM 5120 C CA . TYR A 1 664 ? -6.360 -4.019 -0.727 1.00 76.38 664 TYR A CA 1
ATOM 5121 C C . TYR A 1 664 ? -7.090 -3.868 -2.066 1.00 76.38 664 TYR A C 1
ATOM 5123 O O . TYR A 1 664 ? -7.159 -4.825 -2.838 1.00 76.38 664 TYR A O 1
ATOM 5131 N N . LYS A 1 665 ? -7.616 -2.667 -2.346 1.00 76.69 665 LYS A N 1
ATOM 5132 C CA . LYS A 1 665 ? -8.399 -2.270 -3.541 1.00 76.69 665 LYS A CA 1
ATOM 5133 C C . LYS A 1 665 ? -9.741 -2.985 -3.762 1.00 76.69 665 LYS A C 1
ATOM 5135 O O . LYS A 1 665 ? -10.713 -2.325 -4.106 1.00 76.69 665 LYS A O 1
ATOM 5140 N N . SER A 1 666 ? -9.816 -4.300 -3.588 1.00 83.12 666 SER A N 1
ATOM 5141 C CA . SER A 1 666 ? -11.032 -5.103 -3.784 1.00 83.12 666 SER A CA 1
ATOM 5142 C C . SER A 1 666 ? -10.977 -6.381 -2.949 1.00 83.12 666 SER A C 1
ATOM 5144 O O . SER A 1 666 ? -9.896 -6.782 -2.520 1.00 83.12 666 SER A O 1
ATOM 5146 N N . VAL A 1 667 ? -12.124 -7.024 -2.722 1.00 88.62 667 VAL A N 1
ATOM 5147 C CA . VAL A 1 667 ? -12.203 -8.319 -2.031 1.00 88.62 667 VAL A CA 1
ATOM 5148 C C . VAL A 1 667 ? -12.173 -9.440 -3.076 1.00 88.62 667 VAL A C 1
ATOM 5150 O O . VAL A 1 667 ? -13.099 -9.540 -3.878 1.00 88.62 667 VAL A O 1
ATOM 5153 N N . PRO A 1 668 ? -11.144 -10.306 -3.112 1.00 86.69 668 PRO A N 1
ATOM 5154 C CA . PRO A 1 668 ? -11.144 -11.439 -4.029 1.00 86.69 668 PRO A CA 1
ATOM 5155 C C . PRO A 1 668 ? -12.236 -12.450 -3.659 1.00 86.69 668 PRO A C 1
ATOM 5157 O O . PRO A 1 668 ? -12.436 -12.749 -2.479 1.00 86.69 668 PRO A O 1
ATOM 5160 N N . ARG A 1 669 ? -12.872 -13.060 -4.670 1.00 90.19 669 ARG A N 1
ATOM 5161 C CA . ARG A 1 669 ? -14.005 -13.992 -4.502 1.00 90.19 669 ARG A CA 1
ATOM 5162 C C . ARG A 1 669 ? -13.763 -15.096 -3.466 1.00 90.19 669 ARG A C 1
ATOM 5164 O O . ARG A 1 669 ? -14.661 -15.434 -2.707 1.00 90.19 669 ARG A O 1
ATOM 5171 N N . ILE A 1 670 ? -12.542 -15.625 -3.382 1.00 92.75 670 ILE A N 1
ATOM 5172 C CA . ILE A 1 670 ? -12.190 -16.683 -2.421 1.00 92.75 670 ILE A CA 1
ATOM 5173 C C . ILE A 1 670 ? -12.358 -16.246 -0.949 1.00 92.75 670 ILE A C 1
ATOM 5175 O O . ILE A 1 670 ? -12.694 -17.066 -0.094 1.00 92.75 670 ILE A O 1
ATOM 5179 N N . TYR A 1 671 ? -12.166 -14.958 -0.642 1.00 92.75 671 TYR A N 1
ATOM 5180 C CA . TYR A 1 671 ? -12.370 -14.402 0.699 1.00 92.75 671 TYR A CA 1
ATOM 5181 C C . TYR A 1 671 ? -13.838 -14.047 0.956 1.00 92.75 671 TYR A C 1
ATOM 5183 O O . TYR A 1 671 ? -14.298 -14.153 2.095 1.00 92.75 671 TYR A O 1
ATOM 5191 N N . GLU A 1 672 ? -14.604 -13.685 -0.078 1.00 90.44 672 GLU A N 1
ATOM 5192 C CA . GLU A 1 672 ? -16.068 -13.591 0.024 1.00 90.44 672 GLU A CA 1
ATOM 5193 C C . GLU A 1 672 ? -16.659 -14.956 0.391 1.00 90.44 672 GLU A C 1
ATOM 5195 O O . GLU A 1 672 ? -17.359 -15.078 1.393 1.00 90.44 672 GLU A O 1
ATOM 5200 N N . GLU A 1 673 ? -16.279 -16.003 -0.344 1.00 91.12 673 GLU A N 1
ATOM 5201 C CA . GLU A 1 673 ? -16.725 -17.382 -0.117 1.00 91.12 673 GLU A CA 1
ATOM 5202 C C . GLU A 1 673 ? -16.318 -17.913 1.264 1.00 91.12 673 GLU A C 1
ATOM 5204 O O . GLU A 1 673 ? -17.051 -18.682 1.886 1.00 91.12 673 GLU A O 1
ATOM 5209 N N . LEU A 1 674 ? -15.153 -17.511 1.781 1.00 93.25 674 LEU A N 1
ATOM 5210 C CA . LEU A 1 674 ? -14.750 -17.820 3.154 1.00 93.25 674 LEU A CA 1
ATOM 5211 C C . LEU A 1 674 ? -15.740 -17.239 4.175 1.00 93.25 674 LEU A C 1
ATOM 5213 O O . LEU A 1 674 ? -16.209 -17.960 5.059 1.00 93.25 674 LEU A O 1
ATOM 5217 N N . VAL A 1 675 ? -16.066 -15.951 4.054 1.00 90.88 675 VAL A N 1
ATOM 5218 C CA . VAL A 1 675 ? -16.988 -15.265 4.970 1.00 90.88 675 VAL A CA 1
ATOM 5219 C C . VAL A 1 675 ? -18.412 -15.817 4.833 1.00 90.88 675 VAL A C 1
ATOM 5221 O O . VAL A 1 675 ? -19.041 -16.122 5.849 1.00 90.88 675 VAL A O 1
ATOM 5224 N N . GLU A 1 676 ? -18.888 -16.046 3.604 1.00 89.00 676 GLU A N 1
ATOM 5225 C CA . GLU A 1 676 ? -20.186 -16.674 3.304 1.00 89.00 676 GLU A CA 1
ATOM 5226 C C . GLU A 1 676 ? -20.327 -18.057 3.971 1.00 89.00 676 GLU A C 1
ATOM 5228 O O . GLU A 1 676 ? -21.391 -18.383 4.502 1.00 89.00 676 GLU A O 1
ATOM 5233 N N . ARG A 1 677 ? -19.256 -18.866 4.004 1.00 89.94 677 ARG A N 1
ATOM 5234 C CA . ARG A 1 677 ? -19.250 -20.187 4.666 1.00 89.94 677 ARG A CA 1
ATOM 5235 C C . ARG A 1 677 ? -19.235 -20.100 6.195 1.00 89.94 677 ARG A C 1
ATOM 5237 O O . ARG A 1 677 ? -19.859 -20.932 6.860 1.00 89.94 677 ARG A O 1
ATOM 5244 N N . LEU A 1 678 ? -18.525 -19.126 6.764 1.00 86.38 678 LEU A N 1
ATOM 5245 C CA . LEU A 1 678 ? -18.340 -19.005 8.214 1.00 86.38 678 LEU A CA 1
ATOM 5246 C C . LEU A 1 678 ? -19.550 -18.384 8.928 1.00 86.38 678 LEU A C 1
ATOM 5248 O O . LEU A 1 678 ? -19.967 -18.906 9.965 1.00 86.38 678 LEU A O 1
ATOM 5252 N N . ILE A 1 679 ? -20.154 -17.323 8.378 1.00 82.94 679 ILE A N 1
ATOM 5253 C CA . ILE A 1 679 ? -21.239 -16.564 9.038 1.00 82.94 679 ILE A CA 1
ATOM 5254 C C . ILE A 1 679 ? -22.393 -17.456 9.538 1.00 82.94 679 ILE A C 1
ATOM 5256 O O . ILE A 1 679 ? -22.722 -17.366 10.726 1.00 82.94 679 ILE A O 1
ATOM 5260 N N . PRO A 1 680 ? -22.992 -18.351 8.721 1.00 74.81 680 PRO A N 1
ATOM 5261 C CA . PRO A 1 680 ? -24.145 -19.150 9.150 1.00 74.81 680 PRO A CA 1
ATOM 5262 C C . PRO A 1 680 ? -23.848 -20.080 10.328 1.00 74.81 680 PRO A C 1
ATOM 5264 O O . PRO A 1 680 ? -24.764 -20.530 11.019 1.00 74.81 680 PRO A O 1
ATOM 5267 N N . SER A 1 681 ? -22.572 -20.413 10.521 1.00 75.50 681 SER A N 1
ATOM 5268 C CA . SER A 1 681 ? -22.123 -21.367 11.528 1.00 75.50 681 SER A CA 1
ATOM 5269 C C . SER A 1 681 ? -21.623 -20.686 12.807 1.00 75.50 681 SER A C 1
ATOM 5271 O O . SER A 1 681 ? -21.586 -21.330 13.854 1.00 75.50 681 SER A O 1
ATOM 5273 N N . LEU A 1 682 ? -21.272 -19.397 12.735 1.00 71.25 682 LEU A N 1
ATOM 5274 C CA . LEU A 1 682 ? -20.841 -18.578 13.874 1.00 71.25 682 LEU A CA 1
ATOM 5275 C C . LEU A 1 682 ? -22.001 -17.832 14.554 1.00 71.25 682 LEU A C 1
ATOM 5277 O O . LEU A 1 682 ? -21.876 -17.440 15.713 1.00 71.25 682 LEU A O 1
ATOM 5281 N N . GLN A 1 683 ? -23.135 -17.650 13.871 1.00 65.88 683 GLN A N 1
ATOM 5282 C CA . GLN A 1 683 ? -24.317 -17.008 14.449 1.00 65.88 683 GLN A CA 1
ATOM 5283 C C . GLN A 1 683 ? -25.157 -17.981 15.300 1.00 65.88 683 GLN A C 1
ATOM 5285 O O . GLN A 1 683 ? -25.320 -19.151 14.934 1.00 65.88 683 GLN A O 1
ATOM 5290 N N . PRO A 1 684 ? -25.762 -17.521 16.414 1.00 54.97 684 PRO A N 1
ATOM 5291 C CA . PRO A 1 684 ? -26.707 -18.331 17.168 1.00 54.97 684 PRO A CA 1
ATOM 5292 C C . PRO A 1 684 ? -27.896 -18.698 16.276 1.00 54.97 684 PRO A C 1
ATOM 5294 O O . PRO A 1 684 ? -28.640 -17.829 15.822 1.00 54.97 684 PRO A O 1
ATOM 5297 N N . ARG A 1 685 ? -28.123 -19.995 16.040 1.00 47.22 685 ARG A N 1
ATOM 5298 C CA . ARG A 1 685 ? -29.408 -20.443 15.494 1.00 47.22 685 ARG A CA 1
ATOM 5299 C C . ARG A 1 685 ? -30.469 -20.161 16.554 1.00 47.22 685 ARG A C 1
ATOM 5301 O O . ARG A 1 685 ? -30.501 -20.858 17.566 1.00 47.22 685 ARG A O 1
ATOM 5308 N N . PHE A 1 686 ? -31.326 -19.165 16.328 1.00 38.06 686 PHE A N 1
ATOM 5309 C CA . PHE A 1 686 ? -32.594 -19.068 17.046 1.00 38.06 686 PHE A CA 1
ATOM 5310 C C . PHE A 1 686 ? -33.369 -20.366 16.773 1.00 38.06 686 PHE A C 1
ATOM 5312 O O . PHE A 1 686 ? -33.830 -20.605 15.656 1.00 38.06 686 PHE A O 1
ATOM 5319 N N . ARG A 1 687 ? -33.429 -21.244 17.772 1.00 30.19 687 ARG A N 1
ATOM 5320 C CA . ARG A 1 687 ? -34.321 -22.400 17.827 1.00 30.19 687 ARG A CA 1
ATOM 5321 C C . ARG A 1 687 ? -34.924 -22.494 19.210 1.00 30.19 687 ARG A C 1
ATOM 5323 O O . ARG A 1 687 ? -34.144 -22.390 20.185 1.00 30.19 687 ARG A O 1
#

Foldseek 3Di:
DQWDWDADPVPRDIFTQFHKFWAFLLRLVVLLVVLLVVCVVPFPCSVVVDDDDDDDFDDVLVCLQDPVQFAFEEEAQAFQLRHDDPDLQDWLVVDLPCLVVDPDRRSSVCLQLVSNVCCSAQAFDADQLQHGDPPPDDPVDHGGGGQNTTHGQCSQLCVLVVCVPLVLWDGRRRATEGSDLCSLVVVLVVLVPDDPVVLVVSLSRGIWMKRGFGHRPVDPPSSSTYIYIHAYAHQQVVYPNDDLSSCVSVRVSRVVSSVSSSVSVQSSVCSVVSHHHHYHDDDHCPDRSPNDPDPPDDPPDDDDDDLCLVCVQQVDDQDFPDDFSLLVCLVQWFWDQDPVRWIWIQGNNVRDIFTQGDKWWAFLLVLLVVQQVPFDDDDPPDDAPAFFEAEDADADDVLVCQQPLVQFAFEEEAQAFQLLHNDPDLQDWLRSDLSCLVVDPDRRSSVCSQLVSNRCCSARAFQFDPLLITDRDDPVSRPDSSVRGGGGQVTGHGQCSQLCVVVVCVPVQAFDRGNRATHGPDQCSLVVVQVVLVPDDPVVLVVSLRRGIWMKRFQGFRSPHDPDGGGYIYTHAYAHQQLVHPSDDLVSCLSVRLSRLLSSLLSSVSVQLVSCSVVVAHEYEDEQHCPDRSPHDSVSNLVSNLNSLVCCSVSGRRSRYHYYHYDHSDDDPSVVVSSVVVVVVSDDPPD

pLDDT: mean 87.21, std 13.57, range [26.89, 98.69]

Sequence (687 aa):
DGVVLLESKVNGREFHVGRFTTPTLESLRAEYAAKLRANKKNSELLRSGGFSLANMVADVRDLHRDPANRGAVFQVASQFNCLEMPDINLTPEDGITNYITDPTQGPACAMECAPGTLYRNYFVDVNADGTLNEGGGDDSFEPGQRADRQLDCLAYVGKALHNDKENYWHLKNGYVLPSGPTSLSRLSQRLQSLSEESIDELRGQLAVGVQWDTEVSSVDSGDQRVCQVYCAAVPVAYAPGNTTDQWEPFARLVLRGCYESTLLVAALKAIERGAREKVFLTLVGGGVFGNDEHDDRVDGRHLGAGSTWFEDTFGFSERAGGSNMHATVHRNVELHKRSDGVLELMSKPLGKRFEVGRFDTPSLAELRSATSKNRPPEIPGVRPPHKEITIQNIVADVRELHRDPANDGAVFQVASQFNCLEMPDMNTTPEEGITNYIHDHTQGPACALECAPGTLFRNYFVKVMSNGTAGEIDASDVDTSGAGLGQYDKKQLDGLQGLGEALDNRRNRYWTMKNGYATPSRRGSLTDLKKRLEGMSKSTMDELTTKIAVGVQKDTQVSSVSDRVQKVTQVYCSALPVGYSPNTSPADWEPFARLVLNSLYESTLLVAEREAQRTGRTKVFLTHVGGGVFGNDQKWIVDAIEKAVWSVFLRGNSGKLDVYIVNYKSVPRIYEELVERLIPSLQPRFR

Secondary structure (DSSP, 8-state):
---EEEE-TTT--EEEEEEEE--BHHHHHHHHHHHHHHHTTT-HHHHH-----------HHHHHH-GGGTT-EEEEEE-TTS---SSTT--GGG-SGGGGG--SHHHHHHHHTHHHHHHHHHT--B-TTS-B-TT---TTS-SS-BTTB---TTHHHHHHTTHHHH--EEEETTEEEESSTTHHHHHHHHHHHS-HHHHHHHHHT-B-EEEEEEE-TTSTTS--EEEEEEEE---GGGSTT--HHHHHHHHHHHHHHHHHHHHHHHHHHHHHHTSPPPEE----S-GGG---S----STT----SS--HHHHHHSS---TTSS-HHHHHHHHEEEEE-TTS-EEEEETTTTEEEEEEEEE--BHHHHHHHHHHTPPP--TTSPPPPPEEEEEEEE--HHHHHH-GGGTT-EEEEE--TTS---SSTT--GGG-SGGGGG--SHHHHHHHHTHHHHHHHHHT-EE-TTSSEEP--HHHHSSSSTT-S-BTTB---TTHHHHHHTT-TT-SSEEEETTEEEESSTTHHHHHHHHHHTS-HHHHHHHHTT-B-EEEEEEEPTT-SSS--EEEEEEE----GGG-TTS-HHHHHHHHHHHHHHHHHHHHHHHHHHHHHHS-EEEEE--TT-GGG---HHHHHHHHHHHHHHHHHH-SS-EEEEEEEESSS--HHHHHHHHHHHHHHS----

Solvent-accessible surface area (backbone atoms only — not comparable to full-atom values): 37436 Å² total; per-residue (Å²): 139,69,71,40,72,46,68,40,90,88,77,71,50,72,39,47,23,21,35,77,48,63,54,28,32,44,55,46,52,52,51,42,55,53,52,45,69,72,42,36,86,82,31,68,66,65,64,69,63,85,81,86,86,81,90,85,86,78,61,68,58,58,52,66,65,36,75,92,41,53,64,21,36,35,48,32,45,26,28,37,38,60,46,47,70,82,44,71,86,50,39,52,79,74,50,75,74,61,26,79,78,36,92,50,68,22,26,44,54,39,58,37,26,36,48,37,45,51,36,55,36,56,56,36,47,58,39,97,75,13,41,74,46,89,76,78,79,69,86,89,54,79,63,17,37,38,81,92,46,42,44,34,31,46,42,53,34,34,60,77,67,40,28,91,78,66,42,34,55,45,74,44,70,32,41,60,37,64,62,45,98,60,19,39,53,53,49,30,54,52,57,70,70,47,52,72,66,58,49,50,56,49,26,27,33,34,31,34,36,35,35,42,54,18,25,34,69,88,49,98,70,84,71,47,25,30,27,40,31,30,29,41,50,55,37,54,62,78,39,85,94,64,56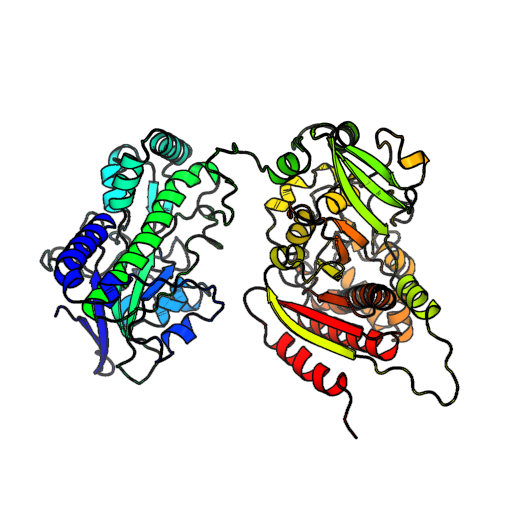,70,76,37,42,41,62,59,40,51,42,42,46,54,31,39,56,51,40,47,52,43,54,39,50,46,50,19,62,75,70,74,43,90,64,55,72,46,81,59,85,63,27,43,73,86,23,49,39,79,89,68,78,92,56,74,86,88,51,87,79,75,95,65,91,46,69,53,28,72,74,45,53,51,80,84,67,81,90,58,95,56,48,58,61,55,49,31,71,41,39,46,51,44,70,48,98,89,64,42,28,32,39,34,23,60,72,63,72,43,75,40,47,26,20,46,73,44,43,55,28,31,47,54,45,55,51,61,53,57,73,71,49,77,80,87,53,90,92,59,79,74,79,78,55,47,50,47,70,44,80,44,68,60,60,68,55,59,54,68,67,36,76,92,39,54,67,21,32,35,50,30,43,29,25,33,38,54,45,58,62,96,44,62,82,48,41,57,63,70,58,68,68,67,31,80,78,42,88,50,70,24,27,43,53,37,60,37,25,38,51,39,43,52,35,53,42,48,53,34,38,56,39,97,74,19,35,61,45,86,87,48,79,77,64,44,79,50,73,40,85,84,38,19,36,40,86,92,45,48,37,36,25,50,44,54,34,33,61,76,67,62,32,89,78,36,61,34,41,36,81,36,71,34,38,66,38,70,52,48,91,63,18,40,49,54,47,34,57,55,59,72,72,50,52,72,66,57,52,51,59,50,26,30,31,34,30,35,34,38,34,37,55,18,30,37,65,84,51,90,90,52,93,40,29,30,27,41,31,27,30,45,52,50,47,53,51,78,38,86,90,58,57,71,81,36,43,45,67,59,42,40,39,46,39,35,28,44,42,32,42,48,52,45,53,34,46,53,49,12,69,73,68,69,50,26,45,32,40,41,55,67,58,25,41,74,75,23,46,42,59,66,65,50,48,53,54,15,46,54,50,21,52,51,48,40,64,73,69,45,78,54,29,33,34,42,38,34,41,52,23,72,96,52,80,57,67,74,59,52,54,49,41,66,65,45,52,77,74,42,49,84,77,90,123

Mean predicted aligned error: 15.21 Å